Protein AF-0000000082581302 (afdb_homodimer)

pLDDT: mean 93.23, std 8.34, range [64.38, 98.94]

Radius of gyration: 26.45 Å; Cα contacts (8 Å, |Δi|>4): 1639; chains: 2; bounding box: 75×66×57 Å

Nearest PDB structures (foldseek):
  3r6o-assembly1_A-2  TM=7.901E-01  e=1.631E-18  Mycobacteroides abscessus ATCC 19977
  4dbh-assembly1_B  TM=8.151E-01  e=1.404E-17  Corynebacterium glutamicum
  1nr9-assembly2_C  TM=8.724E-01  e=3.255E-15  Escherichia coli
  1nr9-assembly1_B  TM=8.701E-01  e=4.468E-15  Escherichia coli
  4dbf-assembly1_A  TM=7.628E-01  e=1.109E-15  Corynebacterium glutamicum

Solvent-accessible surface area (backbone atoms only — not comparable to full-atom values): 33243 Å² total; per-residue (Å²): 88,41,36,35,26,31,32,40,58,96,42,89,83,39,53,26,29,27,36,57,52,93,93,34,55,35,30,40,59,51,48,47,60,77,45,63,84,52,80,46,70,67,51,52,52,51,61,73,23,33,65,36,56,53,58,34,53,58,43,35,83,80,41,45,66,61,52,49,54,48,62,72,70,47,64,59,74,69,15,43,65,54,81,68,46,42,83,38,54,48,72,77,42,72,40,30,39,40,31,60,27,27,61,64,32,49,32,41,45,43,53,36,48,35,44,73,74,34,56,85,51,30,60,56,48,51,50,47,23,66,70,66,71,43,76,51,72,87,27,52,78,46,69,64,55,76,74,39,77,46,48,34,48,56,50,44,86,31,60,42,28,50,70,38,73,44,54,51,29,73,81,45,78,41,34,37,46,21,41,25,50,26,36,36,29,39,40,72,36,59,57,38,50,41,66,55,25,43,67,23,38,40,25,33,26,41,26,35,55,32,32,20,53,71,49,28,51,48,31,16,72,63,66,17,33,8,63,42,84,20,37,39,46,34,33,34,36,18,29,43,32,23,28,32,83,68,42,65,86,47,38,60,72,26,41,31,40,35,26,52,70,86,36,82,65,31,59,36,50,56,61,55,55,70,51,46,69,19,47,40,44,11,53,66,8,50,41,23,80,35,52,51,37,27,32,36,33,41,25,48,36,44,45,35,27,14,71,59,56,69,61,57,60,54,71,56,40,37,40,38,40,36,38,59,97,49,45,58,27,35,35,34,32,36,79,53,69,70,89,42,35,35,26,31,32,41,59,96,43,88,82,39,52,26,29,27,34,57,52,96,92,33,56,34,30,41,58,52,47,47,60,77,46,63,84,52,80,43,71,67,52,52,51,50,62,72,24,32,64,36,58,55,57,35,51,57,43,34,84,79,41,44,66,59,52,50,53,49,62,72,70,46,64,58,73,68,15,42,65,55,82,69,46,43,80,39,53,47,70,76,41,73,40,29,41,40,30,62,26,27,60,64,32,49,31,42,49,42,51,38,49,34,44,74,74,34,56,86,53,30,59,55,47,51,50,49,24,65,72,65,70,44,78,49,71,86,26,52,78,46,69,64,55,74,74,39,76,46,47,33,47,56,50,43,87,30,60,43,29,50,68,37,74,44,53,51,30,72,82,45,79,42,35,37,45,21,42,24,51,26,36,36,29,39,41,70,35,60,58,37,49,40,67,54,24,43,67,22,39,40,26,31,27,40,25,35,53,34,30,20,53,71,49,28,50,48,32,15,71,62,66,17,31,7,61,42,83,20,38,40,46,34,31,33,36,17,27,43,32,21,29,33,84,68,40,63,87,48,41,60,72,26,40,32,41,34,27,49,70,85,36,82,66,32,61,37,51,56,64,55,54,72,51,46,69,19,48,41,46,10,56,65,8,50,41,24,80,35,53,51,38,27,32,36,33,40,24,47,35,46,47,35,28,14,76,62,55,71,61,59,60,54,72,58,38,36,40,36,37,36,38,59,98,48,47,58,28,36,36,32,33,35,79,51,65,70

Secondary structure (DSSP, 8-state):
-EEEEEEETT-TT-EEEEEEETTEEEEHHHHHHTTTT---HHHHHHHHHTT-HHHHHHHHHHHHHHHHHHHHHS-HHHHT--TTEEEE-S---S-EEEE--BHHHHHHHHHHHHHHH-TTTHHHHHHHHHHHSS--GGGSPPHHHHHS--EEE--GGGEE-TT-EE---TT-SSEE-BEEEEEEE-S-EES--HHHHHHTEEEEEEEE--EEHHHHHIIIIIS-S--STTTTT-EEE-S-EEEHHHHGGGGGG-EEEEEETTEEEEEEES--BSS-HHHHHHHHTTTSEE-TT-EEE--PPTT-BHHHHS----TT-EEEEEETTTEEEEEEEPSS--/-EEEEEEETT-TT-EEEEEEETTEEEEHHHHHHTTTT---HHHHHHHHHTT-HHHHHHHHHHHHHHHHHHHHHS-HHHHT--TTEEEE-S---S-EEEE--BHHHHHHHHHHHHHHH-TTTHHHHHHHHHHHSS--GGGSPPHHHHHS--EEE--GGGEE-TT-EE---TT-SSEE-BEEEEEEE-S-EES--HHHHHHTEEEEEEEE--EEHHHHHIIIIIS-S--STTTTT-EEE-S-EEEHHHHGGGGGG-EEEEEETTEEEEEEES--BSS-HHHHHHHHTTTSEE-TT-EEE--PPTT-BHHHHS----TT-EEEEEETTTEEEEEEEPSS--

InterPro domains:
  IPR011234 Fumarylacetoacetase-like, C-terminal [PF01557] (143-333)
  IPR036663 Fumarylacetoacetase-like, C-terminal domain superfamily [G3DSA:3.90.850.10] (25-336)
  IPR036663 Fumarylacetoacetase-like, C-terminal domain superfamily [SSF56529] (95-333)

Sequence (676 aa):
MKIKKLQINSNENEVSLAILYKDQWIVLSKLLEQFQADNSKEYSKINSVSKDLILFLQTLPKNKEYLNSLLQKADLKAACETENMKEIIPFRPLLYRDFMLCERHVINSGRLFTKYTMPKVYPIVKAYESIFRYPFPAFKPKKAWYDNPVYYKGNALSFIGDGDIVSYPHYATLKDYELELGMIITKDLLNATEEEGLAAVGAFCVFNDFSARNVQLDEMRKTGFGPCKAKDFASSISNIVVTADEILPVLNTLKTRVFINEKLAAEGQLNEFYHSIGKAIAYASKGEQVYAGEFMASGTIPNCCGMENGHLLNLGDVIKLEIDNIGTLTNQVSTELIMKIKKLQINSNENEVSLAILYKDQWIVLSKLLEQFQADNSKEYSKINSVSKDLILFLQTLPKNKEYLNSLLQKADLKAACETENMKEIIPFRPLLYRDFMLCERHVINSGRLFTKYTMPKVYPIVKAYESIFRYPFPAFKPKKAWYDNPVYYKGNALSFIGDGDIVSYPHYATLKDYELELGMIITKDLLNATEEEGLAAVGAFCVFNDFSARNVQLDEMRKTGFGPCKAKDFASSISNIVVTADEILPVLNTLKTRVFINEKLAAEGQLNEFYHSIGKAIAYASKGEQVYAGEFMASGTIPNCCGMENGHLLNLGDVIKLEIDNIGTLTNQVSTELI

Organism: NCBI:txid2716538

Foldseek 3Di:
DKKFKKAAAPDPVRIFMWDQDPNATFTQVQLLVVVVVDPDPLSVQCVVCRHAPLSCLLCCVVNVVVVVVSVVPGPRVRRRDQVRMDTFARAQFPWEKEWAFFQLQQLLLVLLVCCVVVVVCNVVQVVVCVVVVDHDVVSGDDPVVLVAIDIDIEASPAEGEFAEAAFAAPLQPFKKKFWWKKFAFNAKDALDALVVQLVRTFWIWIKIQIFRVVVQCCCCPVVVPGDYSGGHNHMYTYSMIGTSVQQVVCQQVKKKFKDKQNHTQWIFGRNRGSDDSSRNRSRVNYPHMDHRRHMYIRTGTPCRMCSRRVDTDDAQMKMWMDIPPTGIGIYTYHNDHD/DKKFKKAAAPDPVRIFMWDQDPNATFTQVQLLVVVVVDPDPLSVQCVVCRHAPLSCLLCCVVNVVVVVVSVVPGPRVRRRDQVRMDTFARAQFPWEKEWAFFQLQQLLLVLLVCCVVVVVCNVVQVVVCVVVVDHDVVSGDDPVVLVAIDIDIEASPAEGEFAEAAFAAPLQPFKKKFWWKKFAFNAKDALDALVVQLVRTFWIWIKIQIFRVVVQCCCCPVVVPGDYSGGHNHMYTYSMIGTSVQQVVCQQVKKKFKDKQNHTQWIFGRNRGSQDSSRNRSRVNYPHMDHRRHMYIRTGTQCRMCSRRVDTDDAQMKMWMDMPPTGIGIYTYHNDHD

Structure (mmCIF, N/CA/C/O backbone):
data_AF-0000000082581302-model_v1
#
loop_
_entity.id
_entity.type
_entity.pdbx_description
1 polymer 'Fumarylacetoacetate hydrolase family protein'
#
loop_
_atom_site.group_PDB
_atom_site.id
_atom_site.type_symbol
_atom_site.label_atom_id
_atom_site.label_alt_id
_atom_site.label_comp_id
_atom_site.label_asym_id
_atom_site.label_entity_id
_atom_site.label_seq_id
_atom_site.pdbx_PDB_ins_code
_atom_site.Cartn_x
_atom_site.Cartn_y
_atom_site.Cartn_z
_atom_site.occupancy
_atom_site.B_iso_or_equiv
_atom_site.auth_seq_id
_atom_site.auth_comp_id
_atom_site.auth_asym_id
_atom_site.auth_atom_id
_atom_site.pdbx_PDB_model_num
ATOM 1 N N . MET A 1 1 ? -7.184 -27.844 -4.855 1 95.5 1 MET A N 1
ATOM 2 C CA . MET A 1 1 ? -8.461 -27.391 -5.402 1 95.5 1 MET A CA 1
ATOM 3 C C . MET A 1 1 ? -8.281 -26.109 -6.211 1 95.5 1 MET A C 1
ATOM 5 O O . MET A 1 1 ? -7.527 -25.219 -5.809 1 95.5 1 MET A O 1
ATOM 9 N N . LYS A 1 2 ? -8.906 -26.078 -7.383 1 97.94 2 LYS A N 1
ATOM 10 C CA . LYS A 1 2 ? -8.945 -24.875 -8.211 1 97.94 2 LYS A CA 1
ATOM 11 C C . LYS A 1 2 ? -10.227 -24.078 -7.973 1 97.94 2 LYS A C 1
ATOM 13 O O . LYS A 1 2 ? -11.312 -24.656 -7.91 1 97.94 2 LYS A O 1
ATOM 18 N N . ILE A 1 3 ? -10.062 -22.781 -7.832 1 98.44 3 ILE A N 1
ATOM 19 C CA . ILE A 1 3 ? -11.18 -21.922 -7.465 1 98.44 3 ILE A CA 1
ATOM 20 C C . ILE A 1 3 ? -11.188 -20.688 -8.352 1 98.44 3 ILE A C 1
ATOM 22 O O . ILE A 1 3 ? -10.133 -20.141 -8.688 1 98.44 3 ILE A O 1
ATOM 26 N N . LYS A 1 4 ? -12.273 -20.234 -8.789 1 97.94 4 LYS A N 1
ATOM 27 C CA . LYS A 1 4 ? -12.453 -18.953 -9.445 1 97.94 4 LYS A CA 1
ATOM 28 C C . LYS A 1 4 ? -13.68 -18.219 -8.914 1 97.94 4 LYS A C 1
ATOM 30 O O . LYS A 1 4 ? -14.43 -18.781 -8.109 1 97.94 4 LYS A O 1
ATOM 35 N N . LYS A 1 5 ? -13.867 -17.047 -9.211 1 97.94 5 LYS A N 1
ATOM 36 C CA . LYS A 1 5 ? -14.992 -16.219 -8.781 1 97.94 5 LYS A CA 1
ATOM 37 C C . LYS A 1 5 ? -15.812 -15.75 -9.977 1 97.94 5 LYS A C 1
ATOM 39 O O . LYS A 1 5 ? -15.266 -15.336 -11 1 97.94 5 LYS A O 1
ATOM 44 N N . LEU A 1 6 ? -17.109 -15.836 -9.812 1 96.44 6 LEU A N 1
ATOM 45 C CA . LEU A 1 6 ? -18.031 -15.516 -10.898 1 96.44 6 LEU A CA 1
ATOM 46 C C . LEU A 1 6 ? -19.016 -14.43 -10.469 1 96.44 6 LEU A C 1
ATOM 48 O O . LEU A 1 6 ? -19.516 -14.453 -9.344 1 96.44 6 LEU A O 1
ATOM 52 N N . GLN A 1 7 ? -19.172 -13.43 -11.258 1 94.81 7 GLN A N 1
ATOM 53 C CA . GLN A 1 7 ? -20.266 -12.469 -11.125 1 94.81 7 GLN A CA 1
ATOM 54 C C . GLN A 1 7 ? -21.531 -12.969 -11.82 1 94.81 7 GLN A C 1
ATOM 56 O O . GLN A 1 7 ? -21.484 -13.398 -12.977 1 94.81 7 GLN A O 1
ATOM 61 N N . ILE A 1 8 ? -22.594 -12.984 -11.008 1 87.38 8 ILE A N 1
ATOM 62 C CA . ILE A 1 8 ? -23.844 -13.508 -11.516 1 87.38 8 ILE A CA 1
ATOM 63 C C . ILE A 1 8 ? -24.688 -12.367 -12.102 1 87.38 8 ILE A C 1
ATOM 65 O O . ILE A 1 8 ? -24.922 -11.359 -11.43 1 87.38 8 ILE A O 1
ATOM 69 N N . ASN A 1 9 ? -25.203 -12.617 -13.07 1 77.5 9 ASN A N 1
ATOM 70 C CA . ASN A 1 9 ? -26 -11.609 -13.766 1 77.5 9 ASN A CA 1
ATOM 71 C C . ASN A 1 9 ? -25.297 -10.258 -13.789 1 77.5 9 ASN A C 1
ATOM 73 O O . ASN A 1 9 ? -24.078 -10.188 -13.617 1 77.5 9 ASN A O 1
ATOM 77 N N . SER A 1 10 ? -25.812 -9.172 -14.289 1 71.12 10 SER A N 1
ATOM 78 C CA . SER A 1 10 ? -25.219 -7.852 -14.453 1 71.12 10 SER A CA 1
ATOM 79 C C . SER A 1 10 ? -25.156 -7.105 -13.117 1 71.12 10 SER A C 1
ATOM 81 O O . SER A 1 10 ? -24.688 -5.969 -13.062 1 71.12 10 SER A O 1
ATOM 83 N N . ASN A 1 11 ? -25.469 -7.945 -12.047 1 71.75 11 ASN A N 1
ATOM 84 C CA . ASN A 1 11 ? -25.438 -7.301 -10.742 1 71.75 11 ASN A CA 1
ATOM 85 C C . ASN A 1 11 ? -24.078 -7.484 -10.062 1 71.75 11 ASN A C 1
ATOM 87 O O . ASN A 1 11 ? -23.703 -8.602 -9.719 1 71.75 11 ASN A O 1
ATOM 91 N N . GLU A 1 12 ? -23.359 -6.465 -9.828 1 71.69 12 GLU A N 1
ATOM 92 C CA . GLU A 1 12 ? -22 -6.469 -9.305 1 71.69 12 GLU A CA 1
ATOM 93 C C . GLU A 1 12 ? -21.953 -7.047 -7.891 1 71.69 12 GLU A C 1
ATOM 95 O O . GLU A 1 12 ? -20.922 -7.559 -7.461 1 71.69 12 GLU A O 1
ATOM 100 N N . ASN A 1 13 ? -22.969 -7.129 -7.344 1 79.06 13 ASN A N 1
ATOM 101 C CA . ASN A 1 13 ? -22.984 -7.57 -5.953 1 79.06 13 ASN A CA 1
ATOM 102 C C . ASN A 1 13 ? -23.359 -9.047 -5.836 1 79.06 13 ASN A C 1
ATOM 104 O O . ASN A 1 13 ? -23.219 -9.648 -4.766 1 79.06 13 ASN A O 1
ATOM 108 N N . GLU A 1 14 ? -23.734 -9.586 -6.906 1 90.31 14 GLU A N 1
ATOM 109 C CA . GLU A 1 14 ? -24.062 -11.008 -6.875 1 90.31 14 GLU A CA 1
ATOM 110 C C . GLU A 1 14 ? -22.938 -11.859 -7.43 1 90.31 14 GLU A C 1
ATOM 112 O O . GLU A 1 14 ? -22.781 -11.984 -8.648 1 90.31 14 GLU A O 1
ATOM 117 N N . VAL A 1 15 ? -22.172 -12.367 -6.547 1 96.06 15 VAL A N 1
ATOM 118 C CA . VAL A 1 15 ? -21 -13.148 -6.941 1 96.06 15 VAL A CA 1
ATOM 119 C C . VAL A 1 15 ? -21.031 -14.516 -6.266 1 96.06 15 VAL A C 1
ATOM 121 O O . VAL A 1 15 ? -21.781 -14.719 -5.301 1 96.06 15 VAL A O 1
ATOM 124 N N . SER A 1 16 ? -20.312 -15.484 -6.82 1 96.38 16 SER A N 1
ATOM 125 C CA . SER A 1 16 ? -20.141 -16.812 -6.25 1 96.38 16 SER A CA 1
ATOM 126 C C . SER A 1 16 ? -18.766 -17.391 -6.609 1 96.38 16 SER A C 1
ATOM 128 O O . SER A 1 16 ? -18.281 -17.203 -7.723 1 96.38 16 SER A O 1
ATOM 130 N N . LEU A 1 17 ? -18.25 -18.109 -5.664 1 97.81 17 LEU A N 1
ATOM 131 C CA . LEU A 1 17 ? -17.078 -18.922 -5.992 1 97.81 17 LEU A CA 1
ATOM 132 C C . LEU A 1 17 ? -17.484 -20.172 -6.766 1 97.81 17 LEU A C 1
ATOM 134 O O . LEU A 1 17 ? -18.641 -20.594 -6.703 1 97.81 17 LEU A O 1
ATOM 138 N N . ALA A 1 18 ? -16.594 -20.609 -7.527 1 97.44 18 ALA A N 1
ATOM 139 C CA . ALA A 1 18 ? -16.734 -21.891 -8.227 1 97.44 18 ALA A CA 1
ATOM 140 C C . ALA A 1 18 ? -15.5 -22.766 -8.023 1 97.44 18 ALA A C 1
ATOM 142 O O . ALA A 1 18 ? -14.375 -22.25 -7.961 1 97.44 18 ALA A O 1
ATOM 143 N N . ILE A 1 19 ? -15.742 -24.031 -7.941 1 96.94 19 ILE A N 1
ATOM 144 C CA . ILE A 1 19 ? -14.633 -24.953 -7.742 1 96.94 19 ILE A CA 1
ATOM 145 C C . ILE A 1 19 ? -14.609 -25.969 -8.883 1 96.94 19 ILE A C 1
ATOM 147 O O . ILE A 1 19 ? -15.656 -26.391 -9.383 1 96.94 19 ILE A O 1
ATOM 151 N N . LEU A 1 20 ? -13.414 -26.328 -9.242 1 96 20 LEU A N 1
ATOM 152 C CA . LEU A 1 20 ? -13.266 -27.359 -10.258 1 96 20 LEU A CA 1
ATOM 153 C C . LEU A 1 20 ? -13.398 -28.75 -9.648 1 96 20 LEU A C 1
ATOM 155 O O . LEU A 1 20 ? -12.648 -29.109 -8.727 1 96 20 LEU A O 1
ATOM 159 N N . TYR A 1 21 ? -14.359 -29.453 -10.07 1 95 21 TYR A N 1
ATOM 160 C CA . TYR A 1 21 ? -14.633 -30.812 -9.609 1 95 21 TYR A CA 1
ATOM 161 C C . TYR A 1 21 ? -14.961 -31.734 -10.789 1 95 21 TYR A C 1
ATOM 163 O O . TYR A 1 21 ? -15.891 -31.453 -11.555 1 95 21 TYR A O 1
ATOM 171 N N . LYS A 1 22 ? -14.172 -32.781 -10.961 1 93.38 22 LYS A N 1
ATOM 172 C CA . LYS A 1 22 ? -14.328 -33.719 -12.07 1 93.38 22 LYS A CA 1
ATOM 173 C C . LYS A 1 22 ? -14.375 -33 -13.406 1 93.38 22 LYS A C 1
ATOM 175 O O . LYS A 1 22 ? -15.289 -33.188 -14.203 1 93.38 22 LYS A O 1
ATOM 180 N N . ASP A 1 23 ? -13.5 -32.031 -13.508 1 91.69 23 ASP A N 1
ATOM 181 C CA . ASP A 1 23 ? -13.234 -31.281 -14.734 1 91.69 23 ASP A CA 1
ATOM 182 C C . ASP A 1 23 ? -14.406 -30.359 -15.086 1 91.69 23 ASP A C 1
ATOM 184 O O . ASP A 1 23 ? -14.555 -29.953 -16.234 1 91.69 23 ASP A O 1
ATOM 188 N N . GLN A 1 24 ? -15.227 -30.156 -14.078 1 94 24 GLN A N 1
ATOM 189 C CA . GLN A 1 24 ? -16.328 -29.203 -14.242 1 94 24 GLN A CA 1
ATOM 190 C C . GLN A 1 24 ? -16.281 -28.141 -13.156 1 94 24 GLN A C 1
ATOM 192 O O . GLN A 1 24 ? -15.977 -28.422 -12 1 94 24 GLN A O 1
ATOM 197 N N . TRP A 1 25 ? -16.594 -26.922 -13.594 1 95.44 25 TRP A N 1
ATOM 198 C CA . TRP A 1 25 ? -16.688 -25.844 -12.609 1 95.44 25 TRP A CA 1
ATOM 199 C C . TRP A 1 25 ? -18.031 -25.859 -11.906 1 95.44 25 TRP A C 1
ATOM 201 O O . TRP A 1 25 ? -19.078 -25.672 -12.539 1 95.44 25 TRP A O 1
ATOM 211 N N . ILE A 1 26 ? -18.047 -26.078 -10.641 1 96.19 26 ILE A N 1
ATOM 212 C CA . ILE A 1 26 ? -19.25 -26.109 -9.805 1 96.19 26 ILE A CA 1
ATOM 213 C C . ILE A 1 26 ? -19.422 -24.75 -9.109 1 96.19 26 ILE A C 1
ATOM 215 O O . ILE A 1 26 ? -18.578 -24.359 -8.297 1 96.19 26 ILE A O 1
ATOM 219 N N . VAL A 1 27 ? -20.531 -24.141 -9.469 1 96.44 27 VAL A N 1
ATOM 220 C CA . VAL A 1 27 ? -20.859 -22.859 -8.836 1 96.44 27 VAL A CA 1
ATOM 221 C C . VAL A 1 27 ? -21.406 -23.109 -7.434 1 96.44 27 VAL A C 1
ATOM 223 O O . VAL A 1 27 ? -22.453 -23.719 -7.27 1 96.44 27 VAL A O 1
ATOM 226 N N . LEU A 1 28 ? -20.734 -22.578 -6.438 1 95.94 28 LEU A N 1
ATOM 227 C CA . LEU A 1 28 ? -21.062 -22.891 -5.055 1 95.94 28 LEU A CA 1
ATOM 228 C C . LEU A 1 28 ? -22.5 -22.469 -4.727 1 95.94 28 LEU A C 1
ATOM 230 O O . LEU A 1 28 ? -23.219 -23.188 -4.031 1 95.94 28 LEU A O 1
ATOM 234 N N . SER A 1 29 ? -22.891 -21.297 -5.188 1 93.5 29 SER A N 1
ATOM 235 C CA . SER A 1 29 ? -24.25 -20.844 -4.906 1 93.5 29 SER A CA 1
ATOM 236 C C . SER A 1 29 ? -25.281 -21.812 -5.469 1 93.5 29 SER A C 1
ATOM 238 O O . SER A 1 29 ? -26.281 -22.125 -4.812 1 93.5 29 SER A O 1
ATOM 240 N N . LYS A 1 30 ? -25.047 -22.328 -6.617 1 93.56 30 LYS A N 1
ATOM 241 C CA . LYS A 1 30 ? -25.953 -23.297 -7.242 1 93.56 30 LYS A CA 1
ATOM 242 C C . LYS A 1 30 ? -25.906 -24.641 -6.527 1 93.56 30 LYS A C 1
ATOM 244 O O . LYS A 1 30 ? -26.938 -25.297 -6.375 1 93.56 30 LYS A O 1
ATOM 249 N N . LEU A 1 31 ? -24.734 -25.016 -6.184 1 95.25 31 LEU A N 1
ATOM 250 C CA . LEU A 1 31 ? -24.578 -26.25 -5.398 1 95.25 31 LEU A CA 1
ATOM 251 C C . LEU A 1 31 ? -25.375 -26.156 -4.102 1 95.25 31 LEU A C 1
ATOM 253 O O . LEU A 1 31 ? -26.156 -27.062 -3.791 1 95.25 31 LEU A O 1
ATOM 257 N N . LEU A 1 32 ? -25.203 -25.062 -3.412 1 94.62 32 LEU A N 1
ATOM 258 C CA . LEU A 1 32 ? -25.797 -24.891 -2.096 1 94.62 32 LEU A CA 1
ATOM 259 C C . LEU A 1 32 ? -27.312 -24.766 -2.207 1 94.62 32 LEU A C 1
ATOM 261 O O . LEU A 1 32 ? -28.047 -25.188 -1.309 1 94.62 32 LEU A O 1
ATOM 265 N N . GLU A 1 33 ? -27.781 -24.234 -3.258 1 93.44 33 GLU A N 1
ATOM 266 C CA . GLU A 1 33 ? -29.219 -24.125 -3.49 1 93.44 33 GLU A CA 1
ATOM 267 C C . GLU A 1 33 ? -29.891 -25.5 -3.488 1 93.44 33 GLU A C 1
ATOM 269 O O . GLU A 1 33 ? -31.047 -25.625 -3.104 1 93.44 33 GLU A O 1
ATOM 274 N N . GLN A 1 34 ? -29.188 -26.516 -3.914 1 94.06 34 GLN A N 1
ATOM 275 C CA . GLN A 1 34 ? -29.734 -27.875 -3.982 1 94.06 34 GLN A CA 1
ATOM 276 C C . GLN A 1 34 ? -29.938 -28.453 -2.586 1 94.06 34 GLN A C 1
ATOM 278 O O . GLN A 1 34 ? -30.656 -29.438 -2.416 1 94.06 34 GLN A O 1
ATOM 283 N N . PHE A 1 35 ? -29.281 -27.828 -1.612 1 93.69 35 PHE A N 1
ATOM 284 C CA . PHE A 1 35 ? -29.312 -28.391 -0.269 1 93.69 35 PHE A CA 1
ATOM 285 C C . PHE A 1 35 ? -29.828 -27.375 0.737 1 93.69 35 PHE A C 1
ATOM 287 O O . PHE A 1 35 ? -29.438 -27.391 1.906 1 93.69 35 PHE A O 1
ATOM 294 N N . GLN A 1 36 ? -30.594 -26.484 0.329 1 88 36 GLN A N 1
ATOM 295 C CA . GLN A 1 36 ? -31.078 -25.375 1.146 1 88 36 GLN A CA 1
ATOM 296 C C . GLN A 1 36 ? -31.859 -25.891 2.361 1 88 36 GLN A C 1
ATOM 298 O O . GLN A 1 36 ? -31.953 -25.203 3.379 1 88 36 GLN A O 1
ATOM 303 N N . ALA A 1 37 ? -32.375 -27.094 2.184 1 85.44 37 ALA A N 1
ATOM 304 C CA . ALA A 1 37 ? -33.156 -27.672 3.275 1 85.44 37 ALA A CA 1
ATOM 305 C C . ALA A 1 37 ? -32.25 -28.141 4.41 1 85.44 37 ALA A C 1
ATOM 307 O O . ALA A 1 37 ? -32.719 -28.391 5.523 1 85.44 37 ALA A O 1
ATOM 308 N N . ASP A 1 38 ? -31 -28.219 4.09 1 83.88 38 ASP A N 1
ATOM 309 C CA . ASP A 1 38 ? -30.047 -28.609 5.109 1 83.88 38 ASP A CA 1
ATOM 310 C C . ASP A 1 38 ? -29.828 -27.484 6.117 1 83.88 38 ASP A C 1
ATOM 312 O O . ASP A 1 38 ? -29.391 -26.391 5.75 1 83.88 38 ASP A O 1
ATOM 316 N N . ASN A 1 39 ? -30.188 -27.562 7.277 1 83.44 39 ASN A N 1
ATOM 317 C CA . ASN A 1 39 ? -30.062 -26.531 8.312 1 83.44 39 ASN A CA 1
ATOM 318 C C . ASN A 1 39 ? -28.891 -26.812 9.25 1 83.44 39 ASN A C 1
ATOM 320 O O . ASN A 1 39 ? -28.891 -26.375 10.398 1 83.44 39 ASN A O 1
ATOM 324 N N . SER A 1 40 ? -28.016 -27.516 8.742 1 90.19 40 SER A N 1
ATOM 325 C CA . SER A 1 40 ? -26.844 -27.828 9.57 1 90.19 40 SER A CA 1
ATOM 326 C C . SER A 1 40 ? -25.922 -26.625 9.703 1 90.19 40 SER A C 1
ATOM 328 O O . SER A 1 40 ? -26 -25.688 8.898 1 90.19 40 SER A O 1
ATOM 330 N N . LYS A 1 41 ? -25.156 -26.609 10.734 1 91.25 41 LYS A N 1
ATOM 331 C CA . LYS A 1 41 ? -24.156 -25.578 10.961 1 91.25 41 LYS A CA 1
ATOM 332 C C . LYS A 1 41 ? -23.125 -25.562 9.836 1 91.25 41 LYS A C 1
ATOM 334 O O . LYS A 1 41 ? -22.625 -24.5 9.453 1 91.25 41 LYS A O 1
ATOM 339 N N . GLU A 1 42 ? -22.844 -26.766 9.336 1 91.81 42 GLU A N 1
ATOM 340 C CA . GLU A 1 42 ? -21.875 -26.891 8.258 1 91.81 42 GLU A CA 1
ATOM 341 C C . GLU A 1 42 ? -22.359 -26.219 6.98 1 91.81 42 GLU A C 1
ATOM 343 O O . GLU A 1 42 ? -21.609 -25.5 6.32 1 91.81 42 GLU A O 1
ATOM 348 N N . TYR A 1 43 ? -23.594 -26.453 6.699 1 93.5 43 TYR A N 1
ATOM 349 C CA . TYR A 1 43 ? -24.188 -25.812 5.535 1 93.5 43 TYR A CA 1
ATOM 350 C C . TYR A 1 43 ? -24.141 -24.297 5.66 1 93.5 43 TYR A C 1
ATOM 352 O O . TYR A 1 43 ? -23.75 -23.609 4.723 1 93.5 43 TYR A O 1
ATOM 360 N N . SER A 1 44 ? -24.547 -23.891 6.805 1 94.06 44 SER A N 1
ATOM 361 C CA . SER A 1 44 ? -24.578 -22.438 7.047 1 94.06 44 SER A CA 1
ATOM 362 C C . SER A 1 44 ? -23.203 -21.812 6.918 1 94.06 44 SER A C 1
ATOM 364 O O . SER A 1 44 ? -23.062 -20.703 6.41 1 94.06 44 SER A O 1
ATOM 366 N N . LYS A 1 45 ? -22.219 -22.484 7.328 1 94.12 45 LYS A N 1
ATOM 367 C CA . LYS A 1 45 ? -20.859 -21.984 7.277 1 94.12 45 LYS A CA 1
ATOM 368 C C . LYS A 1 45 ? -20.359 -21.875 5.836 1 94.12 45 LYS A C 1
ATOM 370 O O . LYS A 1 45 ? -19.812 -20.844 5.441 1 94.12 45 LYS A O 1
ATOM 375 N N . ILE A 1 46 ? -20.594 -22.891 5.09 1 94.69 46 ILE A N 1
ATOM 376 C CA . ILE A 1 46 ? -20.156 -22.859 3.699 1 94.69 46 ILE A CA 1
ATOM 377 C C . ILE A 1 46 ? -20.922 -21.781 2.939 1 94.69 46 ILE A C 1
ATOM 379 O O . ILE A 1 46 ? -20.344 -21.078 2.1 1 94.69 46 ILE A O 1
ATOM 383 N N . ASN A 1 47 ? -22.188 -21.672 3.23 1 95.12 47 ASN A N 1
ATOM 384 C CA . ASN A 1 47 ? -23 -20.672 2.58 1 95.12 47 ASN A CA 1
ATOM 385 C C . ASN A 1 47 ? -22.5 -19.25 2.883 1 95.12 47 ASN A C 1
ATOM 387 O O . ASN A 1 47 ? -22.516 -18.391 2.008 1 95.12 47 ASN A O 1
ATOM 391 N N . SER A 1 48 ? -22.062 -19.078 4.051 1 95.38 48 SER A N 1
ATOM 392 C CA . SER A 1 48 ? -21.641 -17.75 4.484 1 95.38 48 SER A CA 1
ATOM 393 C C . SER A 1 48 ? -20.328 -17.328 3.82 1 95.38 48 SER A C 1
ATOM 395 O O . SER A 1 48 ? -20.016 -16.141 3.74 1 95.38 48 SER A O 1
ATOM 397 N N . VAL A 1 49 ? -19.562 -18.281 3.314 1 96.69 49 VAL A N 1
ATOM 398 C CA . VAL A 1 49 ? -18.25 -17.953 2.793 1 96.69 49 VAL A CA 1
ATOM 399 C C . VAL A 1 49 ? -18.203 -18.219 1.292 1 96.69 49 VAL A C 1
ATOM 401 O O . VAL A 1 49 ? -17.141 -18.109 0.666 1 96.69 49 VAL A O 1
ATOM 404 N N . SER A 1 50 ? -19.344 -18.547 0.639 1 95.94 50 SER A N 1
ATOM 405 C CA . SER A 1 50 ? -19.391 -19.016 -0.745 1 95.94 50 SER A CA 1
ATOM 406 C C . SER A 1 50 ? -19.125 -17.875 -1.718 1 95.94 50 SER A C 1
ATOM 408 O O . SER A 1 50 ? -18.922 -18.094 -2.912 1 95.94 50 SER A O 1
ATOM 410 N N . LYS A 1 51 ? -19.031 -16.609 -1.172 1 96.38 51 LYS A N 1
ATOM 411 C CA . LYS A 1 51 ? -18.844 -15.453 -2.043 1 96.38 51 LYS A CA 1
ATOM 412 C C . LYS A 1 51 ? -17.484 -14.805 -1.805 1 96.38 51 LYS A C 1
ATOM 414 O O . LYS A 1 51 ? -17.109 -13.875 -2.52 1 96.38 51 LYS A O 1
ATOM 419 N N . ASP A 1 52 ? -16.734 -15.266 -0.801 1 97.69 52 ASP A N 1
ATOM 420 C CA . ASP A 1 52 ? -15.5 -14.617 -0.362 1 97.69 52 ASP A CA 1
ATOM 421 C C . ASP A 1 52 ? -14.328 -15.602 -0.375 1 97.69 52 ASP A C 1
ATOM 423 O O . ASP A 1 52 ? -14.273 -16.516 0.45 1 97.69 52 ASP A O 1
ATOM 427 N N . LEU A 1 53 ? -13.414 -15.367 -1.214 1 98.69 53 LEU A N 1
ATOM 428 C CA . LEU A 1 53 ? -12.312 -16.297 -1.394 1 98.69 53 LEU A CA 1
ATOM 429 C C . LEU A 1 53 ? -11.523 -16.469 -0.099 1 98.69 53 LEU A C 1
ATOM 431 O O . LEU A 1 53 ? -11.172 -17.594 0.28 1 98.69 53 LEU A O 1
ATOM 435 N N . ILE A 1 54 ? -11.211 -15.359 0.588 1 98.75 54 ILE A N 1
ATOM 436 C CA . ILE A 1 54 ? -10.352 -15.406 1.765 1 98.75 54 ILE A CA 1
ATOM 437 C C . ILE A 1 54 ? -11.031 -16.203 2.875 1 98.75 54 ILE A C 1
ATOM 439 O O . ILE A 1 54 ? -10.43 -17.109 3.455 1 98.75 54 ILE A O 1
ATOM 443 N N . LEU A 1 55 ? -12.273 -15.859 3.082 1 98.31 55 LEU A N 1
ATOM 444 C CA . LEU A 1 55 ? -13.008 -16.578 4.121 1 98.31 55 LEU A CA 1
ATOM 445 C C . LEU A 1 55 ? -13.18 -18.047 3.752 1 98.31 55 LEU A C 1
ATOM 447 O O . LEU A 1 55 ? -13.109 -18.922 4.621 1 98.31 55 LEU A O 1
ATOM 451 N N . PHE A 1 56 ? -13.461 -18.344 2.465 1 98.38 56 PHE A N 1
ATOM 452 C CA . PHE A 1 56 ? -13.594 -19.719 1.998 1 98.38 56 PHE A CA 1
ATOM 453 C C . PHE A 1 56 ? -12.312 -20.5 2.258 1 98.38 56 PHE A C 1
ATOM 455 O O . PHE A 1 56 ? -12.359 -21.594 2.822 1 98.38 56 PHE A O 1
ATOM 462 N N . LEU A 1 57 ? -11.18 -19.891 1.95 1 98.5 57 LEU A N 1
ATOM 463 C CA . LEU A 1 57 ? -9.898 -20.562 2.119 1 98.5 57 LEU A CA 1
ATOM 464 C C . LEU A 1 57 ? -9.578 -20.75 3.598 1 98.5 57 LEU A C 1
ATOM 466 O O . LEU A 1 57 ? -9.008 -21.766 3.984 1 98.5 57 LEU A O 1
ATOM 470 N N . GLN A 1 58 ? -9.922 -19.828 4.398 1 97.69 58 GLN A N 1
ATOM 471 C CA . GLN A 1 58 ? -9.68 -19.906 5.836 1 97.69 58 GLN A CA 1
ATOM 472 C C . GLN A 1 58 ? -10.43 -21.094 6.449 1 97.69 58 GLN A C 1
ATOM 474 O O . GLN A 1 58 ? -9.938 -21.734 7.371 1 97.69 58 GLN A O 1
ATOM 479 N N . THR A 1 59 ? -11.586 -21.391 5.938 1 96.5 59 THR A N 1
ATOM 480 C CA . THR A 1 59 ? -12.461 -22.359 6.578 1 96.5 59 THR A CA 1
ATOM 481 C C . THR A 1 59 ? -12.398 -23.703 5.848 1 96.5 59 THR A C 1
ATOM 483 O O . THR A 1 59 ? -12.93 -24.703 6.332 1 96.5 59 THR A O 1
ATOM 486 N N . LEU A 1 60 ? -11.734 -23.75 4.828 1 95.88 60 LEU A N 1
ATOM 487 C CA . LEU A 1 60 ? -11.711 -24.922 3.965 1 95.88 60 LEU A CA 1
ATOM 488 C C . LEU A 1 60 ? -11.227 -26.156 4.73 1 95.88 60 LEU A C 1
ATOM 490 O O . LE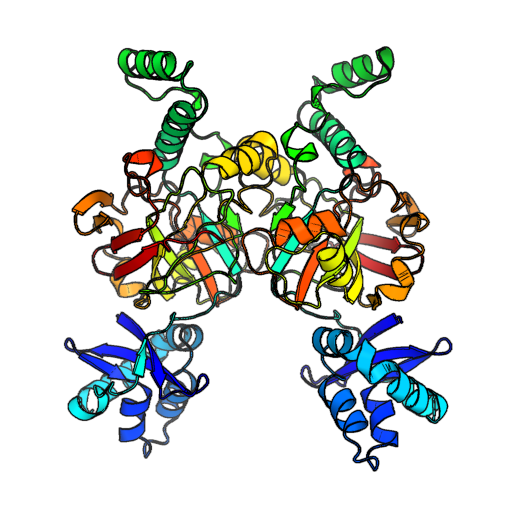U A 1 60 ? -11.82 -27.234 4.617 1 95.88 60 LEU A O 1
ATOM 494 N N . PRO A 1 61 ? -10.219 -26.031 5.566 1 93.5 61 PRO A N 1
ATOM 495 C CA . PRO A 1 61 ? -9.766 -27.234 6.27 1 93.5 61 PRO A CA 1
ATOM 496 C C . PRO A 1 61 ? -10.852 -27.844 7.148 1 93.5 61 PRO A C 1
ATOM 498 O O . PRO A 1 61 ? -10.953 -29.078 7.246 1 93.5 61 PRO A O 1
ATOM 501 N N . LYS A 1 62 ? -11.695 -27.062 7.672 1 94.06 62 LYS A N 1
ATOM 502 C CA . LYS A 1 62 ? -12.75 -27.547 8.555 1 94.06 62 LYS A CA 1
ATOM 503 C C . LYS A 1 62 ? -13.969 -28 7.758 1 94.06 62 LYS A C 1
ATOM 505 O O . LYS A 1 62 ? -14.711 -28.891 8.195 1 94.06 62 LYS A O 1
ATOM 510 N N . ASN A 1 63 ? -14.125 -27.422 6.594 1 94.31 63 ASN A N 1
ATOM 511 C CA . ASN A 1 63 ? -15.352 -27.641 5.84 1 94.31 63 ASN A CA 1
ATOM 512 C C . ASN A 1 63 ? -15.133 -28.625 4.688 1 94.31 63 ASN A C 1
ATOM 514 O O . ASN A 1 63 ? -16.078 -28.984 3.99 1 94.31 63 ASN A O 1
ATOM 518 N N . LYS A 1 64 ? -13.984 -29.047 4.508 1 93.88 64 LYS A N 1
ATOM 519 C CA . LYS A 1 64 ? -13.609 -29.797 3.311 1 93.88 64 LYS A CA 1
ATOM 520 C C . LYS A 1 64 ? -14.422 -31.078 3.191 1 93.88 64 LYS A C 1
ATOM 522 O O . LYS A 1 64 ? -14.914 -31.406 2.111 1 93.88 64 LYS A O 1
ATOM 527 N N . GLU A 1 65 ? -14.578 -31.797 4.246 1 94.25 65 GLU A N 1
ATOM 528 C CA . GLU A 1 65 ? -15.305 -33.062 4.219 1 94.25 65 GLU A CA 1
ATOM 529 C C . GLU A 1 65 ? -16.766 -32.844 3.848 1 94.25 65 GLU A C 1
ATOM 531 O O . GLU A 1 65 ? -17.312 -33.594 3.021 1 94.25 65 GLU A O 1
ATOM 536 N N . TYR A 1 66 ? -17.328 -31.938 4.457 1 95.19 66 TYR A N 1
ATOM 537 C CA . TYR A 1 66 ? -18.734 -31.641 4.164 1 95.19 66 TYR A CA 1
ATOM 538 C C . TYR A 1 66 ? -18.906 -31.172 2.729 1 95.19 66 TYR A C 1
ATOM 540 O O . TYR A 1 66 ? -19.828 -31.578 2.033 1 95.19 66 TYR A O 1
ATOM 548 N N . LEU A 1 67 ? -18.047 -30.312 2.281 1 95.81 67 LEU A N 1
ATOM 549 C CA . LEU A 1 67 ? -18.094 -29.828 0.905 1 95.81 67 LEU A CA 1
ATOM 550 C C . LEU A 1 67 ? -18 -30.984 -0.079 1 95.81 67 LEU A C 1
ATOM 552 O O . LEU A 1 67 ? -18.766 -31.047 -1.05 1 95.81 67 LEU A O 1
ATOM 556 N N . ASN A 1 68 ? -17.141 -31.891 0.232 1 94.75 68 ASN A N 1
ATOM 557 C CA . ASN A 1 68 ? -16.984 -33.062 -0.613 1 94.75 68 ASN A CA 1
ATOM 558 C C . ASN A 1 68 ? -18.266 -33.906 -0.636 1 94.75 68 ASN A C 1
ATOM 560 O O . ASN A 1 68 ? -18.641 -34.438 -1.68 1 94.75 68 ASN A O 1
ATOM 564 N N . SER A 1 69 ? -18.844 -34.031 0.452 1 95.38 69 SER A N 1
ATOM 565 C CA . SER A 1 69 ? -20.094 -34.781 0.526 1 95.38 69 SER A CA 1
ATOM 566 C C . SER A 1 69 ? -21.172 -34.125 -0.329 1 95.38 69 SER A C 1
ATOM 568 O O . SER A 1 69 ? -21.938 -34.812 -1.005 1 95.38 69 SER A O 1
ATOM 570 N N . LEU A 1 70 ? -21.219 -32.812 -0.315 1 95.06 70 LEU A N 1
ATOM 571 C CA . LEU A 1 70 ? -22.172 -32.094 -1.15 1 95.06 70 LEU A CA 1
ATOM 572 C C . LEU A 1 70 ? -21.891 -32.312 -2.629 1 95.06 70 LEU A C 1
ATOM 574 O O . LEU A 1 70 ? -22.812 -32.562 -3.412 1 95.06 70 LEU A O 1
ATOM 578 N N . LEU A 1 71 ? -20.688 -32.312 -2.971 1 94.69 71 LEU A N 1
ATOM 579 C CA . LEU A 1 71 ? -20.281 -32.5 -4.363 1 94.69 71 LEU A CA 1
ATOM 580 C C . LEU A 1 71 ? -20.641 -33.875 -4.871 1 94.69 71 LEU A C 1
ATOM 582 O O . LEU A 1 71 ? -21.078 -34.031 -6.02 1 94.69 71 LEU A O 1
ATOM 586 N N . GLN A 1 72 ? -20.547 -34.812 -3.99 1 94.75 72 GLN A N 1
ATOM 587 C CA . GLN A 1 72 ? -20.828 -36.188 -4.359 1 94.75 72 GLN A CA 1
ATOM 588 C C . GLN A 1 72 ? -22.328 -36.406 -4.59 1 94.75 72 GLN A C 1
ATOM 590 O O . GLN A 1 72 ? -22.734 -37.188 -5.438 1 94.75 72 GLN A O 1
ATOM 595 N N . LYS A 1 73 ? -23.094 -35.625 -3.891 1 93.5 73 LYS A N 1
ATOM 596 C CA . LYS A 1 73 ? -24.547 -35.812 -3.912 1 93.5 73 LYS A CA 1
ATOM 597 C C . LYS A 1 73 ? -25.203 -34.875 -4.898 1 93.5 73 LYS A C 1
ATOM 599 O O . LYS A 1 73 ? -26.375 -35.031 -5.254 1 93.5 73 LYS A O 1
ATOM 604 N N . ALA A 1 74 ? -24.5 -34 -5.383 1 91.19 74 ALA A N 1
ATOM 605 C CA . ALA A 1 74 ? -25.062 -32.875 -6.129 1 91.19 74 ALA A CA 1
ATOM 606 C C . ALA A 1 74 ? -25.453 -33.281 -7.543 1 91.19 74 ALA A C 1
ATOM 608 O O . ALA A 1 74 ? -24.875 -34.219 -8.094 1 91.19 74 ALA A O 1
ATOM 609 N N . ASP A 1 75 ? -26.5 -32.656 -8.039 1 92.06 75 ASP A N 1
ATOM 610 C CA . ASP A 1 75 ? -26.719 -32.625 -9.484 1 92.06 75 ASP A CA 1
ATOM 611 C C . ASP A 1 75 ? -25.703 -31.734 -10.18 1 92.06 75 ASP A C 1
ATOM 613 O O . ASP A 1 75 ? -25.875 -30.516 -10.258 1 92.06 75 ASP A O 1
ATOM 617 N N . LEU A 1 76 ? -24.719 -32.312 -10.695 1 88.12 76 LEU A N 1
ATOM 618 C CA . LEU A 1 76 ? -23.578 -31.578 -11.234 1 88.12 76 LEU A CA 1
ATOM 619 C C . LEU A 1 76 ? -23.984 -30.766 -12.461 1 88.12 76 LEU A C 1
ATOM 621 O O . LEU A 1 76 ? -23.469 -29.672 -12.68 1 88.12 76 LEU A O 1
ATOM 625 N N . LYS A 1 77 ? -24.906 -31.297 -13.227 1 88.81 77 LYS A N 1
ATOM 626 C CA . LYS A 1 77 ? -25.359 -30.562 -14.406 1 88.81 77 LYS A CA 1
ATOM 627 C C . LYS A 1 77 ? -25.953 -29.219 -14.023 1 88.81 77 LYS A C 1
ATOM 629 O O . LYS A 1 77 ? -25.656 -28.203 -14.656 1 88.81 77 LYS A O 1
ATOM 634 N N . ALA A 1 78 ? -26.656 -29.219 -13.023 1 85.25 78 ALA A N 1
ATOM 635 C CA . ALA A 1 78 ? -27.312 -28 -12.562 1 85.25 78 ALA A CA 1
ATOM 636 C C . ALA A 1 78 ? -26.297 -27.062 -11.914 1 85.25 78 ALA A C 1
ATOM 638 O O . ALA A 1 78 ? -26.391 -25.828 -12.055 1 85.25 78 ALA A O 1
ATOM 639 N N . ALA A 1 79 ? -25.391 -27.594 -11.32 1 86.94 79 ALA A N 1
ATOM 640 C CA . ALA A 1 79 ? -24.422 -26.812 -10.555 1 86.94 79 ALA A CA 1
ATOM 641 C C . ALA A 1 79 ? -23.375 -26.188 -11.469 1 86.94 79 ALA A C 1
ATOM 643 O O . ALA A 1 79 ? -22.656 -25.266 -11.078 1 86.94 79 ALA A O 1
ATOM 644 N N . CYS A 1 80 ? -23.281 -26.688 -12.727 1 87.38 80 CYS A N 1
ATOM 645 C CA . CYS A 1 80 ? -22.234 -26.25 -13.641 1 87.38 80 CYS A CA 1
ATOM 646 C C . CYS A 1 80 ? -22.75 -25.188 -14.602 1 87.38 80 CYS A C 1
ATOM 648 O O . CYS A 1 80 ? -22 -24.688 -15.438 1 87.38 80 CYS A O 1
ATOM 650 N N . GLU A 1 81 ? -23.953 -24.828 -14.516 1 83.19 81 GLU A N 1
ATOM 651 C CA . GLU A 1 81 ? -24.516 -23.828 -15.422 1 83.19 81 GLU A CA 1
ATOM 652 C C . GLU A 1 81 ? -23.938 -22.438 -15.148 1 83.19 81 GLU A C 1
ATOM 654 O O . GLU A 1 81 ? -24.156 -21.875 -14.078 1 83.19 81 GLU A O 1
ATOM 659 N N . THR A 1 82 ? -23.188 -21.984 -16.031 1 82.75 82 THR A N 1
ATOM 660 C CA . THR A 1 82 ? -22.562 -20.688 -15.844 1 82.75 82 THR A CA 1
ATOM 661 C C . THR A 1 82 ? -23.062 -19.688 -16.891 1 82.75 82 THR A C 1
ATOM 663 O O . THR A 1 82 ? -22.391 -18.688 -17.172 1 82.75 82 THR A O 1
ATOM 666 N N . GLU A 1 83 ? -24.219 -20.109 -17.359 1 79.81 83 GLU A N 1
ATOM 667 C CA . GLU A 1 83 ? -24.781 -19.188 -18.344 1 79.81 83 GLU A CA 1
ATOM 668 C C . GLU A 1 83 ? -24.953 -17.781 -17.781 1 79.81 83 GLU A C 1
ATOM 670 O O . GLU A 1 83 ? -25.344 -17.625 -16.609 1 79.81 83 GLU A O 1
ATOM 675 N N . ASN A 1 84 ? -24.438 -16.75 -18.359 1 83.94 84 ASN A N 1
ATOM 676 C CA . ASN A 1 84 ? -24.562 -15.336 -18 1 83.94 84 ASN A CA 1
ATOM 677 C C . ASN A 1 84 ? -23.656 -14.945 -16.844 1 83.94 84 ASN A C 1
ATOM 679 O O . ASN A 1 84 ? -24.031 -14.133 -16 1 83.94 84 ASN A O 1
ATOM 683 N N . MET A 1 85 ? -22.797 -15.75 -16.594 1 91.56 85 MET A N 1
ATOM 684 C CA . MET A 1 85 ? -21.828 -15.406 -15.555 1 91.56 85 MET A CA 1
ATOM 685 C C . MET A 1 85 ? -20.5 -14.977 -16.172 1 91.56 85 MET A C 1
ATOM 687 O O . MET A 1 85 ? -20.141 -15.43 -17.266 1 91.56 85 MET A O 1
ATOM 691 N N . LYS A 1 86 ? -19.875 -14.062 -15.469 1 93.06 86 LYS A N 1
ATOM 692 C CA . LYS A 1 86 ? -18.578 -13.555 -15.914 1 93.06 86 LYS A CA 1
ATOM 693 C C . LYS A 1 86 ? -17.5 -13.797 -14.867 1 93.06 86 LYS A C 1
ATOM 695 O O . LYS A 1 86 ? -17.734 -13.57 -13.68 1 93.06 86 LYS A O 1
ATOM 700 N N . GLU A 1 87 ? -16.406 -14.328 -15.375 1 94.94 87 GLU A N 1
ATOM 701 C CA . GLU A 1 87 ? -15.273 -14.508 -14.477 1 94.94 87 GLU A CA 1
ATOM 702 C C . GLU A 1 87 ? -14.68 -13.164 -14.07 1 94.94 87 GLU A C 1
ATOM 704 O O . GLU A 1 87 ? -14.508 -12.273 -14.906 1 94.94 87 GLU A O 1
ATOM 709 N N . ILE A 1 88 ? -14.383 -12.961 -12.781 1 96.12 88 ILE A N 1
ATOM 710 C CA . ILE A 1 88 ? -13.766 -11.742 -12.266 1 96.12 88 ILE A CA 1
ATOM 711 C C . ILE A 1 88 ? -12.555 -12.109 -11.406 1 96.12 88 ILE A C 1
ATOM 713 O O . ILE A 1 88 ? -12.289 -13.281 -11.148 1 96.12 88 ILE A O 1
ATOM 717 N N . ILE A 1 89 ? -11.734 -11.109 -11.039 1 97.5 89 ILE A N 1
ATOM 718 C CA . ILE A 1 89 ? -10.594 -11.375 -10.172 1 97.5 89 ILE A CA 1
ATOM 719 C C . ILE A 1 89 ? -11.062 -12.062 -8.891 1 97.5 89 ILE A C 1
ATOM 721 O O . ILE A 1 89 ? -12.133 -11.758 -8.375 1 97.5 89 ILE A O 1
ATOM 725 N N . PRO A 1 90 ? -10.25 -12.922 -8.398 1 98 90 PRO A N 1
ATOM 726 C CA . PRO A 1 90 ? -10.719 -13.742 -7.277 1 98 90 PRO A CA 1
ATOM 727 C C . PRO A 1 90 ? -10.859 -12.945 -5.984 1 98 90 PRO A C 1
ATOM 729 O O . PRO A 1 90 ? -11.617 -13.344 -5.09 1 98 90 PRO A O 1
ATOM 732 N N . PHE A 1 91 ? -10.102 -11.906 -5.828 1 97.69 91 PHE A N 1
ATOM 733 C CA . PHE A 1 91 ? -10.211 -11.031 -4.664 1 97.69 91 PHE A CA 1
ATOM 734 C C . PHE A 1 91 ? -9.422 -9.75 -4.879 1 97.69 91 PHE A C 1
ATOM 736 O O . PHE A 1 91 ? -8.609 -9.656 -5.809 1 97.69 91 PHE A O 1
ATOM 743 N N . ARG A 1 92 ? -9.664 -8.766 -4.094 1 96.56 92 ARG A N 1
ATOM 744 C CA . ARG A 1 92 ? -8.867 -7.543 -4.035 1 96.56 92 ARG A CA 1
ATOM 745 C C . ARG A 1 92 ? -7.969 -7.531 -2.803 1 96.56 92 ARG A C 1
ATOM 747 O O . ARG A 1 92 ? -8.461 -7.605 -1.673 1 96.56 92 ARG A O 1
ATOM 754 N N . PRO A 1 93 ? -6.684 -7.395 -3.012 1 98.06 93 PRO A N 1
ATOM 755 C CA . PRO A 1 93 ? -5.773 -7.48 -1.869 1 98.06 93 PRO A CA 1
ATOM 756 C C . PRO A 1 93 ? -5.895 -6.289 -0.922 1 98.06 93 PRO A C 1
ATOM 758 O O . PRO A 1 93 ? -6.105 -5.16 -1.371 1 98.06 93 PRO A O 1
ATOM 761 N N . LEU A 1 94 ? -5.711 -6.551 0.37 1 97.56 94 LEU A N 1
ATOM 762 C CA . LEU A 1 94 ? -5.621 -5.496 1.372 1 97.56 94 LEU A CA 1
ATOM 763 C C . LEU A 1 94 ? -4.324 -4.711 1.217 1 97.56 94 LEU A C 1
ATOM 765 O O . LEU A 1 94 ? -4.309 -3.488 1.384 1 97.56 94 LEU A O 1
ATOM 769 N N . LEU A 1 95 ? -3.32 -5.402 0.987 1 98.31 95 LEU A N 1
ATOM 770 C CA . LEU A 1 95 ? -1.958 -4.926 0.782 1 98.31 95 LEU A CA 1
ATOM 771 C C . LEU A 1 95 ? -1.199 -5.844 -0.173 1 98.31 95 LEU A C 1
ATOM 773 O O . LEU A 1 95 ? -1.516 -7.031 -0.284 1 98.31 95 LEU A O 1
ATOM 777 N N . TYR A 1 96 ? -0.325 -5.258 -0.964 1 98.62 96 TYR A N 1
ATOM 778 C CA . TYR A 1 96 ? 0.438 -5.98 -1.976 1 98.62 96 TYR A CA 1
ATOM 779 C C . TYR A 1 96 ? 1.936 -5.816 -1.75 1 98.62 96 TYR A C 1
ATOM 781 O O . TYR A 1 96 ? 2.455 -4.695 -1.773 1 98.62 96 TYR A O 1
ATOM 789 N N . ARG A 1 97 ? 2.666 -6.961 -1.419 1 98.62 97 ARG A N 1
ATOM 790 C CA . ARG A 1 97 ? 4.113 -7.02 -1.255 1 98.62 97 ARG A CA 1
ATOM 791 C C . ARG A 1 97 ? 4.754 -7.895 -2.326 1 98.62 97 ARG A C 1
ATOM 793 O O . ARG A 1 97 ? 4.379 -9.055 -2.49 1 98.62 97 ARG A O 1
ATOM 800 N N . ASP A 1 98 ? 5.684 -7.367 -3.031 1 98.69 98 ASP A N 1
ATOM 801 C CA . ASP A 1 98 ? 6.344 -8.102 -4.102 1 98.69 98 ASP A CA 1
ATOM 802 C C . ASP A 1 98 ? 7.816 -8.352 -3.775 1 98.69 98 ASP A C 1
ATOM 804 O O . ASP A 1 98 ? 8.602 -7.402 -3.684 1 98.69 98 ASP A O 1
ATOM 808 N N . PHE A 1 99 ? 8.203 -9.617 -3.682 1 98.56 99 PHE A N 1
ATOM 809 C CA . PHE A 1 99 ? 9.547 -10.008 -3.277 1 98.56 99 PHE A CA 1
ATOM 810 C C . PHE A 1 99 ? 10.461 -10.148 -4.492 1 98.56 99 PHE A C 1
ATOM 812 O O . PHE A 1 99 ? 10.039 -9.883 -5.621 1 98.56 99 PHE A O 1
ATOM 819 N N . MET A 1 100 ? 11.695 -10.352 -4.27 1 97 100 MET A N 1
ATOM 820 C CA . MET A 1 100 ? 12.734 -10.75 -5.207 1 97 100 MET A CA 1
ATOM 821 C C . MET A 1 100 ? 13.492 -11.969 -4.688 1 97 100 MET A C 1
ATOM 823 O O . MET A 1 100 ? 14.57 -11.836 -4.105 1 97 100 MET A O 1
ATOM 827 N N . LEU A 1 101 ? 12.969 -13.102 -5.055 1 97.94 101 LEU A N 1
ATOM 828 C CA . LEU A 1 101 ? 13.414 -14.273 -4.32 1 97.94 101 LEU A CA 1
ATOM 829 C C . LEU A 1 101 ? 14.461 -15.047 -5.121 1 97.94 101 LEU A C 1
ATOM 831 O O . LEU A 1 101 ? 15.086 -15.977 -4.598 1 97.94 101 LEU A O 1
ATOM 835 N N . CYS A 1 102 ? 14.711 -14.656 -6.406 1 96.5 102 CYS A N 1
ATOM 836 C CA . CYS A 1 102 ? 15.586 -15.445 -7.262 1 96.5 102 CYS A CA 1
ATOM 837 C C . CYS A 1 102 ? 16.875 -14.68 -7.574 1 96.5 102 CYS A C 1
ATOM 839 O O . CYS A 1 102 ? 16.828 -13.633 -8.219 1 96.5 102 CYS A O 1
ATOM 841 N N . GLU A 1 103 ? 18 -15.289 -7.258 1 93.94 103 GLU A N 1
ATOM 842 C CA . GLU A 1 103 ? 19.312 -14.664 -7.457 1 93.94 103 GLU A CA 1
ATOM 843 C C . GLU A 1 103 ? 19.594 -14.453 -8.938 1 93.94 103 GLU A C 1
ATOM 845 O O . GLU A 1 103 ? 20.109 -13.398 -9.336 1 93.94 103 GLU A O 1
ATOM 850 N N . ARG A 1 104 ? 19.266 -15.398 -9.703 1 92.94 104 ARG A N 1
ATOM 851 C CA . ARG A 1 104 ? 19.562 -15.305 -11.125 1 92.94 104 ARG A CA 1
ATOM 852 C C . ARG A 1 104 ? 18.812 -14.141 -11.766 1 92.94 104 ARG A C 1
ATOM 854 O O . ARG A 1 104 ? 19.328 -13.477 -12.664 1 92.94 104 ARG A O 1
ATOM 861 N N . HIS A 1 105 ? 17.625 -13.891 -11.289 1 91.38 105 HIS A N 1
ATOM 862 C CA . HIS A 1 105 ? 16.891 -12.742 -11.797 1 91.38 105 HIS A CA 1
ATOM 863 C C . HIS A 1 105 ? 17.594 -11.43 -11.445 1 91.38 105 HIS A C 1
ATOM 865 O O . HIS A 1 105 ? 17.641 -10.516 -12.266 1 91.38 105 HIS A O 1
ATOM 871 N N . VAL A 1 106 ? 18.125 -11.352 -10.266 1 86.94 106 VAL A N 1
ATOM 872 C CA . VAL A 1 106 ? 18.844 -10.148 -9.852 1 86.94 106 VAL A CA 1
ATOM 873 C C . VAL A 1 106 ? 20.031 -9.922 -10.766 1 86.94 106 VAL A C 1
ATOM 875 O O . VAL A 1 106 ? 20.234 -8.82 -11.273 1 86.94 106 VAL A O 1
ATOM 878 N N . ILE A 1 107 ? 20.719 -10.945 -11.023 1 85.5 107 ILE A N 1
ATOM 879 C CA . ILE A 1 107 ? 21.938 -10.883 -11.82 1 85.5 107 ILE A CA 1
ATOM 880 C C . ILE A 1 107 ? 21.594 -10.531 -13.266 1 85.5 107 ILE A C 1
ATOM 882 O O . ILE A 1 107 ? 22.172 -9.609 -13.844 1 85.5 107 ILE A O 1
ATOM 886 N N . ASN A 1 108 ? 20.625 -11.227 -13.758 1 83.88 108 ASN A N 1
ATOM 887 C CA . ASN A 1 108 ? 20.25 -11.039 -15.156 1 83.88 108 ASN A CA 1
ATOM 888 C C . ASN A 1 108 ? 19.688 -9.641 -15.391 1 83.88 108 ASN A C 1
ATOM 890 O O . ASN A 1 108 ? 19.922 -9.031 -16.438 1 83.88 108 ASN A O 1
ATOM 894 N N . SER A 1 109 ? 18.906 -9.172 -14.477 1 78.62 109 SER A N 1
ATOM 895 C CA . SER A 1 109 ? 18.312 -7.844 -14.594 1 78.62 109 SER A CA 1
ATOM 896 C C . SER A 1 109 ? 19.391 -6.758 -14.594 1 78.62 109 SER A C 1
ATOM 898 O O . SER A 1 109 ? 19.312 -5.797 -15.359 1 78.62 109 SER A O 1
ATOM 900 N N . GLY A 1 110 ? 20.328 -6.914 -13.758 1 74.75 110 GLY A N 1
ATOM 901 C CA . GLY A 1 110 ? 21.438 -5.969 -13.734 1 74.75 110 GLY A CA 1
ATOM 902 C C . GLY A 1 110 ? 22.188 -5.891 -15.055 1 74.75 110 GLY A C 1
ATOM 903 O O . GLY A 1 110 ? 22.5 -4.797 -15.531 1 74.75 110 GLY A O 1
ATOM 904 N N . ARG A 1 111 ? 22.375 -7.023 -15.633 1 76 111 ARG A N 1
ATOM 905 C CA . ARG A 1 111 ? 23.078 -7.129 -16.906 1 76 111 ARG A CA 1
ATOM 906 C C . ARG A 1 111 ? 22.328 -6.406 -18.016 1 76 111 ARG A C 1
ATOM 908 O O . ARG A 1 111 ? 22.906 -5.605 -18.75 1 76 111 ARG A O 1
ATOM 915 N N . LEU A 1 112 ? 21.172 -6.613 -18.016 1 73.88 112 LEU A N 1
ATOM 916 C CA . LEU A 1 112 ? 20.391 -6.113 -19.141 1 73.88 112 LEU A CA 1
ATOM 917 C C . LEU A 1 112 ? 20.047 -4.641 -18.953 1 73.88 112 LEU A C 1
ATOM 919 O O . LEU A 1 112 ? 19.906 -3.898 -19.922 1 73.88 112 LEU A O 1
ATOM 923 N N . PHE A 1 113 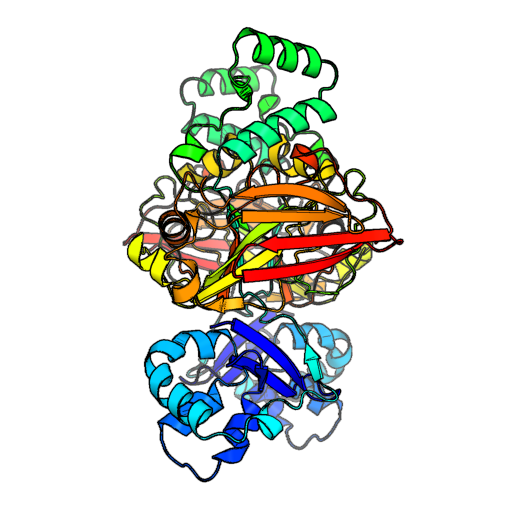? 19.891 -4.312 -17.703 1 73.06 113 PHE A N 1
ATOM 924 C CA . PHE A 1 113 ? 19.734 -2.883 -17.469 1 73.06 113 PHE A CA 1
ATOM 925 C C . PHE A 1 113 ? 20.953 -2.115 -17.969 1 73.06 113 PHE A C 1
ATOM 927 O O . PHE A 1 113 ? 20.812 -1.047 -18.578 1 73.06 113 PHE A O 1
ATOM 934 N N . THR A 1 114 ? 22.078 -2.734 -17.734 1 71.81 114 THR A N 1
ATOM 935 C CA . THR A 1 114 ? 23.312 -2.123 -18.219 1 71.81 114 THR A CA 1
ATOM 936 C C . THR A 1 114 ? 23.312 -2.064 -19.75 1 71.81 114 THR A C 1
ATOM 938 O O . THR A 1 114 ? 23.719 -1.054 -20.328 1 71.81 114 THR A O 1
ATOM 941 N N . LYS A 1 115 ? 22.859 -3.031 -20.328 1 72.81 115 LYS A N 1
ATOM 942 C CA . LYS A 1 115 ? 22.781 -3.082 -21.797 1 72.81 115 LYS A CA 1
ATOM 943 C C . LYS A 1 115 ? 21.922 -1.949 -22.344 1 72.81 115 LYS A C 1
ATOM 945 O O . LYS A 1 115 ? 22.297 -1.282 -23.297 1 72.81 115 LYS A O 1
ATOM 950 N N . TYR A 1 116 ? 20.859 -1.662 -21.656 1 71.56 116 TYR A N 1
ATOM 951 C CA . TYR A 1 116 ? 19.875 -0.726 -22.188 1 71.56 116 TYR A CA 1
ATOM 952 C C . TYR A 1 116 ? 20.219 0.705 -21.781 1 71.56 116 TYR A C 1
ATOM 954 O O . TYR A 1 116 ? 19.891 1.651 -22.5 1 71.56 116 TYR A O 1
ATOM 962 N N . THR A 1 117 ? 20.906 0.812 -20.594 1 67.88 117 THR A N 1
ATOM 963 C CA . THR A 1 117 ? 21.078 2.164 -20.078 1 67.88 117 THR A CA 1
ATOM 964 C C . THR A 1 117 ? 22.516 2.639 -20.25 1 67.88 117 THR A C 1
ATOM 966 O O . THR A 1 117 ? 22.781 3.844 -20.25 1 67.88 117 THR A O 1
ATOM 969 N N . MET A 1 118 ? 23.406 1.639 -20.312 1 72.75 118 MET A N 1
ATOM 970 C CA . MET A 1 118 ? 24.828 1.956 -20.5 1 72.75 118 MET A CA 1
ATOM 971 C C . MET A 1 118 ? 25.406 1.147 -21.656 1 72.75 118 MET A C 1
ATOM 973 O O . MET A 1 118 ? 26.328 0.358 -21.469 1 72.75 118 MET A O 1
ATOM 977 N N . PRO A 1 119 ? 24.922 1.442 -22.797 1 75.38 119 PRO A N 1
ATOM 978 C CA . PRO A 1 119 ? 25.312 0.603 -23.938 1 75.38 119 PRO A CA 1
ATOM 979 C C . PRO A 1 119 ? 26.828 0.624 -24.188 1 75.38 119 PRO A C 1
ATOM 981 O O . PRO A 1 119 ? 27.375 -0.348 -24.703 1 75.38 119 PRO A O 1
ATOM 984 N N . LYS A 1 120 ? 27.516 1.741 -23.781 1 74.25 120 LYS A N 1
ATOM 985 C CA . LYS A 1 120 ? 28.953 1.843 -24.016 1 74.25 120 LYS A CA 1
ATOM 986 C C . LYS A 1 120 ? 29.734 0.959 -23.047 1 74.25 120 LYS A C 1
ATOM 988 O O . LYS A 1 120 ? 30.859 0.549 -23.344 1 74.25 120 LYS A O 1
ATOM 993 N N . VAL A 1 121 ? 29.125 0.675 -21.953 1 74.56 121 VAL A N 1
ATOM 994 C CA . VAL A 1 121 ? 29.766 -0.109 -20.906 1 74.56 121 VAL A CA 1
ATOM 995 C C . VAL A 1 121 ? 29.469 -1.593 -21.109 1 74.56 121 VAL A C 1
ATOM 997 O O . VAL A 1 121 ? 30.25 -2.451 -20.688 1 74.56 121 VAL A O 1
ATOM 1000 N N . TYR A 1 122 ? 28.438 -1.871 -21.891 1 77.75 122 TYR A N 1
ATOM 1001 C CA . TYR A 1 122 ? 27.922 -3.23 -22 1 77.75 122 TYR A CA 1
ATOM 1002 C C . TYR A 1 122 ? 28.938 -4.152 -22.656 1 77.75 122 TYR A C 1
ATOM 1004 O O . TYR A 1 122 ? 29.141 -5.281 -22.219 1 77.75 122 TYR A O 1
ATOM 1012 N N . PRO A 1 123 ? 29.641 -3.652 -23.609 1 75.94 123 PRO A N 1
ATOM 1013 C CA . PRO A 1 123 ? 30.641 -4.535 -24.219 1 75.94 123 PRO A CA 1
ATOM 1014 C C . PRO A 1 123 ? 31.75 -4.914 -23.234 1 75.94 123 PRO A C 1
ATOM 1016 O O . PRO A 1 123 ? 32.25 -6.039 -23.281 1 75.94 123 PRO A O 1
ATOM 1019 N N . ILE A 1 124 ? 32.062 -4.023 -22.422 1 72.94 124 ILE A N 1
ATOM 1020 C CA . ILE A 1 124 ? 33.094 -4.285 -21.406 1 72.94 124 ILE A CA 1
ATOM 1021 C C . ILE A 1 124 ? 32.594 -5.34 -20.422 1 72.94 124 ILE A C 1
ATOM 1023 O O . ILE A 1 124 ? 33.312 -6.25 -20.047 1 72.94 124 ILE A O 1
ATOM 1027 N N . VAL A 1 125 ? 31.297 -5.188 -20.094 1 72.5 125 VAL A N 1
ATOM 1028 C CA . VAL A 1 125 ? 30.656 -6.129 -19.172 1 72.5 125 VAL A CA 1
ATOM 1029 C C . VAL A 1 125 ? 30.641 -7.52 -19.797 1 72.5 125 VAL A C 1
ATOM 1031 O O . VAL A 1 125 ? 31 -8.508 -19.156 1 72.5 125 VAL A O 1
ATOM 1034 N N . LYS A 1 126 ? 30.328 -7.586 -21.062 1 75.62 126 LYS A N 1
ATOM 1035 C CA . LYS A 1 126 ? 30.25 -8.859 -21.766 1 75.62 126 LYS A CA 1
ATOM 1036 C C . LYS A 1 126 ? 31.625 -9.508 -21.875 1 75.62 126 LYS A C 1
ATOM 1038 O O . LYS A 1 126 ? 31.766 -10.727 -21.703 1 75.62 126 LYS A O 1
ATOM 1043 N N . ALA A 1 127 ? 32.562 -8.664 -22.156 1 73.38 127 ALA A N 1
ATOM 1044 C CA . ALA A 1 127 ? 33.938 -9.164 -22.25 1 73.38 127 ALA A CA 1
ATOM 1045 C C . ALA A 1 127 ? 34.406 -9.703 -20.906 1 73.38 127 ALA A C 1
ATOM 1047 O O . ALA A 1 127 ? 35 -10.789 -20.844 1 73.38 127 ALA A O 1
ATOM 1048 N N . TYR A 1 128 ? 34.156 -8.93 -19.969 1 67.88 128 TYR A N 1
ATOM 1049 C CA . TYR A 1 128 ? 34.5 -9.352 -18.625 1 67.88 128 TYR A CA 1
ATOM 1050 C C . TYR A 1 128 ? 33.875 -10.695 -18.281 1 67.88 128 TYR A C 1
ATOM 1052 O O . TYR A 1 128 ? 34.562 -11.609 -17.828 1 67.88 128 TYR A O 1
ATOM 1060 N N . GLU A 1 129 ? 32.625 -10.875 -18.547 1 72.75 129 GLU A N 1
ATOM 1061 C CA . GLU A 1 129 ? 31.906 -12.078 -18.172 1 72.75 129 GLU A CA 1
ATOM 1062 C C . GLU A 1 129 ? 32.344 -13.281 -19 1 72.75 129 GLU A C 1
ATOM 1064 O O . GLU A 1 129 ? 32.344 -14.414 -18.516 1 72.75 129 GLU A O 1
ATOM 1069 N N . SER A 1 130 ? 32.688 -12.992 -20.188 1 71 130 SER A N 1
ATOM 1070 C CA . SER A 1 130 ? 33.188 -14.047 -21.062 1 71 130 SER A CA 1
ATOM 1071 C C . SER A 1 130 ? 34.562 -14.555 -20.594 1 71 130 SER A C 1
ATOM 1073 O O . SER A 1 130 ? 34.812 -15.758 -20.625 1 71 130 SER A O 1
ATOM 1075 N N . ILE A 1 131 ? 35.25 -13.68 -20.125 1 69.31 131 ILE A N 1
ATOM 1076 C CA . ILE A 1 131 ? 36.625 -14 -19.719 1 69.31 131 ILE A CA 1
ATOM 1077 C C . ILE A 1 131 ? 36.625 -14.711 -18.375 1 69.31 131 ILE A C 1
ATOM 1079 O O . ILE A 1 131 ? 37.281 -15.734 -18.203 1 69.31 131 ILE A O 1
ATOM 1083 N N . PHE A 1 132 ? 35.906 -14.227 -17.531 1 68 132 PHE A N 1
ATOM 1084 C CA . PHE A 1 132 ? 35.969 -14.695 -16.141 1 68 132 PHE A CA 1
ATOM 1085 C C . PHE A 1 132 ? 34.875 -15.727 -15.867 1 68 132 PHE A C 1
ATOM 1087 O O . PHE A 1 132 ? 34.906 -16.391 -14.836 1 68 132 PHE A O 1
ATOM 1094 N N . ARG A 1 133 ? 34.031 -15.914 -16.781 1 65.19 133 ARG A N 1
ATOM 1095 C CA . ARG A 1 133 ? 32.938 -16.906 -16.766 1 65.19 133 ARG A CA 1
ATOM 1096 C C . ARG A 1 133 ? 32.094 -16.766 -15.508 1 65.19 133 ARG A C 1
ATOM 1098 O O . ARG A 1 133 ? 31.672 -17.766 -14.93 1 65.19 133 ARG A O 1
ATOM 1105 N N . TYR A 1 134 ? 32.125 -15.648 -14.891 1 69.44 134 TYR A N 1
ATOM 1106 C CA . TYR A 1 134 ? 31.219 -15.289 -13.797 1 69.44 134 TYR A CA 1
ATOM 1107 C C . TYR A 1 134 ? 30.625 -13.898 -14 1 69.44 134 TYR A C 1
ATOM 1109 O O . TYR A 1 134 ? 31.188 -13.078 -14.727 1 69.44 134 TYR A O 1
ATOM 1117 N N . PRO A 1 135 ? 29.5 -13.711 -13.391 1 71.25 135 PRO A N 1
ATOM 1118 C CA . PRO A 1 135 ? 28.844 -12.414 -13.594 1 71.25 135 PRO A CA 1
ATOM 1119 C C . PRO A 1 135 ? 29.719 -11.242 -13.133 1 71.25 135 PRO A C 1
ATOM 1121 O O . PRO A 1 135 ? 30.469 -11.367 -12.164 1 71.25 135 PRO A O 1
ATOM 1124 N N . PHE A 1 136 ? 29.625 -10.164 -13.867 1 70.94 136 PHE A N 1
ATOM 1125 C CA . PHE A 1 136 ? 30.25 -8.93 -13.438 1 70.94 136 PHE A CA 1
ATOM 1126 C C . PHE A 1 136 ? 29.891 -8.602 -11.992 1 70.94 136 PHE A C 1
ATOM 1128 O O . PHE A 1 136 ? 28.719 -8.648 -11.617 1 70.94 136 PHE A O 1
ATOM 1135 N N . PRO A 1 137 ? 30.812 -8.453 -11.172 1 65.94 137 PRO A N 1
ATOM 1136 C CA . PRO A 1 137 ? 30.594 -8.312 -9.727 1 65.94 137 PRO A CA 1
ATOM 1137 C C . PRO A 1 137 ? 29.5 -7.301 -9.398 1 65.94 137 PRO A C 1
ATOM 1139 O O . PRO A 1 137 ? 28.781 -7.477 -8.414 1 65.94 137 PRO A O 1
ATOM 1142 N N . ALA A 1 138 ? 29.438 -6.43 -10.219 1 68.38 138 ALA A N 1
ATOM 1143 C CA . ALA A 1 138 ? 28.469 -5.367 -9.953 1 68.38 138 ALA A CA 1
ATOM 1144 C C . ALA A 1 138 ? 27.031 -5.887 -10.094 1 68.38 138 ALA A C 1
ATOM 1146 O O . ALA A 1 138 ? 26.094 -5.262 -9.609 1 68.38 138 ALA A O 1
ATOM 1147 N N . PHE A 1 139 ? 26.922 -7.062 -10.672 1 77.44 139 PHE A N 1
ATOM 1148 C CA . PHE A 1 139 ? 25.578 -7.586 -10.914 1 77.44 139 PHE A CA 1
ATOM 1149 C C . PHE A 1 139 ? 25.172 -8.531 -9.797 1 77.44 139 PHE A C 1
ATOM 1151 O O . PHE A 1 139 ? 23.984 -8.867 -9.664 1 77.44 139 PHE A O 1
ATOM 1158 N N . LYS A 1 140 ? 26.109 -8.922 -9 1 79.62 140 LYS A N 1
ATOM 1159 C CA . LYS A 1 140 ? 25.75 -9.75 -7.852 1 79.62 140 LYS A CA 1
ATOM 1160 C C . LYS A 1 140 ? 24.969 -8.953 -6.816 1 79.62 140 LYS A C 1
ATOM 1162 O O . LYS A 1 140 ? 25.281 -7.781 -6.562 1 79.62 140 LYS A O 1
ATOM 1167 N N . PRO A 1 141 ? 24 -9.688 -6.25 1 85.19 141 PRO A N 1
ATOM 1168 C CA . PRO A 1 141 ? 23.266 -8.984 -5.191 1 85.19 141 PRO A CA 1
ATOM 1169 C C . PRO A 1 141 ? 24.172 -8.539 -4.051 1 85.19 141 PRO A C 1
ATOM 1171 O O . PRO A 1 141 ? 25.172 -9.203 -3.758 1 85.19 141 PRO A O 1
ATOM 1174 N N . LYS A 1 142 ? 23.844 -7.473 -3.469 1 84.94 142 LYS A N 1
ATOM 1175 C CA . LYS A 1 142 ? 24.547 -7.023 -2.27 1 84.94 142 LYS A CA 1
ATOM 1176 C C . LYS A 1 142 ? 24.203 -7.898 -1.068 1 84.94 142 LYS A C 1
ATOM 1178 O O . LYS A 1 142 ? 23.219 -8.633 -1.095 1 84.94 142 LYS A O 1
ATOM 1183 N N . LYS A 1 143 ? 25.047 -7.824 -0.097 1 89 143 LYS A N 1
ATOM 1184 C CA . LYS A 1 143 ? 24.906 -8.633 1.107 1 89 143 LYS A CA 1
ATOM 1185 C C . LYS A 1 143 ? 23.5 -8.492 1.704 1 89 143 LYS A C 1
ATOM 1187 O O . LYS A 1 143 ? 22.953 -9.445 2.242 1 89 143 LYS A O 1
ATOM 1192 N N . ALA A 1 144 ? 22.969 -7.383 1.602 1 90.06 144 ALA A N 1
ATOM 1193 C CA . ALA A 1 144 ? 21.656 -7.094 2.189 1 90.06 144 ALA A CA 1
ATOM 1194 C C . ALA A 1 144 ? 20.578 -7.988 1.59 1 90.06 144 ALA A C 1
ATOM 1196 O O . ALA A 1 144 ? 19.625 -8.375 2.279 1 90.06 144 ALA A O 1
ATOM 1197 N N . TRP A 1 145 ? 20.734 -8.297 0.334 1 92.38 145 TRP A N 1
ATOM 1198 C CA . TRP A 1 145 ? 19.781 -9.18 -0.326 1 92.38 145 TRP A CA 1
ATOM 1199 C C . TRP A 1 145 ? 19.891 -10.602 0.2 1 92.38 145 TRP A C 1
ATOM 1201 O O . TRP A 1 145 ? 18.891 -11.305 0.347 1 92.38 145 TRP A O 1
ATOM 1211 N N . TYR A 1 146 ? 21.094 -11.031 0.525 1 94.38 146 TYR A N 1
ATOM 1212 C CA . TYR A 1 146 ? 21.312 -12.383 1.029 1 94.38 146 TYR A CA 1
ATOM 1213 C C . TYR A 1 146 ? 20.875 -12.5 2.488 1 94.38 146 TYR A C 1
ATOM 1215 O O . TYR A 1 146 ? 20.453 -13.562 2.936 1 94.38 146 TYR A O 1
ATOM 1223 N N . ASP A 1 147 ? 20.969 -11.406 3.221 1 94.81 147 ASP A N 1
ATOM 1224 C CA . ASP A 1 147 ? 20.672 -11.422 4.652 1 94.81 147 ASP A CA 1
ATOM 1225 C C . ASP A 1 147 ? 19.188 -11.586 4.91 1 94.81 147 ASP A C 1
ATOM 1227 O O . ASP A 1 147 ? 18.781 -12.328 5.809 1 94.81 147 ASP A O 1
ATOM 1231 N N . ASN A 1 148 ? 18.391 -10.898 4.133 1 95.69 148 ASN A N 1
ATOM 1232 C CA . ASN A 1 148 ? 16.953 -10.922 4.32 1 95.69 148 ASN A CA 1
ATOM 1233 C C . ASN A 1 148 ? 16.203 -10.828 2.99 1 95.69 148 ASN A C 1
ATOM 1235 O O . ASN A 1 148 ? 16.688 -10.188 2.055 1 95.69 148 ASN A O 1
ATOM 1239 N N . PRO A 1 149 ? 14.984 -11.453 2.965 1 97.5 149 PRO A N 1
ATOM 1240 C CA . PRO A 1 149 ? 14.164 -11.227 1.774 1 97.5 149 PRO A CA 1
ATOM 1241 C 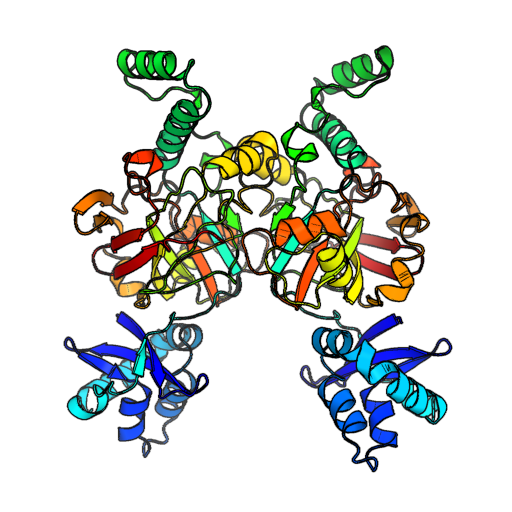C . PRO A 1 149 ? 13.867 -9.75 1.524 1 97.5 149 PRO A C 1
ATOM 1243 O O . PRO A 1 149 ? 13.57 -9.008 2.463 1 97.5 149 PRO A O 1
ATOM 1246 N N . VAL A 1 150 ? 14.031 -9.383 0.256 1 96.19 150 VAL A N 1
ATOM 1247 C CA . VAL A 1 150 ? 13.789 -7.996 -0.124 1 96.19 150 VAL A CA 1
ATOM 1248 C C . VAL A 1 150 ? 12.445 -7.891 -0.844 1 96.19 150 VAL A C 1
ATOM 1250 O O . VAL A 1 150 ? 12.07 -8.781 -1.614 1 96.19 150 VAL A O 1
ATOM 1253 N N . TYR A 1 151 ? 11.688 -6.82 -0.533 1 97.56 151 TYR A N 1
ATOM 1254 C CA . TYR A 1 151 ? 10.414 -6.609 -1.212 1 97.56 151 TYR A CA 1
ATOM 1255 C C . TYR A 1 151 ? 10.07 -5.125 -1.277 1 97.56 151 TYR A C 1
ATOM 1257 O O . TYR A 1 151 ? 10.727 -4.301 -0.641 1 97.56 151 TYR A O 1
ATOM 1265 N N . TYR A 1 152 ? 9.156 -4.766 -2.131 1 97.5 152 TYR A N 1
ATOM 1266 C CA . TYR A 1 152 ? 8.508 -3.459 -2.145 1 97.5 152 TYR A CA 1
ATOM 1267 C C . TYR A 1 152 ? 7 -3.598 -2.004 1 97.5 152 TYR A C 1
ATOM 1269 O O . TYR A 1 152 ? 6.453 -4.691 -2.166 1 97.5 152 TYR A O 1
ATOM 1277 N N . LYS A 1 153 ? 6.371 -2.541 -1.599 1 97.75 153 LYS A N 1
ATOM 1278 C CA . LYS A 1 153 ? 4.914 -2.496 -1.58 1 97.75 153 LYS A CA 1
ATOM 1279 C C . LYS A 1 153 ? 4.363 -1.96 -2.898 1 97.75 153 LYS A C 1
ATOM 1281 O O . LYS A 1 153 ? 4.801 -0.915 -3.383 1 97.75 153 LYS A O 1
ATOM 1286 N N . GLY A 1 154 ? 3.436 -2.709 -3.455 1 97.38 154 GLY A N 1
ATOM 1287 C CA . GLY A 1 154 ? 2.84 -2.299 -4.715 1 97.38 154 GLY A CA 1
ATOM 1288 C C . GLY A 1 154 ? 1.464 -1.681 -4.555 1 97.38 154 GLY A C 1
ATOM 1289 O O . GLY A 1 154 ? 1.012 -1.448 -3.432 1 97.38 154 GLY A O 1
ATOM 1290 N N . ASN A 1 155 ? 0.846 -1.326 -5.68 1 98 155 ASN A N 1
ATOM 1291 C CA . ASN A 1 155 ? -0.479 -0.717 -5.738 1 98 155 ASN A CA 1
ATOM 1292 C C . ASN A 1 155 ? -1.576 -1.771 -5.844 1 98 155 ASN A C 1
ATOM 1294 O O . ASN A 1 155 ? -1.943 -2.184 -6.945 1 98 155 ASN A O 1
ATOM 1298 N N . ALA A 1 156 ? -2.182 -2.086 -4.73 1 97.31 156 ALA A N 1
ATOM 1299 C CA . ALA A 1 156 ? -3.217 -3.117 -4.691 1 97.31 156 ALA A CA 1
ATOM 1300 C C . ALA A 1 156 ? -4.457 -2.678 -5.461 1 97.31 156 ALA A C 1
ATOM 1302 O O . ALA A 1 156 ? -5.277 -3.51 -5.859 1 97.31 156 ALA A O 1
ATOM 1303 N N . LEU A 1 157 ? -4.586 -1.408 -5.77 1 97.62 157 LEU A N 1
ATOM 1304 C CA . LEU A 1 157 ? -5.793 -0.865 -6.375 1 97.62 157 LEU A CA 1
ATOM 1305 C C . LEU A 1 157 ? -5.734 -0.966 -7.895 1 97.62 157 LEU A C 1
ATOM 1307 O O . LEU A 1 157 ? -6.727 -0.707 -8.578 1 97.62 157 LEU A O 1
ATOM 1311 N N . SER A 1 158 ? -4.629 -1.44 -8.406 1 97.38 158 SER A N 1
ATOM 1312 C CA . SER A 1 158 ? -4.469 -1.479 -9.852 1 97.38 158 SER A CA 1
ATOM 1313 C C . SER A 1 158 ? -4.504 -2.912 -10.375 1 97.38 158 SER A C 1
ATOM 1315 O O . SER A 1 158 ? -4.105 -3.174 -11.516 1 97.38 158 SER A O 1
ATOM 1317 N N . PHE A 1 159 ? -4.992 -3.828 -9.602 1 98.31 159 PHE A N 1
ATOM 1318 C CA . PHE A 1 159 ? -5.059 -5.227 -10.008 1 98.31 159 PHE A CA 1
ATOM 1319 C C . PHE A 1 159 ? -6.129 -5.426 -11.078 1 98.31 159 PHE A C 1
ATOM 1321 O O . PHE A 1 159 ? -7.242 -4.914 -10.953 1 98.31 159 PHE A O 1
ATOM 1328 N N . ILE A 1 160 ? -5.785 -6.074 -12.109 1 98.06 160 ILE A N 1
ATOM 1329 C CA . ILE A 1 160 ? -6.73 -6.531 -13.125 1 98.06 160 ILE A CA 1
ATOM 1330 C C . ILE A 1 160 ? -6.656 -8.055 -13.25 1 98.06 160 ILE A C 1
ATOM 1332 O O . ILE A 1 160 ? -5.816 -8.695 -12.617 1 98.06 160 ILE A O 1
ATOM 1336 N N . GLY A 1 161 ? -7.566 -8.578 -14.047 1 98.31 161 GLY A N 1
ATOM 1337 C CA . GLY A 1 161 ? -7.648 -10.031 -14.117 1 98.31 161 GLY A CA 1
ATOM 1338 C C . GLY A 1 161 ? -7.371 -10.586 -15.5 1 98.31 161 GLY A C 1
ATOM 1339 O O . GLY A 1 161 ? -6.918 -9.852 -16.391 1 98.31 1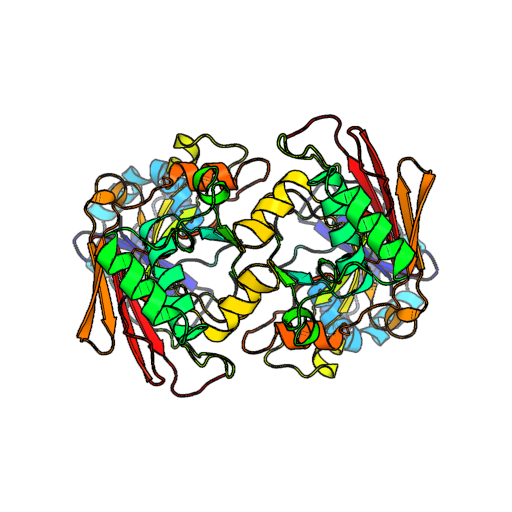61 GLY A O 1
ATOM 1340 N N . ASP A 1 162 ? -7.551 -11.867 -15.586 1 98.44 162 ASP A N 1
ATOM 1341 C CA . ASP A 1 162 ? -7.375 -12.586 -16.844 1 98.44 162 ASP A CA 1
ATOM 1342 C C . ASP A 1 162 ? -8.305 -12.031 -17.922 1 98.44 162 ASP A C 1
ATOM 1344 O O . ASP A 1 162 ? -9.492 -11.812 -17.672 1 98.44 162 ASP A O 1
ATOM 1348 N N . GLY A 1 163 ? -7.746 -11.711 -19.016 1 98 163 GLY A N 1
ATOM 1349 C CA . GLY A 1 163 ? -8.547 -11.234 -20.141 1 98 163 GLY A CA 1
ATOM 1350 C C . GLY A 1 163 ? -8.656 -9.727 -20.188 1 98 163 GLY A C 1
ATOM 1351 O O . GLY A 1 163 ? -9.055 -9.164 -21.219 1 98 163 GLY A O 1
ATOM 1352 N N . ASP A 1 164 ? -8.312 -9.039 -19.156 1 98.06 164 ASP A N 1
ATOM 1353 C CA . ASP A 1 164 ? -8.422 -7.582 -19.109 1 98.06 164 ASP A CA 1
ATOM 1354 C C . ASP A 1 164 ? -7.359 -6.926 -20 1 98.06 164 ASP A C 1
ATOM 1356 O O . ASP A 1 164 ? -6.293 -7.504 -20.219 1 98.06 164 ASP A O 1
ATOM 1360 N N . ILE A 1 165 ? -7.672 -5.738 -20.469 1 98.44 165 ILE A N 1
ATOM 1361 C CA . ILE A 1 165 ? -6.742 -4.938 -21.25 1 98.44 165 ILE A CA 1
ATOM 1362 C C . ILE A 1 165 ? -5.852 -4.117 -20.328 1 98.44 165 ILE A C 1
ATOM 1364 O O . ILE A 1 165 ? -6.324 -3.555 -19.344 1 98.44 165 ILE A O 1
ATOM 1368 N N . VAL A 1 166 ? -4.566 -4.125 -20.562 1 98.38 166 VAL A N 1
ATOM 1369 C CA . VAL A 1 166 ? -3.631 -3.309 -19.797 1 98.38 166 VAL A CA 1
ATOM 1370 C C . VAL A 1 166 ? -3.17 -2.121 -20.641 1 98.38 166 VAL A C 1
ATOM 1372 O O . VAL A 1 166 ? -2.799 -2.283 -21.812 1 98.38 166 VAL A O 1
ATOM 1375 N N . SER A 1 167 ? -3.232 -0.966 -20.125 1 97.94 167 SER A N 1
ATOM 1376 C CA . SER A 1 167 ? -2.738 0.247 -20.766 1 97.94 167 SER A CA 1
ATOM 1377 C C . SER A 1 167 ? -1.456 0.742 -20.109 1 97.94 167 SER A C 1
ATOM 1379 O O . SER A 1 167 ? -1.437 1.017 -18.906 1 97.94 167 SER A O 1
ATOM 1381 N N . TYR A 1 168 ? -0.426 0.845 -20.859 1 98.31 168 TYR A N 1
ATOM 1382 C CA . TYR A 1 168 ? 0.812 1.432 -20.359 1 98.31 168 TYR A CA 1
ATOM 1383 C C . TYR A 1 168 ? 0.729 2.953 -20.359 1 98.31 168 TYR A C 1
ATOM 1385 O O . TYR A 1 168 ? 0.032 3.549 -21.172 1 98.31 168 TYR A O 1
ATOM 1393 N N . PRO A 1 169 ? 1.377 3.525 -19.406 1 98.25 169 PRO A N 1
ATOM 1394 C CA . PRO A 1 169 ? 1.417 4.988 -19.375 1 98.25 169 PRO A CA 1
ATOM 1395 C C . PRO A 1 169 ? 2.25 5.586 -20.516 1 98.25 169 PRO A C 1
ATOM 1397 O O . PRO A 1 169 ? 3.094 4.895 -21.094 1 98.25 169 PRO A O 1
ATOM 1400 N N . HIS A 1 170 ? 2.115 6.871 -20.75 1 97.62 170 HIS A N 1
ATOM 1401 C CA . HIS A 1 170 ? 2.82 7.582 -21.812 1 97.62 170 HIS A CA 1
ATOM 1402 C C . HIS A 1 170 ? 4.328 7.582 -21.578 1 97.62 170 HIS A C 1
ATOM 1404 O O . HIS A 1 170 ? 5.113 7.621 -22.516 1 97.62 170 HIS A O 1
ATOM 1410 N N . TYR A 1 171 ? 4.73 7.461 -20.328 1 96.12 171 TYR A N 1
ATOM 1411 C CA . TYR A 1 171 ? 6.152 7.547 -20.016 1 96.12 171 TYR A CA 1
ATOM 1412 C C . TYR A 1 171 ? 6.84 6.203 -20.234 1 96.12 171 TYR A C 1
ATOM 1414 O O . TYR A 1 171 ? 8.07 6.113 -20.172 1 96.12 171 TYR A O 1
ATOM 1422 N N . ALA A 1 172 ? 6.07 5.145 -20.469 1 96.06 172 ALA A N 1
ATOM 1423 C CA . ALA A 1 172 ? 6.641 3.807 -20.594 1 96.06 172 ALA A CA 1
ATOM 1424 C C . ALA A 1 172 ? 7.203 3.59 -22 1 96.06 172 ALA A C 1
ATOM 1426 O O . ALA A 1 172 ? 6.461 3.273 -22.938 1 96.06 172 ALA A O 1
ATOM 1427 N N . THR A 1 173 ? 8.492 3.668 -22.156 1 93.06 173 THR A N 1
ATOM 1428 C CA . THR A 1 173 ? 9.117 3.393 -23.438 1 93.06 173 THR A CA 1
ATOM 1429 C C . THR A 1 173 ? 9.633 1.959 -23.484 1 93.06 173 THR A C 1
ATOM 1431 O O . THR A 1 173 ? 9.719 1.36 -24.562 1 93.06 173 THR A O 1
ATOM 1434 N N . LEU A 1 174 ? 10.07 1.421 -22.375 1 93.06 174 LEU A N 1
ATOM 1435 C CA . LEU A 1 174 ? 10.445 0.018 -22.234 1 93.06 174 LEU A CA 1
ATOM 1436 C C . LEU A 1 174 ? 9.375 -0.76 -21.484 1 93.06 174 LEU A C 1
ATOM 1438 O O . LEU A 1 174 ? 9.43 -0.875 -20.25 1 93.06 174 LEU A O 1
ATOM 1442 N N . LYS A 1 175 ? 8.445 -1.287 -22.281 1 96.69 175 LYS A N 1
ATOM 1443 C CA . LYS A 1 175 ? 7.289 -1.984 -21.719 1 96.69 175 LYS A CA 1
ATOM 1444 C C . LYS A 1 175 ? 7.609 -3.451 -21.453 1 96.69 175 LYS A C 1
ATOM 1446 O O . LYS A 1 175 ? 7.891 -4.211 -22.375 1 96.69 175 LYS A O 1
ATOM 1451 N N . ASP A 1 176 ? 7.539 -3.832 -20.188 1 96.5 176 ASP A N 1
ATOM 1452 C CA . ASP A 1 176 ? 7.949 -5.176 -19.797 1 96.5 176 ASP A CA 1
ATOM 1453 C C . ASP A 1 176 ? 6.863 -5.855 -18.969 1 96.5 176 ASP A C 1
ATOM 1455 O O . ASP A 1 176 ? 5.781 -5.301 -18.781 1 96.5 176 ASP A O 1
ATOM 1459 N N . TYR A 1 177 ? 7.055 -7.102 -18.672 1 98.44 177 TYR A N 1
ATOM 1460 C CA . TYR A 1 177 ? 6.227 -7.992 -17.875 1 98.44 177 TYR A CA 1
ATOM 1461 C C . TYR A 1 177 ? 7.086 -8.844 -16.938 1 98.44 177 TYR A C 1
ATOM 1463 O O . TYR A 1 177 ? 8.312 -8.906 -17.094 1 98.44 177 TYR A O 1
ATOM 1471 N N . GLU A 1 178 ? 6.465 -9.328 -15.938 1 98.56 178 GLU A N 1
ATOM 1472 C CA . GLU A 1 178 ? 7.152 -10.242 -15.031 1 98.56 178 GLU A CA 1
ATOM 1473 C C . GLU A 1 178 ? 6.254 -11.414 -14.633 1 98.56 178 GLU A C 1
ATOM 1475 O O . GLU A 1 178 ? 5.234 -11.219 -13.969 1 98.56 178 GLU A O 1
ATOM 1480 N N . LEU A 1 179 ? 6.57 -12.609 -15.086 1 98.88 179 LEU A N 1
ATOM 1481 C CA . LEU A 1 179 ? 5.871 -13.789 -14.602 1 98.88 179 LEU A CA 1
ATOM 1482 C C . LEU A 1 179 ? 6.312 -14.148 -13.188 1 98.88 179 LEU A C 1
ATOM 1484 O O . LEU A 1 179 ? 7.496 -14.391 -12.945 1 98.88 179 LEU A O 1
ATOM 1488 N N . GLU A 1 180 ? 5.375 -14.141 -12.305 1 98.94 180 GLU A N 1
ATOM 1489 C CA . GLU A 1 180 ? 5.645 -14.43 -10.898 1 98.94 180 GLU A CA 1
ATOM 1490 C C . GLU A 1 180 ? 4.625 -15.414 -10.328 1 98.94 180 GLU A C 1
ATOM 1492 O O . GLU A 1 180 ? 3.572 -15.641 -10.938 1 98.94 180 GLU A O 1
ATOM 1497 N N . LEU A 1 181 ? 5.004 -16.016 -9.25 1 98.94 181 LEU A N 1
ATOM 1498 C CA . LEU A 1 181 ? 4.082 -16.797 -8.422 1 98.94 181 LEU A CA 1
ATOM 1499 C C . LEU A 1 181 ? 3.383 -15.906 -7.402 1 98.94 181 LEU A C 1
ATOM 1501 O O . LEU A 1 181 ? 4.039 -15.281 -6.57 1 98.94 181 LEU A O 1
ATOM 1505 N N . GLY A 1 182 ? 2.064 -15.82 -7.539 1 98.94 182 GLY A N 1
ATOM 1506 C CA . GLY A 1 182 ? 1.285 -15.094 -6.547 1 98.94 182 GLY A CA 1
ATOM 1507 C C . GLY A 1 182 ? 0.913 -15.938 -5.344 1 98.94 182 GLY A C 1
ATOM 1508 O O . GLY A 1 182 ? 0.604 -17.125 -5.48 1 98.94 182 GLY A O 1
ATOM 1509 N N . MET A 1 183 ? 0.921 -15.359 -4.172 1 98.94 183 MET A N 1
ATOM 1510 C CA . MET A 1 183 ? 0.591 -16 -2.904 1 98.94 183 MET A CA 1
ATOM 1511 C C . MET A 1 183 ? -0.532 -15.258 -2.191 1 98.94 183 MET A C 1
ATOM 1513 O O . MET A 1 183 ? -0.396 -14.078 -1.874 1 98.94 183 MET A O 1
ATOM 1517 N N . ILE A 1 184 ? -1.565 -15.922 -1.946 1 98.94 184 ILE A N 1
ATOM 1518 C CA . ILE A 1 184 ? -2.707 -15.359 -1.233 1 98.94 184 ILE A CA 1
ATOM 1519 C C . ILE A 1 184 ? -2.625 -15.727 0.246 1 98.94 184 ILE A C 1
ATOM 1521 O O . ILE A 1 184 ? -2.699 -16.906 0.601 1 98.94 184 ILE A O 1
ATOM 1525 N N . ILE A 1 185 ? -2.477 -14.719 1.088 1 98.94 185 ILE A N 1
ATOM 1526 C CA . ILE A 1 185 ? -2.309 -14.93 2.521 1 98.94 185 ILE A CA 1
ATOM 1527 C C . ILE A 1 185 ? -3.676 -15.062 3.189 1 98.94 185 ILE A C 1
ATOM 1529 O O . ILE A 1 185 ? -4.562 -14.234 2.977 1 98.94 185 ILE A O 1
ATOM 1533 N N . THR A 1 186 ? -3.855 -16.078 4.051 1 98.75 186 THR A N 1
ATOM 1534 C CA . THR A 1 186 ? -5.184 -16.344 4.59 1 98.75 186 THR A CA 1
ATOM 1535 C C . THR A 1 186 ? -5.145 -16.422 6.113 1 98.75 186 THR A C 1
ATOM 1537 O O . THR A 1 186 ? -6.133 -16.797 6.746 1 98.75 186 THR A O 1
ATOM 1540 N N . LYS A 1 187 ? -4.004 -16.188 6.695 1 98.44 187 LYS A N 1
ATOM 1541 C CA . LYS A 1 187 ? -3.855 -16.141 8.148 1 98.44 187 LYS A CA 1
ATOM 1542 C C . LYS A 1 187 ? -3.18 -14.852 8.602 1 98.44 187 LYS A C 1
ATOM 1544 O O . LYS A 1 187 ? -2.287 -14.344 7.922 1 98.44 187 LYS A O 1
ATOM 1549 N N . ASP A 1 188 ? -3.617 -14.391 9.773 1 98.56 188 ASP A N 1
ATOM 1550 C CA . ASP A 1 188 ? -2.902 -13.297 10.422 1 98.56 188 ASP A CA 1
ATOM 1551 C C . ASP A 1 188 ? -1.565 -13.766 10.984 1 98.56 188 ASP A C 1
ATOM 1553 O O . ASP A 1 188 ? -1.471 -14.867 11.531 1 98.56 188 ASP A O 1
ATOM 1557 N N . LEU A 1 189 ? -0.575 -12.93 10.781 1 98.69 189 LEU A N 1
ATOM 1558 C CA . LEU A 1 189 ? 0.756 -13.281 11.266 1 98.69 189 LEU A CA 1
ATOM 1559 C C . LEU A 1 189 ? 1.39 -12.102 12.008 1 98.69 189 LEU A C 1
ATOM 1561 O O . LEU A 1 189 ? 1.161 -10.945 11.648 1 98.69 189 LEU A O 1
ATOM 1565 N N . LEU A 1 190 ? 2.096 -12.352 13.023 1 98.31 190 LEU A N 1
ATOM 1566 C CA . LEU A 1 190 ? 3.006 -11.453 13.727 1 98.31 190 LEU A CA 1
ATOM 1567 C C . LEU A 1 190 ? 4.227 -12.203 14.242 1 98.31 190 LEU A C 1
ATOM 1569 O O . LEU A 1 190 ? 4.09 -13.117 15.062 1 98.31 190 LEU A O 1
ATOM 1573 N N . ASN A 1 191 ? 5.352 -11.828 13.719 1 98.44 191 ASN A N 1
ATOM 1574 C CA . ASN A 1 191 ? 6.582 -12.508 14.117 1 98.44 191 ASN A CA 1
ATOM 1575 C C . ASN A 1 191 ? 6.469 -14.016 13.945 1 98.44 191 ASN A C 1
ATOM 1577 O O . ASN A 1 191 ? 6.73 -14.773 14.883 1 98.44 191 ASN A O 1
ATOM 1581 N N . ALA A 1 192 ? 6.113 -14.406 12.766 1 98.75 192 ALA A N 1
ATOM 1582 C CA . ALA A 1 192 ? 5.883 -15.82 12.453 1 98.75 192 ALA A CA 1
ATOM 1583 C C . ALA A 1 192 ? 7.203 -16.547 12.234 1 98.75 192 ALA A C 1
ATOM 1585 O O . ALA A 1 192 ? 8.203 -15.945 11.836 1 98.75 192 ALA A O 1
ATOM 1586 N N . THR A 1 193 ? 7.238 -17.812 12.508 1 98.69 193 THR A N 1
ATOM 1587 C CA . THR A 1 193 ? 8.297 -18.688 12.023 1 98.69 193 THR A CA 1
ATOM 1588 C C . THR A 1 193 ? 8.156 -18.922 10.523 1 98.69 193 THR A C 1
ATOM 1590 O O . THR A 1 193 ? 7.145 -18.578 9.922 1 98.69 193 THR A O 1
ATOM 1593 N N . GLU A 1 194 ? 9.172 -19.5 9.938 1 98.56 194 GLU A N 1
ATOM 1594 C CA . GLU A 1 194 ? 9.117 -19.812 8.516 1 98.56 194 GLU A CA 1
ATOM 1595 C C . GLU A 1 194 ? 8 -20.812 8.211 1 98.56 194 GLU A C 1
ATOM 1597 O O . GLU A 1 194 ? 7.336 -20.719 7.18 1 98.56 194 GLU A O 1
ATOM 1602 N N . GLU A 1 195 ? 7.789 -21.75 9.125 1 98.62 195 GLU A N 1
ATOM 1603 C CA . GLU A 1 195 ? 6.73 -22.734 8.961 1 98.62 195 GLU A CA 1
ATOM 1604 C C . GLU A 1 195 ? 5.352 -22.078 8.992 1 98.62 195 GLU A C 1
ATOM 1606 O O . GLU A 1 195 ? 4.484 -22.391 8.172 1 98.62 195 GLU A O 1
ATOM 1611 N N . GLU A 1 196 ? 5.176 -21.172 9.938 1 98.75 196 GLU A N 1
ATOM 1612 C CA . GLU A 1 196 ? 3.922 -20.438 10.023 1 98.75 196 GLU A CA 1
ATOM 1613 C C . GLU A 1 196 ? 3.697 -19.578 8.781 1 98.75 196 GLU A C 1
ATOM 1615 O O . GLU A 1 196 ? 2.568 -19.453 8.305 1 98.75 196 GLU A O 1
ATOM 1620 N N . GLY A 1 197 ? 4.805 -18.984 8.32 1 98.81 197 GLY A N 1
ATOM 1621 C CA . GLY A 1 197 ? 4.727 -18.203 7.094 1 98.81 197 GLY A CA 1
ATOM 1622 C C . GLY A 1 197 ? 4.23 -19 5.906 1 98.81 197 GLY A C 1
ATOM 1623 O O . GLY A 1 197 ? 3.324 -18.562 5.195 1 98.81 197 GLY A O 1
ATOM 1624 N N . LEU A 1 198 ? 4.797 -20.172 5.758 1 98.75 198 LEU A N 1
ATOM 1625 C CA . LEU A 1 198 ? 4.391 -21.016 4.648 1 98.75 198 LEU A CA 1
ATOM 1626 C C . LEU A 1 198 ? 2.943 -21.469 4.805 1 98.75 198 LEU A C 1
ATOM 1628 O O . LEU A 1 198 ? 2.189 -21.5 3.83 1 98.75 198 LEU A O 1
ATOM 1632 N N . ALA A 1 199 ? 2.557 -21.75 5.996 1 98.44 199 ALA A N 1
ATOM 1633 C CA . ALA A 1 199 ? 1.216 -22.25 6.293 1 98.44 199 ALA A CA 1
ATOM 1634 C C . ALA A 1 199 ? 0.165 -21.156 6.078 1 98.44 199 ALA A C 1
ATOM 1636 O O . ALA A 1 199 ? -1.03 -21.453 5.992 1 98.44 199 ALA A O 1
ATOM 1637 N N . ALA A 1 200 ? 0.604 -19.938 6.035 1 98.81 200 ALA A N 1
ATOM 1638 C CA . ALA A 1 200 ? -0.336 -18.828 5.883 1 98.81 200 ALA A CA 1
ATOM 1639 C C . ALA A 1 200 ? -0.786 -18.688 4.43 1 98.81 200 ALA A C 1
ATOM 1641 O O . ALA A 1 200 ? -1.753 -17.984 4.141 1 98.81 200 ALA A O 1
ATOM 1642 N N . VAL A 1 201 ? -0.132 -19.344 3.525 1 98.88 201 VAL A N 1
ATOM 1643 C CA . VAL A 1 201 ? -0.544 -19.297 2.127 1 98.88 201 VAL A CA 1
ATOM 1644 C C . VAL A 1 201 ? -1.777 -20.172 1.918 1 98.88 201 VAL A C 1
ATOM 1646 O O . VAL A 1 201 ? -1.727 -21.375 2.129 1 98.88 201 VAL A O 1
ATOM 1649 N N . GLY A 1 202 ? -2.859 -19.547 1.502 1 98.81 202 GLY A N 1
ATOM 1650 C CA . GLY A 1 202 ? -4.074 -20.312 1.239 1 98.81 202 GLY A CA 1
ATOM 1651 C C . GLY A 1 202 ? -4.168 -20.812 -0.188 1 98.81 202 GLY A C 1
ATOM 1652 O O . GLY A 1 202 ? -4.766 -21.859 -0.445 1 98.81 202 GLY A O 1
ATOM 1653 N N . ALA A 1 203 ? -3.646 -20.031 -1.099 1 98.88 203 ALA A N 1
ATOM 1654 C CA . ALA A 1 203 ? -3.691 -20.391 -2.514 1 98.88 203 ALA A CA 1
ATOM 1655 C C . ALA A 1 203 ? -2.594 -19.672 -3.297 1 98.88 203 ALA A C 1
ATOM 1657 O O . ALA A 1 203 ? -1.999 -18.703 -2.809 1 98.88 203 ALA A O 1
ATOM 1658 N N . PHE A 1 204 ? -2.314 -20.219 -4.453 1 98.94 204 PHE A N 1
ATOM 1659 C CA . PHE A 1 204 ? -1.384 -19.641 -5.414 1 98.94 204 PHE A CA 1
ATOM 1660 C C . PHE A 1 204 ? -2.107 -19.234 -6.691 1 98.94 204 PHE A C 1
ATOM 1662 O O . PHE A 1 204 ? -3.178 -19.766 -7 1 98.94 204 PHE A O 1
ATOM 1669 N N . CYS A 1 205 ? -1.539 -18.328 -7.395 1 98.94 205 CYS A N 1
ATOM 1670 C CA . CYS A 1 205 ? -2.043 -17.891 -8.695 1 98.94 205 CYS A CA 1
ATOM 1671 C C . CYS A 1 205 ? -0.908 -17.406 -9.586 1 98.94 205 CYS A C 1
ATOM 1673 O O . CYS A 1 205 ? 0.236 -17.297 -9.141 1 98.94 205 CYS A O 1
ATOM 1675 N N . VAL A 1 206 ? -1.173 -17.25 -10.852 1 98.94 206 VAL A N 1
ATOM 1676 C CA . VAL A 1 206 ? -0.241 -16.625 -11.781 1 98.94 206 VAL A CA 1
ATOM 1677 C C . VAL A 1 206 ? -0.323 -15.102 -11.641 1 98.94 206 VAL A C 1
ATOM 1679 O O . VAL A 1 206 ? -1.415 -14.547 -11.523 1 98.94 206 VAL A O 1
ATOM 1682 N N . PHE A 1 207 ? 0.781 -14.492 -11.617 1 98.94 207 PHE A N 1
ATOM 1683 C CA . PHE A 1 207 ? 0.835 -13.055 -11.406 1 98.94 207 PHE A CA 1
ATOM 1684 C C . PHE A 1 207 ? 1.745 -12.383 -12.43 1 98.94 207 PHE A C 1
ATOM 1686 O O . PHE A 1 207 ? 2.801 -12.922 -12.773 1 98.94 207 PHE A O 1
ATOM 1693 N N . ASN A 1 208 ? 1.305 -11.242 -12.977 1 98.94 208 ASN A N 1
ATOM 1694 C CA . ASN A 1 208 ? 2.096 -10.414 -13.875 1 98.94 208 ASN A CA 1
ATOM 1695 C C . ASN A 1 208 ? 2.354 -9.031 -13.289 1 98.94 208 ASN A C 1
ATOM 1697 O O . ASN A 1 208 ? 1.421 -8.242 -13.109 1 98.94 208 ASN A O 1
ATOM 1701 N N . ASP A 1 209 ? 3.559 -8.773 -12.984 1 98.62 209 ASP A N 1
ATOM 1702 C CA . ASP A 1 209 ? 3.98 -7.465 -12.492 1 98.62 209 ASP A CA 1
ATOM 1703 C C . ASP A 1 209 ? 4.441 -6.574 -13.641 1 98.62 209 ASP A C 1
ATOM 1705 O O . ASP A 1 209 ? 5.641 -6.352 -13.82 1 98.62 209 ASP A O 1
ATOM 1709 N N . PHE A 1 210 ? 3.492 -5.977 -14.32 1 98.62 210 PHE A N 1
ATOM 1710 C CA . PHE A 1 210 ? 3.826 -5.129 -15.461 1 98.62 210 PHE A CA 1
ATOM 1711 C C . PHE A 1 210 ? 4.789 -4.023 -15.047 1 98.62 210 PHE A C 1
ATOM 1713 O O . PHE A 1 210 ? 4.664 -3.457 -13.961 1 98.62 210 PHE A O 1
ATOM 1720 N N . SER A 1 211 ? 5.707 -3.666 -15.977 1 96.5 211 SER A N 1
ATOM 1721 C CA . SER A 1 211 ? 6.785 -2.764 -15.586 1 96.5 211 SER A CA 1
ATOM 1722 C C . SER A 1 211 ? 7.125 -1.788 -16.719 1 96.5 211 SER A C 1
ATOM 1724 O O . SER A 1 211 ? 7.125 -2.162 -17.891 1 96.5 211 SER A O 1
ATOM 1726 N N . ALA A 1 212 ? 7.277 -0.587 -16.391 1 95.88 212 ALA A N 1
ATOM 1727 C CA . ALA A 1 212 ? 7.938 0.414 -17.219 1 95.88 212 ALA A CA 1
ATOM 1728 C C . ALA A 1 212 ? 9.398 0.587 -16.812 1 95.88 212 ALA A C 1
ATOM 1730 O O . ALA A 1 212 ? 9.719 1.42 -15.969 1 95.88 212 ALA A O 1
ATOM 1731 N N . ARG A 1 213 ? 10.258 -0.062 -17.484 1 92.31 213 ARG A N 1
ATOM 1732 C CA . ARG A 1 213 ? 11.625 -0.263 -17.031 1 92.31 213 ARG A CA 1
ATOM 1733 C C . ARG A 1 213 ? 12.43 1.032 -17.109 1 92.31 213 ARG A C 1
ATOM 1735 O O . ARG A 1 213 ? 13.336 1.261 -16.312 1 92.31 213 ARG A O 1
ATOM 1742 N N . ASN A 1 214 ? 12.102 1.9 -18.031 1 88.94 214 ASN A N 1
ATOM 1743 C CA . ASN A 1 214 ? 12.844 3.145 -18.219 1 88.94 214 ASN A CA 1
ATOM 1744 C C . ASN A 1 214 ? 12.711 4.062 -17.016 1 88.94 214 ASN A C 1
ATOM 1746 O O . ASN A 1 214 ? 13.586 4.891 -16.766 1 88.94 214 ASN A O 1
ATOM 1750 N N . VAL A 1 215 ? 11.648 3.898 -16.281 1 91.88 215 VAL A N 1
ATOM 1751 C CA . VAL A 1 215 ? 11.43 4.758 -15.125 1 91.88 215 VAL A CA 1
ATOM 1752 C C . VAL A 1 215 ? 11.891 4.043 -13.859 1 91.88 215 VAL A C 1
ATOM 1754 O O . VAL A 1 215 ? 12.305 4.684 -12.891 1 91.88 215 VAL A O 1
ATOM 1757 N N . GLN A 1 216 ? 11.891 2.744 -13.922 1 90.62 216 GLN A N 1
ATOM 1758 C CA . GLN A 1 216 ? 12.195 1.912 -12.766 1 90.62 216 GLN A CA 1
ATOM 1759 C C . GLN A 1 216 ? 13.617 2.164 -12.273 1 90.62 216 GLN A C 1
ATOM 1761 O O . GLN A 1 216 ? 13.859 2.211 -11.062 1 90.62 216 GLN A O 1
ATOM 1766 N N . LEU A 1 217 ? 14.539 2.346 -13.148 1 80.38 217 LEU A N 1
ATOM 1767 C CA . LEU A 1 217 ? 15.945 2.508 -12.805 1 80.38 217 LEU A CA 1
ATOM 1768 C C . LEU A 1 217 ? 16.156 3.76 -11.961 1 80.38 217 LEU A C 1
ATOM 1770 O O . LEU A 1 217 ? 16.844 3.713 -10.938 1 80.38 217 LEU A O 1
ATOM 1774 N N . ASP A 1 218 ? 15.555 4.82 -12.406 1 85.12 218 ASP A N 1
ATOM 1775 C CA . ASP A 1 218 ? 15.695 6.074 -11.672 1 85.12 218 ASP A CA 1
ATOM 1776 C C . ASP A 1 218 ? 15.055 5.977 -10.289 1 85.12 218 ASP A C 1
ATOM 1778 O O . ASP A 1 218 ? 15.648 6.391 -9.289 1 85.12 218 ASP A O 1
ATOM 1782 N N . GLU A 1 219 ? 13.93 5.383 -10.242 1 92 219 GLU A N 1
ATOM 1783 C CA . GLU A 1 219 ? 13.195 5.281 -8.977 1 92 219 GLU A CA 1
ATOM 1784 C C . GLU A 1 219 ? 13.961 4.426 -7.973 1 92 219 GLU A C 1
ATOM 1786 O O . GLU A 1 219 ? 14.008 4.75 -6.781 1 92 219 GLU A O 1
ATOM 1791 N N . MET A 1 220 ? 14.594 3.389 -8.461 1 88.75 220 MET A N 1
ATOM 1792 C CA . MET A 1 220 ? 15.242 2.439 -7.559 1 88.75 220 MET A CA 1
ATOM 1793 C C . MET A 1 220 ? 16.688 2.84 -7.285 1 88.75 220 MET A C 1
ATOM 1795 O O . MET A 1 220 ? 17.125 2.861 -6.133 1 88.75 220 MET A O 1
ATOM 1799 N N . ARG A 1 221 ? 17.406 3.25 -8.289 1 81.75 221 ARG A N 1
ATOM 1800 C CA . ARG A 1 221 ? 18.859 3.406 -8.148 1 81.75 221 ARG A CA 1
ATOM 1801 C C . ARG A 1 221 ? 19.219 4.844 -7.801 1 81.75 221 ARG A C 1
ATOM 1803 O O . ARG A 1 221 ? 20.172 5.086 -7.066 1 81.75 221 ARG A O 1
ATOM 1810 N N . LYS A 1 222 ? 18.469 5.715 -8.336 1 81.69 222 LYS A N 1
ATOM 1811 C CA . LYS A 1 222 ? 18.844 7.105 -8.117 1 81.69 222 LYS A CA 1
ATOM 1812 C C . LYS A 1 222 ? 18.156 7.672 -6.875 1 81.69 222 LYS A C 1
ATOM 1814 O O . LYS A 1 222 ? 18.734 8.5 -6.164 1 81.69 222 LYS A O 1
ATOM 1819 N N . THR A 1 223 ? 16.984 7.211 -6.578 1 87.44 223 THR A N 1
ATOM 1820 C CA . THR A 1 223 ? 16.266 7.805 -5.457 1 87.44 223 THR A CA 1
ATOM 1821 C C . THR A 1 223 ? 16.281 6.867 -4.254 1 87.44 223 THR A C 1
ATOM 1823 O O . THR A 1 223 ? 16.125 7.316 -3.113 1 87.44 223 THR A O 1
ATOM 1826 N N . GLY A 1 224 ? 16.375 5.562 -4.543 1 89.19 224 GLY A N 1
ATOM 1827 C CA . GLY A 1 224 ? 16.344 4.582 -3.471 1 89.19 224 GLY A CA 1
ATOM 1828 C C . GLY A 1 224 ? 14.945 4.355 -2.914 1 89.19 224 GLY A C 1
ATOM 1829 O O . GLY A 1 224 ? 14.781 3.684 -1.896 1 89.19 224 GLY A O 1
ATOM 1830 N N . PHE A 1 225 ? 13.875 4.812 -3.473 1 93.44 225 PHE A N 1
ATOM 1831 C CA . PHE A 1 225 ? 12.531 4.773 -2.914 1 93.44 225 PHE A CA 1
ATOM 1832 C C . PHE A 1 225 ? 11.75 3.58 -3.455 1 93.44 225 PHE A C 1
ATOM 1834 O O . PHE A 1 225 ? 10.578 3.391 -3.119 1 93.44 225 PHE A O 1
ATOM 1841 N N . GLY A 1 226 ? 12.469 2.75 -4.246 1 93.94 226 GLY A N 1
ATOM 1842 C CA . GLY A 1 226 ? 11.789 1.593 -4.805 1 93.94 226 GLY A CA 1
ATOM 1843 C C . GLY A 1 226 ? 10.914 1.934 -6 1 93.94 226 GLY A C 1
ATOM 1844 O O . GLY A 1 226 ? 10.766 3.105 -6.352 1 93.94 226 GLY A O 1
ATOM 1845 N N . PRO A 1 227 ? 10.359 0.908 -6.629 1 95.44 227 PRO A N 1
ATOM 1846 C CA . PRO A 1 227 ? 9.516 1.153 -7.797 1 95.44 227 PRO A CA 1
ATOM 1847 C C . PRO A 1 227 ? 8.133 1.688 -7.422 1 95.44 227 PRO A C 1
ATOM 1849 O O . PRO A 1 227 ? 7.504 1.183 -6.488 1 95.44 227 PRO A O 1
ATOM 1852 N N . CYS A 1 228 ? 7.691 2.744 -8.125 1 96.5 228 CYS A N 1
ATOM 1853 C CA . CYS A 1 228 ? 6.367 3.336 -7.961 1 96.5 228 CYS A CA 1
ATOM 1854 C C . CYS A 1 228 ? 5.668 3.479 -9.305 1 96.5 228 CYS A C 1
ATOM 1856 O O . CYS A 1 228 ? 4.973 2.561 -9.75 1 96.5 228 CYS A O 1
ATOM 1858 N N . LYS A 1 229 ? 6.012 4.562 -10.07 1 96.62 229 LYS A N 1
ATOM 1859 C CA . LYS A 1 229 ? 5.406 4.773 -11.383 1 96.62 229 LYS A CA 1
ATOM 1860 C C . LYS A 1 229 ? 5.734 3.627 -12.328 1 96.62 229 LYS A C 1
ATOM 1862 O O . LYS A 1 229 ? 4.953 3.311 -13.227 1 96.62 229 LYS A O 1
ATOM 1867 N N . ALA A 1 230 ? 6.805 3.01 -12.078 1 96.56 230 ALA A N 1
ATOM 1868 C CA . ALA A 1 230 ? 7.289 1.935 -12.938 1 96.56 230 ALA A CA 1
ATOM 1869 C C . ALA A 1 230 ? 6.363 0.723 -12.875 1 96.56 230 ALA A C 1
ATOM 1871 O O . ALA A 1 230 ? 6.316 -0.08 -13.812 1 96.56 230 ALA A O 1
ATOM 1872 N N . LYS A 1 231 ? 5.645 0.598 -11.812 1 97.31 231 LYS A N 1
ATOM 1873 C CA . LYS A 1 231 ? 4.945 -0.667 -11.602 1 97.31 231 LYS A CA 1
ATOM 1874 C C . LYS A 1 231 ? 3.49 -0.431 -11.203 1 97.31 231 LYS A C 1
ATOM 1876 O O . LYS A 1 231 ? 2.648 -1.318 -11.359 1 97.31 231 LYS A O 1
ATOM 1881 N N . ASP A 1 232 ? 3.141 0.721 -10.734 1 96.88 232 ASP A N 1
ATOM 1882 C CA . ASP A 1 232 ? 1.892 0.948 -10.016 1 96.88 232 ASP A CA 1
ATOM 1883 C C . ASP A 1 232 ? 0.708 1.016 -10.977 1 96.88 232 ASP A C 1
ATOM 1885 O O . ASP A 1 232 ? -0.448 0.949 -10.555 1 96.88 232 ASP A O 1
ATOM 1889 N N . PHE A 1 233 ? 0.921 1.111 -12.25 1 97.56 233 PHE A N 1
ATOM 1890 C CA . PHE A 1 233 ? -0.147 1.361 -13.211 1 97.56 233 PHE A CA 1
ATOM 1891 C C . PHE A 1 233 ? -0.958 0.095 -13.461 1 97.56 233 PHE A C 1
ATOM 1893 O O . PHE A 1 233 ? -2.117 0.165 -13.875 1 97.56 233 PHE A O 1
ATOM 1900 N N . ALA A 1 234 ? -0.268 -1.087 -13.211 1 97.69 234 ALA A N 1
ATOM 1901 C CA . ALA A 1 234 ? -1.045 -2.303 -13.445 1 97.69 234 ALA A CA 1
ATOM 1902 C C . ALA A 1 234 ? -0.326 -3.527 -12.883 1 97.69 234 ALA A C 1
ATOM 1904 O O . ALA A 1 234 ? 0.892 -3.658 -13.031 1 97.69 234 ALA A O 1
ATOM 1905 N N . SER A 1 235 ? -1.05 -4.367 -12.289 1 98.25 235 SER A N 1
ATOM 1906 C CA . SER A 1 235 ? -0.708 -5.746 -11.945 1 98.25 235 SER A CA 1
ATOM 1907 C C . SER A 1 235 ? -1.853 -6.699 -12.273 1 98.25 235 SER A C 1
ATOM 1909 O O . SER A 1 235 ? -3.023 -6.32 -12.195 1 98.25 235 SER A O 1
ATOM 1911 N N . SER A 1 236 ? -1.521 -7.863 -12.688 1 98.81 236 SER A N 1
ATOM 1912 C CA . SER A 1 236 ? -2.58 -8.773 -13.117 1 98.81 236 SER A CA 1
ATOM 1913 C C . SER A 1 236 ? -2.484 -10.109 -12.383 1 98.81 236 SER A C 1
ATOM 1915 O O . SER A 1 236 ? -1.39 -10.648 -12.203 1 98.81 236 SER A O 1
ATOM 1917 N N . ILE A 1 237 ? -3.58 -10.57 -11.984 1 98.81 237 ILE A N 1
ATOM 1918 C CA . ILE A 1 237 ? -3.678 -11.859 -11.32 1 98.81 237 ILE A CA 1
ATOM 1919 C C . ILE A 1 237 ? -4.555 -12.805 -12.148 1 98.81 237 ILE A C 1
ATOM 1921 O O . ILE A 1 237 ? -5.52 -12.367 -12.773 1 98.81 237 ILE A O 1
ATOM 1925 N N . SER A 1 238 ? -4.227 -14.078 -12.164 1 98.88 238 SER A N 1
ATOM 1926 C CA . SER A 1 238 ? -5.098 -15.055 -12.812 1 98.88 238 SER A CA 1
ATOM 1927 C C . SER A 1 238 ? -6.441 -15.148 -12.094 1 98.88 238 SER A C 1
ATOM 1929 O O . SER A 1 238 ? -6.512 -15 -10.875 1 98.88 238 SER A O 1
ATOM 1931 N N . ASN A 1 239 ? -7.461 -15.398 -12.844 1 98.06 239 ASN A N 1
ATOM 1932 C CA . ASN A 1 239 ? -8.773 -15.57 -12.242 1 98.06 239 ASN A CA 1
ATOM 1933 C C . ASN A 1 239 ? -8.883 -16.891 -11.484 1 98.06 239 ASN A C 1
ATOM 1935 O O . ASN A 1 239 ? -9.641 -17 -10.523 1 98.06 239 ASN A O 1
ATOM 1939 N N . ILE A 1 240 ? -8.039 -17.844 -11.875 1 98.25 240 ILE A N 1
ATOM 1940 C CA . ILE A 1 240 ? -8.008 -19.141 -11.211 1 98.25 240 ILE A CA 1
ATOM 1941 C C . ILE A 1 240 ? -6.922 -19.141 -10.141 1 98.25 240 ILE A C 1
ATOM 1943 O O . ILE A 1 240 ? -5.797 -18.719 -10.383 1 98.25 240 ILE A O 1
ATOM 1947 N N . VAL A 1 241 ? -7.301 -19.578 -8.953 1 98.88 241 VAL A N 1
ATOM 1948 C CA . VAL A 1 241 ? -6.332 -19.812 -7.891 1 98.88 241 VAL A CA 1
ATOM 1949 C C . VAL A 1 241 ? -6.348 -21.297 -7.492 1 98.88 241 VAL A C 1
ATOM 1951 O O . VAL A 1 241 ? -7.352 -21.984 -7.672 1 98.88 241 VAL A O 1
ATOM 1954 N N . VAL A 1 242 ? -5.23 -21.781 -7.031 1 98.88 242 VAL A N 1
ATOM 1955 C CA . VAL A 1 242 ? -5.098 -23.172 -6.633 1 98.88 242 VAL A CA 1
ATOM 1956 C C . VAL A 1 242 ? -4.656 -23.266 -5.176 1 98.88 242 VAL A C 1
ATOM 1958 O O . VAL A 1 242 ? -3.723 -22.562 -4.762 1 98.88 242 VAL A O 1
ATOM 1961 N N . THR A 1 243 ? -5.332 -24.062 -4.418 1 98.69 243 THR A N 1
ATOM 1962 C CA . THR A 1 243 ? -5.055 -24.156 -2.99 1 98.69 243 THR A CA 1
ATOM 1963 C C . THR A 1 243 ? -3.625 -24.625 -2.748 1 98.69 243 THR A C 1
ATOM 1965 O O . THR A 1 243 ? -3.082 -25.406 -3.533 1 98.69 243 THR A O 1
ATOM 1968 N N . ALA A 1 244 ? -3.074 -24.234 -1.703 1 98.5 244 ALA A N 1
ATOM 1969 C CA . ALA A 1 244 ? -1.654 -24.391 -1.404 1 98.5 244 ALA A CA 1
ATOM 1970 C C . ALA A 1 244 ? -1.289 -25.875 -1.272 1 98.5 244 ALA A C 1
ATOM 1972 O O . ALA A 1 244 ? -0.187 -26.281 -1.645 1 98.5 244 ALA A O 1
ATOM 1973 N N . ASP A 1 245 ? -2.154 -26.672 -0.756 1 97 245 ASP A N 1
ATOM 1974 C CA . ASP A 1 245 ? -1.865 -28.078 -0.51 1 97 245 ASP A CA 1
ATOM 1975 C C . ASP A 1 245 ? -1.605 -28.812 -1.818 1 97 245 ASP A C 1
ATOM 1977 O O . ASP A 1 245 ? -0.894 -29.828 -1.836 1 97 245 ASP A O 1
ATOM 1981 N N . GLU A 1 246 ? -2.162 -28.297 -2.912 1 97.5 246 GLU A N 1
ATOM 1982 C CA . GLU A 1 246 ? -1.978 -28.938 -4.211 1 97.5 246 GLU A CA 1
ATOM 1983 C C . GLU A 1 246 ? -0.651 -28.516 -4.844 1 97.5 246 GLU A C 1
ATOM 1985 O O . GLU A 1 246 ? -0.099 -29.25 -5.672 1 97.5 246 GLU A O 1
ATOM 1990 N N . ILE A 1 247 ? -0.13 -27.406 -4.477 1 98.62 247 ILE A N 1
ATOM 1991 C CA . ILE A 1 247 ? 0.999 -26.812 -5.191 1 98.62 247 ILE A CA 1
ATOM 1992 C C . ILE A 1 247 ? 2.287 -27.062 -4.406 1 98.62 247 ILE A C 1
ATOM 1994 O O . ILE A 1 247 ? 3.318 -27.406 -4.988 1 98.62 247 ILE A O 1
ATOM 1998 N N . LEU A 1 248 ? 2.268 -26.922 -3.107 1 98.25 248 LEU A N 1
ATOM 1999 C CA . LEU A 1 248 ? 3.463 -26.891 -2.27 1 98.25 248 LEU A CA 1
ATOM 2000 C C . LEU A 1 248 ? 4.273 -28.172 -2.436 1 98.25 248 LEU A C 1
ATOM 2002 O O . LEU A 1 248 ? 5.5 -28.125 -2.568 1 98.25 248 LEU A O 1
ATOM 2006 N N . PRO A 1 249 ? 3.676 -29.359 -2.555 1 97.94 249 PRO A N 1
ATOM 2007 C CA . PRO A 1 249 ? 4.461 -30.594 -2.67 1 97.94 249 PRO A CA 1
ATOM 2008 C C . PRO A 1 249 ? 5.238 -30.688 -3.98 1 97.94 249 PRO A C 1
ATOM 2010 O O . PRO A 1 249 ? 6.238 -31.406 -4.062 1 97.94 249 PRO A O 1
ATOM 2013 N N . VAL A 1 250 ? 4.797 -29.938 -5.027 1 98.31 250 VAL A N 1
ATOM 2014 C CA . VAL A 1 250 ? 5.418 -30.094 -6.34 1 98.31 250 VAL A CA 1
ATOM 2015 C C . VAL A 1 250 ? 5.996 -28.766 -6.797 1 98.31 250 VAL A C 1
ATOM 2017 O O . VAL A 1 250 ? 6.383 -28.609 -7.961 1 98.31 250 VAL A O 1
ATOM 2020 N N . LEU A 1 251 ? 6.078 -27.828 -5.941 1 98.31 251 LEU A N 1
ATOM 2021 C CA . LEU A 1 251 ? 6.422 -26.438 -6.281 1 98.31 251 LEU A CA 1
ATOM 2022 C C . LEU A 1 251 ? 7.703 -26.391 -7.102 1 98.31 251 LEU A C 1
ATOM 2024 O O . LEU A 1 251 ? 7.738 -25.766 -8.164 1 98.31 251 LEU A O 1
ATOM 2028 N N . ASN A 1 252 ? 8.695 -27.094 -6.734 1 97.06 252 ASN A N 1
ATOM 2029 C CA . ASN A 1 252 ? 10.023 -27 -7.336 1 97.06 252 ASN A CA 1
ATOM 2030 C C . ASN A 1 252 ? 10.07 -27.688 -8.695 1 97.06 252 ASN A C 1
ATOM 2032 O O . ASN A 1 252 ? 11.031 -27.516 -9.445 1 97.06 252 ASN A O 1
ATOM 2036 N N . THR A 1 253 ? 9.039 -28.375 -9.07 1 98.12 253 THR A N 1
ATOM 2037 C CA . THR A 1 253 ? 9.016 -29.078 -10.344 1 98.12 253 THR A CA 1
ATOM 2038 C C . THR A 1 253 ? 8.219 -28.297 -11.383 1 98.12 253 THR A C 1
ATOM 2040 O O . THR A 1 253 ? 8.242 -28.625 -12.57 1 98.12 253 THR A O 1
ATOM 2043 N N . LEU A 1 254 ? 7.566 -27.312 -10.961 1 98.75 254 LEU A N 1
ATOM 2044 C CA . LEU A 1 254 ? 6.637 -26.594 -11.836 1 98.75 254 LEU A CA 1
ATOM 2045 C C . LEU A 1 254 ? 7.391 -25.734 -12.844 1 98.75 254 LEU A C 1
ATOM 2047 O O . LEU A 1 254 ? 8.297 -25 -12.477 1 98.75 254 LEU A O 1
ATOM 2051 N N . LYS A 1 255 ? 7.031 -25.859 -14.055 1 98.75 255 LYS A N 1
ATOM 2052 C CA . LYS A 1 255 ? 7.59 -25.062 -15.141 1 98.75 255 LYS A CA 1
ATOM 2053 C C . LYS A 1 255 ? 6.695 -23.859 -15.461 1 98.75 255 LYS A C 1
ATOM 2055 O O . LYS A 1 255 ? 5.512 -23.859 -15.117 1 98.75 255 LYS A O 1
ATOM 2060 N N . THR A 1 256 ? 7.316 -22.906 -16.078 1 98.81 256 THR A N 1
ATOM 2061 C CA . THR A 1 256 ? 6.605 -21.703 -16.484 1 98.81 256 THR A CA 1
ATOM 2062 C C . THR A 1 256 ? 6.848 -21.406 -17.953 1 98.81 256 THR A C 1
ATOM 2064 O O . THR A 1 256 ? 7.855 -21.828 -18.531 1 98.81 256 THR A O 1
ATOM 2067 N N . ARG A 1 257 ? 5.934 -20.766 -18.578 1 98.88 257 ARG A N 1
ATOM 2068 C CA . ARG A 1 257 ? 6.039 -20.359 -19.984 1 98.88 257 ARG A CA 1
ATOM 2069 C C . ARG A 1 257 ? 5.48 -18.953 -20.203 1 98.88 257 ARG A C 1
ATOM 2071 O O . ARG A 1 257 ? 4.477 -18.578 -19.594 1 98.88 257 ARG A O 1
ATOM 2078 N N . VAL A 1 258 ? 6.102 -18.234 -21.047 1 98.88 258 VAL A N 1
ATOM 2079 C CA . VAL A 1 258 ? 5.664 -16.922 -21.516 1 98.88 258 VAL A CA 1
ATOM 2080 C C . VAL A 1 258 ? 5.348 -16.984 -23 1 98.88 258 VAL A C 1
ATOM 2082 O O . VAL A 1 258 ? 6.184 -17.406 -23.812 1 98.88 258 VAL A O 1
ATOM 2085 N N . PHE A 1 259 ? 4.188 -16.594 -23.328 1 98.88 259 PHE A N 1
ATOM 2086 C CA . PHE A 1 259 ? 3.811 -16.469 -24.734 1 98.88 259 PHE A CA 1
ATOM 2087 C C . PHE A 1 259 ? 3.473 -15.023 -25.078 1 98.88 259 PHE A C 1
ATOM 2089 O O . PHE A 1 259 ? 2.803 -14.336 -24.312 1 98.88 259 PHE A O 1
ATOM 2096 N N . ILE A 1 260 ? 3.926 -14.531 -26.172 1 98.88 260 ILE A N 1
ATOM 2097 C CA . ILE A 1 260 ? 3.553 -13.242 -26.734 1 98.88 260 ILE A CA 1
ATOM 2098 C C . ILE A 1 260 ? 3.006 -13.445 -28.156 1 98.88 260 ILE A C 1
ATOM 2100 O O . ILE A 1 260 ? 3.699 -13.977 -29.031 1 98.88 260 ILE A O 1
ATOM 2104 N N . ASN A 1 261 ? 1.771 -13.086 -28.359 1 98.56 261 ASN A N 1
ATOM 2105 C CA . ASN A 1 261 ? 1.096 -13.336 -29.641 1 98.56 261 ASN A CA 1
ATOM 2106 C C . ASN A 1 261 ? 1.188 -14.797 -30.047 1 98.56 261 ASN A C 1
ATOM 2108 O O . ASN A 1 261 ? 1.573 -15.109 -31.172 1 98.56 261 ASN A O 1
ATOM 2112 N N . GLU A 1 262 ? 1.056 -15.688 -29.125 1 97.94 262 GLU A N 1
ATOM 2113 C CA . GLU A 1 262 ? 0.941 -17.125 -29.281 1 97.94 262 GLU A CA 1
ATOM 2114 C C . GLU A 1 262 ? 2.303 -17.766 -29.562 1 97.94 262 GLU A C 1
ATOM 2116 O O . GLU A 1 262 ? 2.396 -18.969 -29.781 1 97.94 262 GLU A O 1
ATOM 2121 N N . LYS A 1 263 ? 3.307 -16.984 -29.484 1 98.44 263 LYS A N 1
ATOM 2122 C CA . LYS A 1 263 ? 4.652 -17.516 -29.672 1 98.44 263 LYS A CA 1
ATOM 2123 C C . LYS A 1 263 ? 5.367 -17.672 -28.328 1 98.44 263 LYS A C 1
ATOM 2125 O O . LYS A 1 263 ? 5.352 -16.766 -27.5 1 98.44 263 LYS A O 1
ATOM 2130 N N . LEU A 1 264 ? 6 -18.797 -28.172 1 98.62 264 LEU A N 1
ATOM 2131 C CA . LEU A 1 264 ? 6.762 -19.047 -26.953 1 98.62 264 LEU A CA 1
ATOM 2132 C C . LEU A 1 264 ? 7.965 -18.125 -26.859 1 98.62 264 LEU A C 1
ATOM 2134 O O . LEU A 1 264 ? 8.844 -18.156 -27.734 1 98.62 264 LEU A O 1
ATOM 2138 N N . ALA A 1 265 ? 7.988 -17.297 -25.844 1 98.06 265 ALA A N 1
ATOM 2139 C CA . ALA A 1 265 ? 9.047 -16.312 -25.672 1 98.06 265 ALA A CA 1
ATOM 2140 C C . ALA A 1 265 ? 10.086 -16.781 -24.672 1 98.06 265 ALA A C 1
ATOM 2142 O O . ALA A 1 265 ? 11.273 -16.469 -24.797 1 98.06 265 ALA A O 1
ATOM 2143 N N . ALA A 1 266 ? 9.617 -17.531 -23.625 1 97.81 266 ALA A N 1
ATOM 2144 C CA . ALA A 1 266 ? 10.547 -17.938 -22.578 1 97.81 266 ALA A CA 1
ATOM 2145 C C . ALA A 1 266 ? 9.969 -19.078 -21.75 1 97.81 266 ALA A C 1
ATOM 2147 O O . ALA A 1 266 ? 8.75 -19.25 -21.688 1 97.81 266 ALA A O 1
ATOM 2148 N N . GLU A 1 267 ? 10.859 -19.797 -21.156 1 98.31 267 GLU A N 1
ATOM 2149 C CA . GLU A 1 267 ? 10.523 -20.844 -20.203 1 98.31 267 GLU A CA 1
ATOM 2150 C C . GLU A 1 267 ? 11.312 -20.672 -18.906 1 98.31 267 GLU A C 1
ATOM 2152 O O . GLU A 1 267 ? 12.406 -20.109 -18.906 1 98.31 267 GLU A O 1
ATOM 2157 N N . GLY A 1 268 ? 10.672 -21 -17.812 1 97.81 268 GLY A N 1
ATOM 2158 C CA . GLY A 1 268 ? 11.32 -21 -16.516 1 97.81 268 GLY A CA 1
ATOM 2159 C C . GLY A 1 268 ? 10.836 -22.109 -15.602 1 97.81 268 GLY A C 1
ATOM 2160 O O . GLY A 1 268 ? 10.203 -23.062 -16.062 1 97.81 268 GLY A O 1
ATOM 2161 N N . GLN A 1 269 ? 11.305 -22.047 -14.383 1 97.88 269 GLN A N 1
ATOM 2162 C CA . GLN A 1 269 ? 10.938 -23.031 -13.375 1 97.88 269 GLN A CA 1
ATOM 2163 C C . GLN A 1 269 ? 10.922 -22.406 -11.984 1 97.88 269 GLN A C 1
ATOM 2165 O O . GLN A 1 269 ? 11.602 -21.422 -11.727 1 97.88 269 GLN A O 1
ATOM 2170 N N . LEU A 1 270 ? 10.156 -23.016 -11.07 1 98.12 270 LEU A N 1
ATOM 2171 C CA . LEU A 1 270 ? 9.977 -22.469 -9.734 1 98.12 270 LEU A CA 1
ATOM 2172 C C . LEU A 1 270 ? 10.945 -23.125 -8.75 1 98.12 270 LEU A C 1
ATOM 2174 O O . LEU A 1 270 ? 10.594 -23.375 -7.594 1 98.12 270 LEU A O 1
ATOM 2178 N N . ASN A 1 271 ? 12.172 -23.375 -9.117 1 96.62 271 ASN A N 1
ATOM 2179 C CA . ASN A 1 271 ? 13.094 -24.094 -8.242 1 96.62 271 ASN A CA 1
ATOM 2180 C C . ASN A 1 271 ? 14.289 -23.234 -7.859 1 96.62 271 ASN A C 1
ATOM 2182 O O . ASN A 1 271 ? 15.312 -23.75 -7.398 1 96.62 271 ASN A O 1
ATOM 2186 N N . GLU A 1 272 ? 14.195 -21.938 -8.078 1 95.75 272 GLU A N 1
ATOM 2187 C CA . GLU A 1 272 ? 15.391 -21.125 -7.875 1 95.75 272 GLU A CA 1
ATOM 2188 C C . GLU A 1 272 ? 15.156 -20.062 -6.812 1 95.75 272 GLU A C 1
ATOM 2190 O O . GLU A 1 272 ? 15.773 -18.984 -6.848 1 95.75 272 GLU A O 1
ATOM 2195 N N . PHE A 1 273 ? 14.289 -20.312 -5.891 1 97.12 273 PHE A N 1
ATOM 2196 C CA . PHE A 1 273 ? 14.094 -19.359 -4.809 1 97.12 273 PHE A CA 1
ATOM 2197 C C . PHE A 1 273 ? 15.25 -19.422 -3.812 1 97.12 273 PHE A C 1
ATOM 2199 O O . PHE A 1 273 ? 15.391 -20.422 -3.092 1 97.12 273 PHE A O 1
ATOM 2206 N N . TYR A 1 274 ? 16.047 -18.422 -3.787 1 96.88 274 TYR A N 1
ATOM 2207 C CA . TYR A 1 274 ? 17.094 -18.344 -2.771 1 96.88 274 TYR A CA 1
ATOM 2208 C C . TYR A 1 274 ? 16.484 -18.281 -1.374 1 96.88 274 TYR A C 1
ATOM 2210 O O . TYR A 1 274 ? 16.875 -19.031 -0.48 1 96.88 274 TYR A O 1
ATOM 2218 N N . HIS A 1 275 ? 15.617 -17.281 -1.176 1 97.12 275 HIS A N 1
ATOM 2219 C CA . HIS A 1 275 ? 14.781 -17.266 0.023 1 97.12 275 HIS A CA 1
ATOM 2220 C C . HIS A 1 275 ? 13.5 -18.062 -0.188 1 97.12 275 HIS A C 1
ATOM 2222 O O . HIS A 1 275 ? 12.773 -17.844 -1.16 1 97.12 275 HIS A O 1
ATOM 2228 N N . SER A 1 276 ? 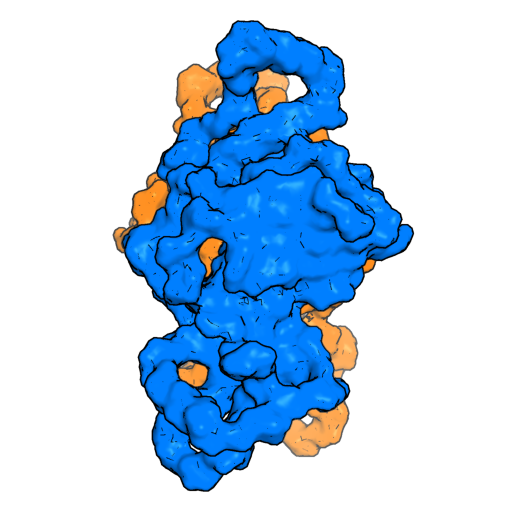13.25 -18.922 0.755 1 97.88 276 SER A N 1
ATOM 2229 C CA . SER A 1 276 ? 12.031 -19.719 0.634 1 97.88 276 SER A CA 1
ATOM 2230 C C . SER A 1 276 ? 10.789 -18.844 0.813 1 97.88 276 SER A C 1
ATOM 2232 O O . SER A 1 276 ? 10.867 -17.75 1.378 1 97.88 276 SER A O 1
ATOM 2234 N N . ILE A 1 277 ? 9.711 -19.344 0.307 1 98.44 277 ILE A N 1
ATOM 2235 C CA . ILE A 1 277 ? 8.43 -18.672 0.448 1 98.44 277 ILE A CA 1
ATOM 2236 C C . ILE A 1 277 ? 8.117 -18.453 1.927 1 98.44 277 ILE A C 1
ATOM 2238 O O . ILE A 1 277 ? 7.738 -17.359 2.332 1 98.44 277 ILE A O 1
ATOM 2242 N N . GLY A 1 278 ? 8.281 -19.469 2.701 1 98.69 278 GLY A N 1
ATOM 2243 C CA . GLY A 1 278 ? 8.047 -19.359 4.133 1 98.69 278 GLY A CA 1
ATOM 2244 C C . GLY A 1 278 ? 8.891 -18.297 4.797 1 98.69 278 GLY A C 1
ATOM 2245 O O . GLY A 1 278 ? 8.398 -17.516 5.621 1 98.69 278 GLY A O 1
ATOM 2246 N N . LYS A 1 279 ? 10.172 -18.266 4.426 1 98.69 279 LYS A N 1
ATOM 2247 C CA . LYS A 1 279 ? 11.086 -17.281 4.984 1 98.69 279 LYS A CA 1
ATOM 2248 C C . LYS A 1 279 ? 10.656 -15.859 4.602 1 98.69 279 LYS A C 1
ATOM 2250 O O . LYS A 1 279 ? 10.703 -14.953 5.43 1 98.69 279 LYS A O 1
ATOM 2255 N N . ALA A 1 280 ? 10.297 -15.727 3.373 1 98.81 280 ALA A N 1
ATOM 2256 C CA . ALA A 1 280 ? 9.867 -14.414 2.885 1 98.81 280 ALA A CA 1
ATOM 2257 C C . ALA A 1 280 ? 8.656 -13.914 3.654 1 98.81 280 ALA A C 1
ATOM 2259 O O . ALA A 1 280 ? 8.641 -12.773 4.133 1 98.81 280 ALA A O 1
ATOM 2260 N N . ILE A 1 281 ? 7.691 -14.758 3.822 1 98.88 281 ILE A N 1
ATOM 2261 C CA . ILE A 1 281 ? 6.449 -14.367 4.484 1 98.88 281 ILE A CA 1
ATOM 2262 C C . ILE A 1 281 ? 6.711 -14.133 5.969 1 98.88 281 ILE A C 1
ATOM 2264 O O . ILE A 1 281 ? 6.184 -13.18 6.551 1 98.88 281 ILE A O 1
ATOM 2268 N N . ALA A 1 282 ? 7.508 -14.969 6.547 1 98.81 282 ALA A N 1
ATOM 2269 C CA . ALA A 1 282 ? 7.898 -14.758 7.938 1 98.81 282 ALA A CA 1
ATOM 2270 C C . ALA A 1 282 ? 8.586 -13.406 8.125 1 98.81 282 ALA A C 1
ATOM 2272 O O . ALA A 1 282 ? 8.297 -12.688 9.078 1 98.81 282 ALA A O 1
ATOM 2273 N N . TYR A 1 283 ? 9.445 -13.109 7.23 1 98.56 283 TYR A N 1
ATOM 2274 C CA . TYR A 1 283 ? 10.156 -11.836 7.316 1 98.56 283 TYR A CA 1
ATOM 2275 C C . TYR A 1 283 ? 9.188 -10.664 7.227 1 98.56 283 TYR A C 1
ATOM 2277 O O . TYR A 1 283 ? 9.328 -9.68 7.961 1 98.56 283 TYR A O 1
ATOM 2285 N N . ALA A 1 284 ? 8.25 -10.758 6.336 1 98.38 284 ALA A N 1
ATOM 2286 C CA . ALA A 1 284 ? 7.246 -9.711 6.199 1 98.38 284 ALA A CA 1
ATOM 2287 C C . ALA A 1 284 ? 6.508 -9.477 7.516 1 98.38 284 ALA A C 1
ATOM 2289 O O . ALA A 1 284 ? 6.07 -8.359 7.801 1 98.38 284 ALA A O 1
ATOM 2290 N N . SER A 1 285 ? 6.391 -10.461 8.32 1 98.56 285 SER A N 1
ATOM 2291 C CA . SER A 1 285 ? 5.613 -10.375 9.555 1 98.56 285 SER A CA 1
ATOM 2292 C C . SER A 1 285 ? 6.488 -9.969 10.734 1 98.56 285 SER A C 1
ATOM 2294 O O . SER A 1 285 ? 5.996 -9.82 11.852 1 98.56 285 SER A O 1
ATOM 2296 N N . LYS A 1 286 ? 7.773 -9.859 10.492 1 98 286 LYS A N 1
ATOM 2297 C CA . LYS A 1 286 ? 8.68 -9.477 11.57 1 98 286 LYS A CA 1
ATOM 2298 C C . LYS A 1 286 ? 8.414 -8.047 12.031 1 98 286 LYS A C 1
ATOM 2300 O O . LYS A 1 286 ? 8.609 -7.098 11.266 1 98 286 LYS A O 1
ATOM 2305 N N . GLY A 1 287 ? 7.938 -7.879 13.242 1 97.44 287 GLY A N 1
ATOM 2306 C CA . GLY A 1 287 ? 7.734 -6.57 13.836 1 97.44 287 GLY A CA 1
ATOM 2307 C C . GLY A 1 287 ? 6.504 -5.859 13.305 1 97.44 287 GLY A C 1
ATOM 2308 O O . GLY A 1 287 ? 6.316 -4.664 13.547 1 97.44 287 GLY A O 1
ATOM 2309 N N . GLU A 1 288 ? 5.727 -6.496 12.531 1 96.06 288 GLU A N 1
ATOM 2310 C CA . GLU A 1 288 ? 4.496 -5.895 12.023 1 96.06 288 GLU A CA 1
ATOM 2311 C C . GLU A 1 288 ? 3.443 -6.957 11.727 1 96.06 288 GLU A C 1
ATOM 2313 O O . GLU A 1 288 ? 3.779 -8.102 11.422 1 96.06 288 GLU A O 1
ATOM 2318 N N . GLN A 1 289 ? 2.229 -6.551 11.773 1 97.5 289 GLN A N 1
ATOM 2319 C CA . GLN A 1 289 ? 1.115 -7.453 11.516 1 97.5 289 GLN A CA 1
ATOM 2320 C C . GLN A 1 289 ? 0.925 -7.68 10.023 1 97.5 289 GLN A C 1
ATOM 2322 O O . GLN A 1 289 ? 0.954 -6.73 9.234 1 97.5 289 GLN A O 1
ATOM 2327 N N . VAL A 1 290 ? 0.841 -8.898 9.625 1 98.5 290 VAL A N 1
ATOM 2328 C CA . VAL A 1 290 ? 0.36 -9.305 8.312 1 98.5 290 VAL A CA 1
ATOM 2329 C C . VAL A 1 290 ? -1.058 -9.859 8.43 1 98.5 290 VAL A C 1
ATOM 2331 O O . VAL A 1 290 ? -1.33 -10.703 9.281 1 98.5 290 VAL A O 1
ATOM 2334 N N . TYR A 1 291 ? -1.932 -9.414 7.574 1 98.62 291 TYR A N 1
ATOM 2335 C CA . TYR A 1 291 ? -3.336 -9.789 7.715 1 98.62 291 TYR A CA 1
ATOM 2336 C C . TYR A 1 291 ? -3.762 -10.734 6.602 1 98.62 291 TYR A C 1
ATOM 2338 O O . TYR A 1 291 ? -3.27 -10.648 5.477 1 98.62 291 TYR A O 1
ATOM 2346 N N . ALA A 1 292 ? -4.715 -11.648 6.996 1 98.75 292 ALA A N 1
ATOM 2347 C CA . ALA A 1 292 ? -5.41 -12.398 5.949 1 98.75 292 ALA A CA 1
ATOM 2348 C C . ALA A 1 292 ? -6.016 -11.453 4.914 1 98.75 292 ALA A C 1
ATOM 2350 O O . ALA A 1 292 ? -6.617 -10.438 5.266 1 98.75 292 ALA A O 1
ATOM 2351 N N . GLY A 1 293 ? -5.758 -11.789 3.672 1 98.69 293 GLY A N 1
ATOM 2352 C CA . GLY A 1 293 ? -6.238 -10.93 2.605 1 98.69 293 GLY A CA 1
ATOM 2353 C C . GLY A 1 293 ? -5.125 -10.164 1.911 1 98.69 293 GLY A C 1
ATOM 2354 O O . GLY A 1 293 ? -5.352 -9.531 0.878 1 98.69 293 GLY A O 1
ATOM 2355 N N . GLU A 1 294 ? -3.914 -10.195 2.484 1 98.81 294 GLU A N 1
ATOM 2356 C CA . GLU A 1 294 ? -2.787 -9.602 1.772 1 98.81 294 GLU A CA 1
ATOM 2357 C C . GLU A 1 294 ? -2.34 -10.484 0.612 1 98.81 294 GLU A C 1
ATOM 2359 O O . GLU A 1 294 ? -2.605 -11.688 0.604 1 98.81 294 GLU A O 1
ATOM 2364 N N . PHE A 1 295 ? -1.808 -9.844 -0.396 1 98.94 295 PHE A N 1
ATOM 2365 C CA . PHE A 1 295 ? -1.226 -10.516 -1.55 1 98.94 295 PHE A CA 1
ATOM 2366 C C . PHE A 1 295 ? 0.289 -10.344 -1.57 1 98.94 295 PHE A C 1
ATOM 2368 O O . PHE A 1 295 ? 0.798 -9.258 -1.296 1 98.94 295 PHE A O 1
ATOM 2375 N N . MET A 1 296 ? 1 -11.414 -1.834 1 98.94 296 MET A N 1
ATOM 2376 C CA . MET A 1 296 ? 2.451 -11.375 -1.996 1 98.94 296 MET A CA 1
ATOM 2377 C C . MET A 1 296 ? 2.873 -12.078 -3.283 1 98.94 296 MET A C 1
ATOM 2379 O O . MET A 1 296 ? 2.146 -12.93 -3.797 1 98.94 296 MET A O 1
ATOM 2383 N N . ALA A 1 297 ? 3.943 -11.672 -3.812 1 98.88 297 ALA A N 1
ATOM 2384 C CA . ALA A 1 297 ? 4.457 -12.281 -5.039 1 98.88 297 ALA A CA 1
ATOM 2385 C C . ALA A 1 297 ? 5.93 -12.641 -4.898 1 98.88 297 ALA A C 1
ATOM 2387 O O . ALA A 1 297 ? 6.66 -12.016 -4.121 1 98.88 297 ALA A O 1
ATOM 2388 N N . SER A 1 298 ? 6.398 -13.562 -5.648 1 98.75 298 SER A N 1
ATOM 2389 C CA . SER A 1 298 ? 7.719 -14.164 -5.516 1 98.75 298 SER A CA 1
ATOM 2390 C C . SER A 1 298 ? 8.805 -13.25 -6.09 1 98.75 298 SER A C 1
ATOM 2392 O O . SER A 1 298 ? 9.977 -13.375 -5.73 1 98.75 298 SER A O 1
ATOM 2394 N N . GLY A 1 299 ? 8.422 -12.391 -6.918 1 98.19 299 GLY A N 1
ATOM 2395 C CA . GLY A 1 299 ? 9.383 -11.812 -7.84 1 98.19 299 GLY A CA 1
ATOM 2396 C C . GLY A 1 299 ? 9.508 -12.578 -9.141 1 98.19 299 GLY A C 1
ATOM 2397 O O . GLY A 1 299 ? 9.086 -13.734 -9.227 1 98.19 299 GLY A O 1
ATOM 2398 N N . THR A 1 300 ? 10.102 -12 -10.031 1 98.06 300 THR A N 1
ATOM 2399 C CA . THR A 1 300 ? 10.18 -12.555 -11.383 1 98.06 300 THR A CA 1
ATOM 2400 C C . THR A 1 300 ? 10.891 -13.906 -11.367 1 98.06 300 THR A C 1
ATOM 2402 O O . THR A 1 300 ? 11.961 -14.039 -10.773 1 98.06 300 THR A O 1
ATOM 2405 N N . ILE A 1 301 ? 10.242 -14.836 -11.977 1 98.31 301 ILE A N 1
ATOM 2406 C CA . ILE A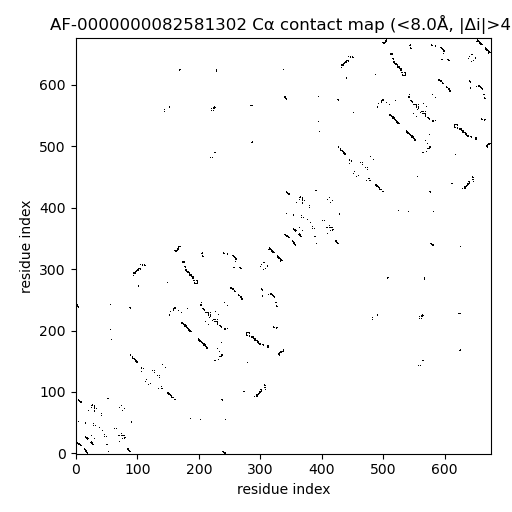 1 301 ? 10.898 -16.109 -12.234 1 98.31 301 ILE A CA 1
ATOM 2407 C C . ILE A 1 301 ? 12.008 -15.922 -13.266 1 98.31 301 ILE A C 1
ATOM 2409 O O . ILE A 1 301 ? 11.805 -15.289 -14.305 1 98.31 301 ILE A O 1
ATOM 2413 N N . PRO A 1 302 ? 13.211 -16.484 -13.016 1 96.5 302 PRO A N 1
ATOM 2414 C CA . PRO A 1 302 ? 14.336 -16.25 -13.914 1 96.5 302 PRO A CA 1
ATOM 2415 C C . PRO A 1 302 ? 14 -16.531 -15.375 1 96.5 302 PRO A C 1
ATOM 2417 O O . PRO A 1 302 ? 13.398 -17.562 -15.688 1 96.5 302 PRO A O 1
ATOM 2420 N N . ASN A 1 303 ? 14.289 -15.578 -16.219 1 95.12 303 ASN A N 1
ATOM 2421 C CA . ASN A 1 303 ? 14.133 -15.633 -17.672 1 95.12 303 ASN A CA 1
ATOM 2422 C C . ASN A 1 303 ? 12.711 -15.266 -18.094 1 95.12 303 ASN A C 1
ATOM 2424 O O . ASN A 1 303 ? 12.391 -15.281 -19.281 1 95.12 303 ASN A O 1
ATOM 2428 N N . CYS A 1 304 ? 11.859 -14.961 -17.188 1 97.81 304 CYS A N 1
ATOM 2429 C CA . CYS A 1 304 ? 10.445 -14.812 -17.516 1 97.81 304 CYS A CA 1
ATOM 2430 C C . CYS A 1 304 ? 10.031 -13.344 -17.5 1 97.81 304 CYS A C 1
ATOM 2432 O O . CYS A 1 304 ? 8.93 -13.008 -17.062 1 97.81 304 CYS A O 1
ATOM 2434 N N . CYS A 1 305 ? 10.836 -12.492 -17.859 1 96.75 305 CYS A N 1
ATOM 2435 C CA . CYS A 1 305 ? 10.531 -11.102 -18.203 1 96.75 305 CYS A CA 1
ATOM 2436 C C . CYS A 1 305 ? 11.266 -10.672 -19.453 1 96.75 305 CYS A C 1
ATOM 2438 O O . CYS A 1 305 ? 12.242 -11.312 -19.859 1 96.75 305 CYS A O 1
ATOM 2440 N N . GLY A 1 306 ? 10.773 -9.641 -20.078 1 93.94 306 GLY A N 1
ATOM 2441 C CA . GLY A 1 306 ? 11.344 -9.172 -21.328 1 93.94 306 GLY A CA 1
ATOM 2442 C C . GLY A 1 306 ? 12.773 -8.688 -21.188 1 93.94 306 GLY A C 1
ATOM 2443 O O . GLY A 1 306 ? 13.602 -8.922 -22.062 1 93.94 306 GLY A O 1
ATOM 2444 N N . MET A 1 307 ? 13.117 -8.07 -20.141 1 88.88 307 MET A N 1
ATOM 2445 C CA . MET A 1 307 ? 14.461 -7.559 -19.906 1 88.88 307 MET A CA 1
ATOM 2446 C C . MET A 1 307 ? 15.484 -8.695 -19.891 1 88.88 307 MET A C 1
ATOM 2448 O O . MET A 1 307 ? 16.641 -8.492 -20.281 1 88.88 307 MET A O 1
ATOM 2452 N N . GLU A 1 308 ? 15.078 -9.836 -19.531 1 89.5 308 GLU A N 1
ATOM 2453 C CA . GLU A 1 308 ? 15.992 -10.969 -19.453 1 89.5 308 GLU A CA 1
ATOM 2454 C C . GLU A 1 308 ? 16.016 -11.758 -20.766 1 89.5 308 GLU A C 1
ATOM 2456 O O . GLU A 1 308 ? 17.078 -12.203 -21.203 1 89.5 308 GLU A O 1
ATOM 2461 N N . ASN A 1 309 ? 14.867 -11.922 -21.344 1 91.62 309 ASN A N 1
ATOM 2462 C CA . ASN A 1 309 ? 14.805 -12.828 -22.484 1 91.62 309 ASN A CA 1
ATOM 2463 C C . ASN A 1 309 ? 14.781 -12.078 -23.812 1 91.62 309 ASN A C 1
ATOM 2465 O O . ASN A 1 309 ? 14.828 -12.688 -24.875 1 91.62 309 ASN A O 1
ATOM 2469 N N . GLY A 1 310 ? 14.648 -10.727 -23.734 1 89.06 310 GLY A N 1
ATOM 2470 C CA . GLY A 1 310 ? 14.773 -9.898 -24.922 1 89.06 310 GLY A CA 1
ATOM 2471 C C . GLY A 1 310 ? 13.453 -9.648 -25.625 1 89.06 310 GLY A C 1
ATOM 2472 O O . GLY A 1 310 ? 13.406 -8.961 -26.641 1 89.06 310 GLY A O 1
ATOM 2473 N N . HIS A 1 311 ? 12.359 -10.164 -25.078 1 94.31 311 HIS A N 1
ATOM 2474 C CA . HIS A 1 311 ? 11.047 -10 -25.703 1 94.31 311 HIS A CA 1
ATOM 2475 C C . HIS A 1 311 ? 10.195 -9 -24.938 1 94.31 311 HIS A C 1
ATOM 2477 O O . HIS A 1 311 ? 9.336 -9.383 -24.141 1 94.31 311 HIS A O 1
ATOM 2483 N N . LEU A 1 312 ? 10.375 -7.746 -25.25 1 95 312 LEU A N 1
ATOM 2484 C CA . LEU A 1 312 ? 9.562 -6.695 -24.641 1 95 312 LEU A CA 1
ATOM 2485 C C . LEU A 1 312 ? 8.195 -6.613 -25.312 1 95 312 LEU A C 1
ATOM 2487 O O . LEU A 1 312 ? 7.953 -7.258 -26.328 1 95 312 LEU A O 1
ATOM 2491 N N . LEU A 1 313 ? 7.344 -5.898 -24.688 1 98.31 313 LEU A N 1
ATOM 2492 C CA . LEU A 1 313 ? 5.98 -5.789 -25.188 1 98.31 313 LEU A CA 1
ATOM 2493 C C . LEU A 1 313 ? 5.82 -4.551 -26.062 1 98.31 313 LEU A C 1
ATOM 2495 O O . LEU A 1 313 ? 6.445 -3.52 -25.812 1 98.31 313 LEU A O 1
ATOM 2499 N N . ASN A 1 314 ? 4.969 -4.68 -27.078 1 98 314 ASN A N 1
ATOM 2500 C CA . ASN A 1 314 ? 4.516 -3.572 -27.906 1 98 314 ASN A CA 1
ATOM 2501 C C . ASN A 1 314 ? 3.018 -3.322 -27.75 1 98 314 ASN A C 1
ATOM 2503 O O . ASN A 1 314 ? 2.297 -4.176 -27.234 1 98 314 ASN A O 1
ATOM 2507 N N . LEU A 1 315 ? 2.65 -2.131 -28.156 1 98.31 315 LEU A N 1
ATOM 2508 C CA . LEU A 1 315 ? 1.222 -1.838 -28.156 1 98.31 315 LEU A CA 1
ATOM 2509 C C . LEU A 1 315 ? 0.463 -2.838 -29.031 1 98.31 315 LEU A C 1
ATOM 2511 O O . LEU A 1 315 ? 0.911 -3.18 -30.125 1 98.31 315 LEU A O 1
ATOM 2515 N N . GLY A 1 316 ? -0.607 -3.443 -28.453 1 98.5 316 GLY A N 1
ATOM 2516 C CA . GLY A 1 316 ? -1.439 -4.375 -29.188 1 98.5 316 GLY A CA 1
ATOM 2517 C C . GLY A 1 316 ? -1.079 -5.828 -28.938 1 98.5 316 GLY A C 1
ATOM 2518 O O . GLY A 1 316 ? -1.848 -6.73 -29.281 1 98.5 316 GLY A O 1
ATOM 2519 N N . ASP A 1 317 ? 0.054 -6.125 -28.328 1 98.81 317 ASP A N 1
ATOM 2520 C CA . ASP A 1 317 ? 0.481 -7.492 -28.062 1 98.81 317 ASP A CA 1
ATOM 2521 C C . ASP A 1 317 ? -0.481 -8.195 -27.109 1 98.81 317 ASP A C 1
ATOM 2523 O O . ASP A 1 317 ? -1.133 -7.547 -26.297 1 98.81 317 ASP A O 1
ATOM 2527 N N . VAL A 1 318 ? -0.567 -9.453 -27.281 1 98.88 318 VAL A N 1
ATOM 2528 C CA . VAL A 1 318 ? -1.239 -10.312 -26.312 1 98.88 318 VAL A CA 1
ATOM 2529 C C . VAL A 1 318 ? -0.208 -11.172 -25.578 1 98.88 318 VAL A C 1
ATOM 2531 O O . VAL A 1 318 ? 0.582 -11.875 -26.203 1 98.88 318 VAL A O 1
ATOM 2534 N N . ILE A 1 319 ? -0.205 -11.109 -24.25 1 98.94 319 ILE A N 1
ATOM 2535 C CA . ILE A 1 319 ? 0.732 -11.883 -23.438 1 98.94 319 ILE A CA 1
ATOM 2536 C C . ILE A 1 319 ? -0.025 -12.945 -22.656 1 98.94 319 ILE A C 1
ATOM 2538 O O . ILE A 1 319 ? -1.095 -12.68 -22.094 1 98.94 319 ILE A O 1
ATOM 2542 N N . LYS A 1 320 ? 0.479 -14.117 -22.656 1 98.94 320 LYS A N 1
ATOM 2543 C CA . LYS A 1 320 ? -0.029 -15.234 -21.859 1 98.94 320 LYS A CA 1
ATOM 2544 C C . LYS A 1 320 ? 1.066 -15.82 -20.984 1 98.94 320 LYS A C 1
ATOM 2546 O O . LYS A 1 320 ? 2.127 -16.203 -21.469 1 98.94 320 LYS A O 1
ATOM 2551 N N . LEU A 1 321 ? 0.859 -15.852 -19.719 1 98.94 321 LEU A N 1
ATOM 2552 C CA . LEU A 1 321 ? 1.749 -16.438 -18.719 1 98.94 321 LEU A CA 1
ATOM 2553 C C . LEU A 1 321 ? 1.16 -17.734 -18.156 1 98.94 321 LEU A C 1
ATOM 2555 O O . LEU A 1 321 ? -0.044 -17.812 -17.906 1 98.94 321 LEU A O 1
ATOM 2559 N N . GLU A 1 322 ? 2.012 -18.703 -18.047 1 98.88 322 GLU A N 1
ATOM 2560 C CA . GLU A 1 322 ? 1.528 -20 -17.594 1 98.88 322 GLU A CA 1
ATOM 2561 C C . GLU A 1 322 ? 2.438 -20.594 -16.516 1 98.88 322 GLU A C 1
ATOM 2563 O O . GLU A 1 322 ? 3.662 -20.5 -16.609 1 98.88 322 GLU A O 1
ATOM 2568 N N . ILE A 1 323 ? 1.872 -21.125 -15.508 1 98.94 323 ILE A N 1
ATOM 2569 C CA . ILE A 1 323 ? 2.566 -21.938 -14.523 1 98.94 323 ILE A CA 1
ATOM 2570 C C . ILE A 1 323 ? 1.904 -23.312 -14.438 1 98.94 323 ILE A C 1
ATOM 2572 O O . ILE A 1 323 ? 0.686 -23.422 -14.273 1 98.94 323 ILE A O 1
ATOM 2576 N N . ASP A 1 324 ? 2.756 -24.406 -14.484 1 98.62 324 ASP A N 1
ATOM 2577 C CA . ASP A 1 324 ? 2.25 -25.766 -14.352 1 98.62 324 ASP A CA 1
ATOM 2578 C C . ASP A 1 324 ? 1.358 -25.906 -13.117 1 98.62 324 ASP A C 1
ATOM 2580 O O . ASP A 1 324 ? 1.676 -25.375 -12.055 1 98.62 324 ASP A O 1
ATOM 2584 N N . ASN A 1 325 ? 0.139 -26.609 -13.312 1 98.06 325 ASN A N 1
ATOM 2585 C CA . ASN A 1 325 ? -0.758 -27 -12.227 1 98.06 325 ASN A CA 1
ATOM 2586 C C . ASN A 1 325 ? -1.5 -25.812 -11.648 1 98.06 325 ASN A C 1
ATOM 2588 O O . ASN A 1 325 ? -2.418 -25.969 -10.844 1 98.06 325 ASN A O 1
ATOM 2592 N N . ILE A 1 326 ? -1.16 -24.594 -12.016 1 98.44 326 ILE A N 1
ATOM 2593 C CA . ILE A 1 326 ? -1.853 -23.422 -11.5 1 98.44 326 ILE A CA 1
ATOM 2594 C C . ILE A 1 326 ? -2.77 -22.844 -12.57 1 98.44 326 ILE A C 1
ATOM 2596 O O . ILE A 1 326 ? -3.986 -22.766 -12.383 1 98.44 326 ILE A O 1
ATOM 2600 N N . GLY A 1 327 ? -2.17 -22.484 -13.711 1 98.25 327 GLY A N 1
ATOM 2601 C CA . GLY A 1 327 ? -3.029 -22.016 -14.781 1 98.25 327 GLY A CA 1
ATOM 2602 C C . GLY A 1 327 ? -2.369 -20.953 -15.648 1 98.25 327 GLY A C 1
ATOM 2603 O O . GLY A 1 327 ? -1.153 -20.969 -15.844 1 98.25 327 GLY A O 1
ATOM 2604 N N . THR A 1 328 ? -3.252 -20.188 -16.266 1 98.69 328 THR A N 1
ATOM 2605 C CA . THR A 1 328 ? -2.781 -19.172 -17.203 1 98.69 328 THR A CA 1
ATOM 2606 C C . THR A 1 328 ? -3.326 -17.797 -16.844 1 98.69 328 THR A C 1
ATOM 2608 O O . THR A 1 328 ? -4.305 -17.688 -16.094 1 98.69 328 THR A O 1
ATOM 2611 N N . LEU A 1 329 ? -2.682 -16.812 -17.25 1 98.88 329 LEU A N 1
ATOM 2612 C CA . LEU A 1 329 ? -3.053 -15.398 -17.172 1 98.88 329 LEU A CA 1
ATOM 2613 C C . LEU A 1 329 ? -2.793 -14.688 -18.5 1 98.88 329 LEU A C 1
ATOM 2615 O O . LEU A 1 329 ? -1.654 -14.641 -18.969 1 98.88 329 LEU A O 1
ATOM 2619 N N . THR A 1 330 ? -3.828 -14.227 -19.109 1 98.88 330 THR A N 1
ATOM 2620 C CA . THR A 1 330 ? -3.715 -13.578 -20.406 1 98.88 330 THR A CA 1
ATOM 2621 C C . THR A 1 330 ? -4.203 -12.141 -20.344 1 98.88 330 THR A C 1
ATOM 2623 O O . THR A 1 330 ? -5.273 -11.859 -19.797 1 98.88 330 THR A O 1
ATOM 2626 N N . ASN A 1 331 ? -3.398 -11.242 -20.891 1 98.88 331 ASN A N 1
ATOM 2627 C CA . ASN A 1 331 ? -3.779 -9.844 -21.031 1 98.88 331 ASN A CA 1
ATOM 2628 C C . ASN A 1 331 ? -3.422 -9.297 -22.406 1 98.88 331 ASN A C 1
ATOM 2630 O O . ASN A 1 331 ? -2.436 -9.727 -23.016 1 98.88 331 ASN A O 1
ATOM 2634 N N . GLN A 1 332 ? -4.215 -8.422 -22.859 1 98.75 332 GLN A N 1
ATOM 2635 C CA . GLN A 1 332 ? -3.91 -7.664 -24.062 1 98.75 332 GLN A CA 1
ATOM 2636 C C . GLN A 1 332 ? -3.381 -6.273 -23.734 1 98.75 332 GLN A C 1
ATOM 2638 O O . GLN A 1 332 ? -3.945 -5.578 -22.891 1 98.75 332 GLN A O 1
ATOM 2643 N N . VAL A 1 333 ? -2.32 -5.887 -24.359 1 98.75 333 VAL A N 1
ATOM 2644 C CA . VAL A 1 333 ? -1.8 -4.531 -24.219 1 98.75 333 VAL A CA 1
ATOM 2645 C C . VAL A 1 333 ? -2.6 -3.58 -25.109 1 98.75 333 VAL A C 1
ATOM 2647 O O . VAL A 1 333 ? -2.736 -3.812 -26.312 1 98.75 333 VAL A O 1
ATOM 2650 N N . SER A 1 334 ? -3.061 -2.602 -24.562 1 98.56 334 SER A N 1
ATOM 2651 C CA . SER A 1 334 ? -3.832 -1.605 -25.297 1 98.56 334 SER A CA 1
ATOM 2652 C C . SER A 1 334 ? -2.99 -0.952 -26.391 1 98.56 334 SER A C 1
ATOM 2654 O O . SER A 1 334 ? -1.787 -0.749 -26.219 1 98.56 334 SER A O 1
ATOM 2656 N N . THR A 1 335 ? -3.641 -0.535 -27.5 1 98 335 THR A N 1
ATOM 2657 C CA . THR A 1 335 ? -2.965 0.22 -28.547 1 98 335 THR A CA 1
ATOM 2658 C C . THR A 1 335 ? -2.82 1.687 -28.141 1 98 335 THR A C 1
ATOM 2660 O O . THR A 1 335 ? -2.066 2.434 -28.781 1 98 335 THR A O 1
ATOM 2663 N N . GLU A 1 336 ? -3.543 2.025 -27.141 1 96.69 336 GLU A N 1
ATOM 2664 C CA . GLU A 1 336 ? -3.504 3.398 -26.641 1 96.69 336 GLU A CA 1
ATOM 2665 C C . GLU A 1 336 ? -2.801 3.48 -25.297 1 96.69 336 GLU A C 1
ATOM 2667 O O . GLU A 1 336 ? -2.965 2.6 -24.453 1 96.69 336 GLU A O 1
ATOM 2672 N N . LEU A 1 337 ? -1.982 4.48 -25.203 1 96.44 337 LEU A N 1
ATOM 2673 C CA . LEU A 1 337 ? -1.329 4.762 -23.922 1 96.44 337 LEU A CA 1
ATOM 2674 C C . LEU A 1 337 ? -2.24 5.582 -23.016 1 96.44 337 LEU A C 1
ATOM 2676 O O . LEU A 1 337 ? -3.203 6.191 -23.484 1 96.44 337 LEU A O 1
ATOM 2680 N N . ILE A 1 338 ? -1.926 5.562 -21.812 1 94.81 338 ILE A N 1
ATOM 2681 C CA . ILE A 1 338 ? -2.709 6.34 -20.859 1 94.81 338 ILE A CA 1
ATOM 2682 C C . ILE A 1 338 ? -1.819 7.391 -20.203 1 94.81 338 ILE A C 1
ATOM 2684 O O . ILE A 1 338 ? -0.598 7.234 -20.141 1 94.81 338 ILE A O 1
ATOM 2688 N N . MET B 1 1 ? -12.633 23.984 8.594 1 95.56 1 MET B N 1
ATOM 2689 C CA . MET B 1 1 ? -13.383 23.203 9.578 1 95.56 1 MET B CA 1
ATOM 2690 C C . MET B 1 1 ? -12.516 22.094 10.172 1 95.56 1 MET B C 1
ATOM 2692 O O . MET B 1 1 ? -11.742 21.453 9.453 1 95.56 1 MET B O 1
ATOM 2696 N N . LYS B 1 2 ? -12.594 21.953 11.5 1 97.94 2 LYS B N 1
ATOM 2697 C CA . LYS B 1 2 ? -11.938 20.844 12.195 1 97.94 2 LYS B CA 1
ATOM 2698 C C . LYS B 1 2 ? -12.906 19.688 12.43 1 97.94 2 LYS B C 1
ATOM 2700 O O . LYS B 1 2 ? -14.047 19.906 12.844 1 97.94 2 LYS B O 1
ATOM 2705 N N . ILE B 1 3 ? -12.438 18.5 12.164 1 98.44 3 ILE B N 1
ATOM 2706 C CA . ILE B 1 3 ? -13.297 17.328 12.211 1 98.44 3 ILE B CA 1
ATOM 2707 C C . ILE B 1 3 ? -12.586 16.203 12.945 1 98.44 3 ILE B C 1
ATOM 2709 O O . ILE B 1 3 ? -11.375 16.031 12.812 1 98.44 3 ILE B O 1
ATOM 2713 N N . LYS B 1 4 ? -13.227 15.484 13.734 1 97.88 4 LYS B N 1
ATOM 2714 C CA . LYS B 1 4 ? -12.734 14.25 14.328 1 97.88 4 LYS B CA 1
ATOM 2715 C C . LYS B 1 4 ? -13.797 13.156 14.273 1 97.88 4 LYS B C 1
ATOM 2717 O O . LYS B 1 4 ? -14.93 13.406 13.867 1 97.88 4 LYS B O 1
ATOM 2722 N N . LYS B 1 5 ? -13.492 11.992 14.555 1 97.94 5 LYS B N 1
ATOM 2723 C CA . LYS B 1 5 ? -14.391 10.844 14.547 1 97.94 5 LYS B CA 1
ATOM 2724 C C . LYS B 1 5 ? -14.5 10.227 15.938 1 97.94 5 LYS B C 1
ATOM 2726 O O . LYS B 1 5 ? -13.492 10.062 16.625 1 97.94 5 LYS B O 1
ATOM 2731 N N . LEU B 1 6 ? -15.719 9.914 16.312 1 96.44 6 LEU B N 1
ATOM 2732 C CA . LEU B 1 6 ? -16 9.398 17.641 1 96.44 6 LEU B CA 1
ATOM 2733 C C . LEU B 1 6 ? -16.703 8.039 17.562 1 96.44 6 LEU B C 1
ATOM 2735 O O . LEU B 1 6 ? -17.578 7.84 16.734 1 96.44 6 LEU B O 1
ATOM 2739 N N . GLN B 1 7 ? -16.219 7.09 18.297 1 94.81 7 GLN B N 1
ATOM 2740 C CA . GLN B 1 7 ? -16.938 5.84 18.531 1 94.81 7 GLN B CA 1
ATOM 2741 C C . GLN B 1 7 ? -17.906 5.98 19.703 1 94.81 7 GLN B C 1
ATOM 2743 O O . GLN B 1 7 ? -17.547 6.48 20.766 1 94.81 7 GLN B O 1
ATOM 2748 N N . ILE B 1 8 ? -19.156 5.625 19.375 1 87.38 8 ILE B N 1
ATOM 2749 C CA . ILE B 1 8 ? -20.203 5.777 20.375 1 87.38 8 ILE B CA 1
ATOM 2750 C C . ILE B 1 8 ? -20.359 4.48 21.156 1 87.38 8 ILE B C 1
ATOM 2752 O O . ILE B 1 8 ? -20.547 3.41 20.578 1 87.38 8 ILE B O 1
ATOM 2756 N N . ASN B 1 9 ? -20.484 4.613 22.281 1 77.69 9 ASN B N 1
ATOM 2757 C CA . ASN B 1 9 ? -20.609 3.461 23.172 1 77.69 9 ASN B CA 1
ATOM 2758 C C . ASN B 1 9 ? -19.594 2.379 22.828 1 77.69 9 ASN B C 1
ATOM 2760 O O . ASN B 1 9 ? -18.578 2.658 22.172 1 77.69 9 ASN B O 1
ATOM 2764 N N . SER B 1 10 ? -19.531 1.232 23.406 1 70.88 10 SER B N 1
ATOM 2765 C CA . SER B 1 10 ? -18.547 0.162 23.219 1 70.88 10 SER B CA 1
ATOM 2766 C C . SER B 1 10 ? -18.812 -0.612 21.938 1 70.88 10 SER B C 1
ATOM 2768 O O . SER B 1 10 ? -18.094 -1.566 21.625 1 70.88 10 SER B O 1
ATOM 2770 N N . ASN B 1 11 ? -19.734 0.034 21.141 1 71.81 11 ASN B N 1
ATOM 2771 C CA . ASN B 1 11 ? -20.031 -0.651 19.875 1 71.81 11 ASN B CA 1
ATOM 2772 C C . ASN B 1 11 ? -19.172 -0.115 18.734 1 71.81 11 ASN B C 1
ATOM 2774 O O . ASN B 1 11 ? -19.312 1.045 18.344 1 71.81 11 ASN B O 1
ATOM 2778 N N . GLU B 1 12 ? -18.344 -0.887 18.172 1 71.69 12 GLU B N 1
ATOM 2779 C CA . GLU B 1 12 ? -17.375 -0.509 17.156 1 71.69 12 GLU B CA 1
ATOM 2780 C C . GLU B 1 12 ? -18.078 -0.029 15.883 1 71.69 12 GLU B C 1
ATOM 2782 O O . GLU B 1 12 ? -17.5 0.744 15.109 1 71.69 12 GLU B O 1
ATOM 2787 N N . ASN B 1 13 ? -19.188 -0.295 15.789 1 79.06 13 ASN B N 1
ATOM 2788 C CA . ASN B 1 13 ? -19.891 0.034 14.547 1 79.06 13 ASN B CA 1
ATOM 2789 C C . ASN B 1 13 ? -20.688 1.326 14.688 1 79.06 13 ASN B C 1
ATOM 2791 O O . ASN B 1 13 ? -21.172 1.869 13.688 1 79.06 13 ASN B O 1
ATOM 2795 N N . GLU B 1 14 ? -20.75 1.797 15.852 1 90.25 14 GLU B N 1
ATOM 2796 C CA . GLU B 1 14 ? -21.484 3.045 16.047 1 90.25 14 GLU B CA 1
ATOM 2797 C C . GLU B 1 14 ? -20.531 4.23 16.172 1 90.25 14 GLU B C 1
ATOM 2799 O O . GLU B 1 14 ? -19.953 4.473 17.234 1 90.25 14 GLU B O 1
ATOM 2804 N N . VAL B 1 15 ? -20.359 4.891 15.086 1 9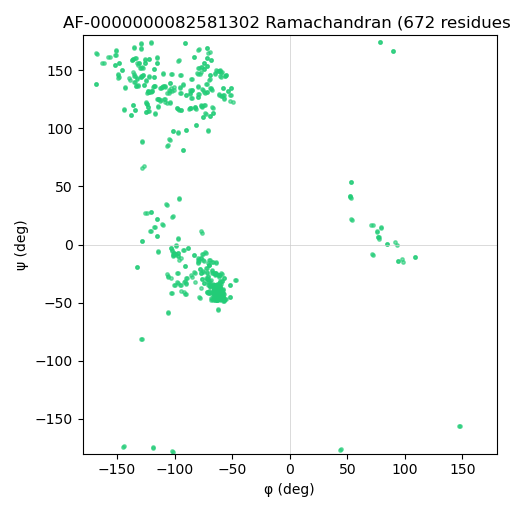6.06 15 VAL B N 1
ATOM 2805 C CA . VAL B 1 15 ? -19.422 6.008 15.039 1 96.06 15 VAL B CA 1
ATOM 2806 C C . VAL B 1 15 ? -20.125 7.258 14.523 1 96.06 15 VAL B C 1
ATOM 2808 O O . VAL B 1 15 ? -21.219 7.168 13.945 1 96.06 15 VAL B O 1
ATOM 2811 N N . SER B 1 16 ? -19.562 8.43 14.805 1 96.38 16 SER B N 1
ATOM 2812 C CA . SER B 1 16 ? -20.047 9.719 14.297 1 96.38 16 SER B CA 1
ATOM 2813 C C . SER B 1 16 ? -18.891 10.695 14.125 1 96.38 16 SER B C 1
ATOM 2815 O O . SER B 1 16 ? -17.969 10.727 14.938 1 96.38 16 SER B O 1
ATOM 2817 N N . LEU B 1 17 ? -19.016 11.469 13.094 1 97.75 17 LEU B N 1
ATOM 2818 C CA . LEU B 1 17 ? -18.109 12.617 12.992 1 97.75 17 LEU B CA 1
ATOM 2819 C C . LEU B 1 17 ? -18.531 13.727 13.938 1 97.75 17 LEU B C 1
ATOM 2821 O O . LEU B 1 17 ? -19.688 13.781 14.367 1 97.75 17 LEU B O 1
ATOM 2825 N N . ALA B 1 18 ? -17.594 14.469 14.32 1 97.38 18 ALA B N 1
ATOM 2826 C CA . ALA B 1 18 ? -17.812 15.688 15.094 1 97.38 18 ALA B CA 1
ATOM 2827 C C . ALA B 1 18 ? -17.078 16.875 14.477 1 97.38 18 ALA B C 1
ATOM 2829 O O . ALA B 1 18 ? -15.977 16.719 13.945 1 97.38 18 ALA B O 1
ATOM 2830 N N . ILE B 1 19 ? -17.703 18 14.578 1 96.88 19 ILE B N 1
ATOM 2831 C CA . ILE B 1 19 ? -17.094 19.203 14.023 1 96.88 19 ILE B CA 1
ATOM 2832 C C . ILE B 1 19 ? -16.922 20.25 15.117 1 96.88 19 ILE B C 1
ATOM 2834 O O . ILE B 1 19 ? -17.766 20.359 16.016 1 96.88 19 ILE B O 1
ATOM 2838 N N . LEU B 1 20 ? -15.844 20.969 14.992 1 95.94 20 LEU B N 1
ATOM 2839 C CA . LEU B 1 20 ? -15.625 22.062 15.938 1 95.94 20 LEU B CA 1
ATOM 2840 C C . LEU B 1 20 ? -16.391 23.312 15.516 1 95.94 20 LEU B C 1
ATOM 2842 O O . LEU B 1 20 ? -16.219 23.812 14.398 1 95.94 20 LEU B O 1
ATOM 2846 N N . TYR B 1 21 ? -17.266 23.719 16.328 1 95 21 TYR B N 1
ATOM 2847 C CA . TYR B 1 21 ? -18.094 24.906 16.109 1 95 21 TYR B CA 1
ATOM 2848 C C . TYR B 1 21 ? -18.188 25.75 17.375 1 95 21 TYR B C 1
ATOM 2850 O O . TYR B 1 21 ? -18.609 25.266 18.422 1 95 21 TYR B O 1
ATOM 2858 N N . LYS B 1 22 ? -17.734 27.016 17.297 1 93.38 22 LYS B N 1
ATOM 2859 C CA . LYS B 1 22 ? -17.719 27.938 18.438 1 93.38 22 LYS B CA 1
ATOM 2860 C C . LYS B 1 22 ? -17.016 27.297 19.625 1 93.38 22 LYS B C 1
ATOM 2862 O O . LYS B 1 22 ? -17.562 27.266 20.734 1 93.38 22 LYS B O 1
ATOM 2867 N N . ASP B 1 23 ? -15.922 26.625 19.312 1 91.69 23 ASP B N 1
ATOM 2868 C CA . ASP B 1 23 ? -14.992 26.078 20.297 1 91.69 23 ASP B CA 1
ATOM 2869 C C . ASP B 1 23 ? -15.602 24.875 21.016 1 91.69 23 ASP B C 1
ATOM 2871 O O . ASP B 1 23 ? -15.156 24.5 22.094 1 91.69 23 ASP B O 1
ATOM 2875 N N . GLN B 1 24 ? -16.641 24.375 20.391 1 94 24 GLN B N 1
ATOM 2876 C CA . GLN B 1 24 ? -17.25 23.156 20.906 1 94 24 GLN B CA 1
ATOM 2877 C C . GLN B 1 24 ? -17.328 22.078 19.828 1 94 24 GLN B C 1
ATOM 2879 O O . GLN B 1 24 ? -17.594 22.375 18.672 1 94 24 GLN B O 1
ATOM 2884 N N . TRP B 1 25 ? -17.078 20.844 20.281 1 95.38 25 TRP B N 1
ATOM 2885 C CA . TRP B 1 25 ? -17.219 19.734 19.344 1 95.38 25 TRP B CA 1
ATOM 2886 C C . TRP B 1 25 ? -18.672 19.312 19.234 1 95.38 25 TRP B C 1
ATOM 2888 O O . TRP B 1 25 ? -19.281 18.859 20.219 1 95.38 25 TRP B O 1
ATOM 2898 N N . ILE B 1 26 ? -19.25 19.438 18.078 1 96.12 26 ILE B N 1
ATOM 2899 C CA . ILE B 1 26 ? -20.625 19.062 17.797 1 96.12 26 ILE B CA 1
ATOM 2900 C C . ILE B 1 26 ? -20.656 17.672 17.141 1 96.12 26 ILE B C 1
ATOM 2902 O O . ILE B 1 26 ? -20.125 17.5 16.047 1 96.12 26 ILE B O 1
ATOM 2906 N N . VAL B 1 27 ? -21.297 16.781 17.859 1 96.38 27 VAL B N 1
ATOM 2907 C CA . VAL B 1 27 ? -21.453 15.422 17.328 1 96.38 27 VAL B CA 1
ATOM 2908 C C . VAL B 1 27 ? -22.547 15.406 16.266 1 96.38 27 VAL B C 1
ATOM 2910 O O . VAL B 1 27 ? -23.719 15.68 16.578 1 96.38 27 VAL B O 1
ATOM 2913 N N . LEU B 1 28 ? -22.188 15.039 15.07 1 95.88 28 LEU B N 1
ATOM 2914 C CA . LEU B 1 28 ? -23.125 15.156 13.953 1 95.88 28 LEU B CA 1
ATOM 2915 C C . LEU B 1 28 ? -24.359 14.305 14.18 1 95.88 28 LEU B C 1
ATOM 2917 O O . LEU B 1 28 ? -25.484 14.727 13.867 1 95.88 28 LEU B O 1
ATOM 2921 N N . SER B 1 29 ? -24.188 13.109 14.688 1 93.44 29 SER B N 1
ATOM 2922 C CA . SER B 1 29 ? -25.344 12.258 14.938 1 93.44 29 SER B CA 1
ATOM 2923 C C . SER B 1 29 ? -26.312 12.914 15.922 1 93.44 29 SER B C 1
ATOM 2925 O O . SER B 1 29 ? -27.531 12.867 15.727 1 93.44 29 SER B O 1
ATOM 2927 N N . LYS B 1 30 ? -25.797 13.539 16.906 1 93.5 30 LYS B N 1
ATOM 2928 C CA . LYS B 1 30 ? -26.625 14.219 17.891 1 93.5 30 LYS B CA 1
ATOM 2929 C C . LYS B 1 30 ? -27.266 15.477 17.312 1 93.5 30 LYS B C 1
ATOM 2931 O O . LYS B 1 30 ? -28.422 15.789 17.609 1 93.5 30 LYS B O 1
ATOM 2936 N N . LEU B 1 31 ? -26.5 16.172 16.562 1 95.19 31 LEU B N 1
ATOM 2937 C CA . LEU B 1 31 ? -27.047 17.328 15.859 1 95.19 31 LEU B CA 1
ATOM 2938 C C . LEU B 1 31 ? -28.219 16.938 14.977 1 95.19 31 LEU B C 1
ATOM 2940 O O . LEU B 1 31 ? -29.297 17.547 15.055 1 95.19 31 LEU B O 1
ATOM 2944 N N . LEU B 1 32 ? -28 15.898 14.203 1 94.56 32 LEU B N 1
ATOM 2945 C CA . LEU B 1 32 ? -29 15.477 13.227 1 94.56 32 LEU B CA 1
ATOM 2946 C C . LEU B 1 32 ? -30.234 14.914 13.922 1 94.56 32 LEU B C 1
ATOM 2948 O O . LEU B 1 32 ? -31.359 15.047 13.406 1 94.56 32 LEU B O 1
ATOM 2952 N N . GLU B 1 33 ? -30.062 14.344 15.031 1 93.25 33 GLU B N 1
ATOM 2953 C CA . GLU B 1 33 ? -31.188 13.828 15.805 1 93.25 33 GLU B CA 1
ATOM 2954 C C . GLU B 1 33 ? -32.188 14.938 16.156 1 93.25 33 GLU B C 1
ATOM 2956 O O . GLU B 1 33 ? -33.375 14.695 16.266 1 93.25 33 GLU B O 1
ATOM 2961 N N . GLN B 1 34 ? -31.719 16.141 16.328 1 93.94 34 GLN B N 1
ATOM 2962 C CA . GLN B 1 34 ? -32.562 17.281 16.688 1 93.94 34 GLN B CA 1
ATOM 2963 C C . GLN B 1 34 ? -33.438 17.688 15.523 1 93.94 34 GLN B C 1
ATOM 2965 O O . GLN B 1 34 ? -34.438 18.391 15.719 1 93.94 34 GLN B O 1
ATOM 2970 N N . PHE B 1 35 ? -33.094 17.219 14.352 1 93.56 35 PHE B N 1
ATOM 2971 C CA . PHE B 1 35 ? -33.812 17.672 13.164 1 93.56 35 PHE B CA 1
ATOM 2972 C C . PHE B 1 35 ? -34.344 16.484 12.383 1 93.56 35 PHE B C 1
ATOM 2974 O O . PHE B 1 35 ? -34.469 16.547 11.156 1 93.56 35 PHE B O 1
ATOM 2981 N N . GLN B 1 36 ? -34.594 15.438 12.992 1 88 36 GLN B N 1
ATOM 2982 C CA . GLN B 1 36 ? -35.031 14.188 12.367 1 88 36 GLN B CA 1
ATOM 2983 C C . GLN B 1 36 ? -36.312 14.375 11.586 1 88 36 GLN B C 1
ATOM 2985 O O . GLN B 1 36 ? -36.594 13.633 10.648 1 88 36 GLN B O 1
ATOM 2990 N N . ALA B 1 37 ? -37.031 15.375 12.023 1 85.44 37 ALA B N 1
ATOM 2991 C CA . ALA B 1 37 ? -38.312 15.625 11.367 1 85.44 37 ALA B CA 1
ATOM 2992 C C . ALA B 1 37 ? -38.125 16.281 10.008 1 85.44 37 ALA B C 1
ATOM 2994 O O . ALA B 1 37 ? -39.031 16.312 9.188 1 85.44 37 ALA B O 1
ATOM 2995 N N . ASP B 1 38 ? -36.938 16.734 9.812 1 83.94 38 ASP B N 1
ATOM 2996 C CA . ASP B 1 38 ? -36.625 17.328 8.523 1 83.94 38 ASP B CA 1
ATOM 2997 C C . ASP B 1 38 ? -36.5 16.25 7.441 1 83.94 38 ASP B C 1
ATOM 2999 O O . ASP B 1 38 ? -35.656 15.367 7.539 1 83.94 38 ASP B O 1
ATOM 3003 N N . ASN B 1 39 ? -37.281 16.156 6.531 1 83.19 39 ASN B N 1
ATOM 3004 C CA . ASN B 1 39 ? -37.281 15.148 5.469 1 83.19 39 ASN B CA 1
ATOM 3005 C C . ASN B 1 39 ? -36.719 15.703 4.168 1 83.19 39 ASN B C 1
ATOM 3007 O O . ASN B 1 39 ? -37.062 15.219 3.084 1 83.19 39 ASN B O 1
ATOM 3011 N N . SER B 1 40 ? -35.969 16.672 4.328 1 90 40 SER B N 1
ATOM 3012 C CA . SER B 1 40 ? -35.375 17.25 3.129 1 90 40 SER B CA 1
ATOM 3013 C C . SER B 1 40 ? -34.25 16.375 2.57 1 90 40 SER B C 1
ATOM 3015 O O . SER B 1 40 ? -33.75 15.5 3.271 1 90 40 SER B O 1
ATOM 3017 N N . LYS B 1 41 ? -34 16.516 1.317 1 90.88 41 LYS B N 1
ATOM 3018 C CA . LYS B 1 41 ? -32.906 15.82 0.648 1 90.88 41 LYS B CA 1
ATOM 3019 C C . LYS B 1 41 ? -31.562 16.188 1.27 1 90.88 41 LYS B C 1
ATOM 3021 O O . LYS B 1 41 ? -30.672 15.344 1.352 1 90.88 41 LYS B O 1
ATOM 3026 N N . GLU B 1 42 ? -31.484 17.422 1.694 1 91.81 42 GLU B N 1
ATOM 3027 C CA . GLU B 1 42 ? -30.25 17.906 2.307 1 91.81 42 GLU B CA 1
ATOM 3028 C C . GLU B 1 42 ? -29.984 17.203 3.629 1 91.81 42 GLU B C 1
ATOM 3030 O O . GLU B 1 42 ? -28.859 16.781 3.891 1 91.81 42 GLU B O 1
ATOM 3035 N N . TYR B 1 43 ? -31 17.078 4.387 1 93.38 43 TYR B N 1
ATOM 3036 C CA . TYR B 1 43 ? -30.875 16.375 5.652 1 93.38 43 TYR B CA 1
ATOM 3037 C C . TYR B 1 43 ? -30.438 14.93 5.422 1 93.38 43 TYR B C 1
ATOM 3039 O O . TYR B 1 43 ? -29.516 14.445 6.078 1 93.38 43 TYR B O 1
ATOM 3047 N N . SER B 1 44 ? -31.109 14.344 4.508 1 94 44 SER B N 1
ATOM 3048 C CA . SER B 1 44 ? -30.812 12.945 4.211 1 94 44 SER B CA 1
ATOM 3049 C C . SER B 1 44 ? -29.375 12.766 3.744 1 94 44 SER B C 1
ATOM 3051 O O . SER B 1 44 ? -28.719 11.773 4.082 1 94 44 SER B O 1
ATOM 3053 N N . LYS B 1 45 ? -28.891 13.656 3.021 1 94.06 45 LYS B N 1
ATOM 3054 C CA . LYS B 1 45 ? -27.531 13.594 2.498 1 94.06 45 LYS B CA 1
ATOM 3055 C C . LYS B 1 45 ? -26.5 13.719 3.617 1 94.06 45 LYS B C 1
ATOM 3057 O O . LYS B 1 45 ? -25.562 12.93 3.695 1 94.06 45 LYS B O 1
ATOM 3062 N N . ILE B 1 46 ? -26.719 14.672 4.457 1 94.69 46 ILE B N 1
ATOM 3063 C CA . ILE B 1 46 ? -25.766 14.859 5.551 1 94.69 46 ILE B CA 1
ATOM 3064 C C . ILE B 1 46 ? -25.812 13.648 6.484 1 94.69 46 ILE B C 1
ATOM 3066 O O . ILE B 1 46 ? -24.781 13.211 6.984 1 94.69 46 ILE B O 1
ATOM 3070 N N . ASN B 1 47 ? -27 13.164 6.715 1 95.12 47 ASN B N 1
ATOM 3071 C CA . ASN B 1 47 ? -27.156 11.992 7.574 1 95.12 47 ASN B CA 1
ATOM 3072 C C . ASN B 1 47 ? -26.422 10.781 7.008 1 95.12 47 ASN B C 1
ATOM 3074 O O . ASN B 1 47 ? -25.828 10.008 7.762 1 95.12 47 ASN B O 1
ATOM 3078 N N . SER B 1 48 ? -26.438 10.664 5.75 1 95.31 48 SER B N 1
ATOM 3079 C CA . SER B 1 48 ? -25.859 9.492 5.105 1 95.31 48 SER B CA 1
ATOM 3080 C C . SER B 1 48 ? -24.328 9.531 5.172 1 95.31 48 SER B C 1
ATOM 3082 O O . SER B 1 48 ? -23.672 8.5 5.047 1 95.31 48 SER B O 1
ATOM 3084 N N . VAL B 1 49 ? -23.75 10.703 5.395 1 96.75 49 VAL B N 1
ATOM 3085 C CA . VAL B 1 49 ? -22.297 10.805 5.332 1 96.75 49 VAL B CA 1
ATOM 3086 C C . VAL B 1 49 ? -21.734 11.172 6.707 1 96.75 49 VAL B C 1
ATOM 3088 O O . VAL B 1 49 ? -20.547 11.422 6.859 1 96.75 49 VAL B O 1
ATOM 3091 N N . SER B 1 50 ? -22.578 11.188 7.766 1 96 50 SER B N 1
ATOM 3092 C CA . SER B 1 50 ? -22.219 11.703 9.086 1 96 50 SER B CA 1
ATOM 3093 C C . SER B 1 50 ? -21.266 10.758 9.797 1 96 50 SER B C 1
ATOM 3095 O O . SER B 1 50 ? -20.688 11.109 10.836 1 96 50 SER B O 1
ATOM 3097 N N . LYS B 1 51 ? -21.016 9.539 9.188 1 96.38 51 LYS B N 1
ATOM 3098 C CA . LYS B 1 51 ? -20.172 8.547 9.836 1 96.38 51 LYS B CA 1
ATOM 3099 C C . LYS B 1 51 ? -18.891 8.312 9.047 1 96.38 51 LYS B C 1
ATOM 3101 O O . LYS B 1 51 ? -18 7.59 9.492 1 96.38 51 LYS B O 1
ATOM 3106 N N . ASP B 1 52 ? -18.766 8.914 7.863 1 97.69 52 ASP B N 1
ATOM 3107 C CA . ASP B 1 52 ? -17.672 8.641 6.938 1 97.69 52 ASP B CA 1
ATOM 3108 C C . ASP B 1 52 ? -16.938 9.93 6.551 1 97.69 52 ASP B C 1
ATOM 3110 O O . ASP B 1 52 ? -17.484 10.766 5.832 1 97.69 52 ASP B O 1
ATOM 3114 N N . LEU B 1 53 ? -15.742 10.023 6.949 1 98.69 53 LEU B N 1
ATOM 3115 C CA . LEU B 1 53 ? -14.992 11.258 6.738 1 98.69 53 LEU B CA 1
ATOM 3116 C C . LEU B 1 53 ? -14.859 11.57 5.25 1 98.69 53 LEU B C 1
ATOM 3118 O O . LEU B 1 53 ? -15.039 12.719 4.836 1 98.69 53 LEU B O 1
ATOM 3122 N N . ILE B 1 54 ? -14.531 10.578 4.422 1 98.81 54 ILE B N 1
ATOM 3123 C CA . ILE B 1 54 ? -14.258 10.805 3.01 1 98.81 54 ILE B CA 1
ATOM 3124 C C . ILE B 1 54 ? -15.523 11.289 2.307 1 98.81 54 ILE B C 1
ATOM 3126 O O . ILE B 1 54 ? -15.5 12.297 1.599 1 98.81 54 ILE B O 1
ATOM 3130 N N . LEU B 1 55 ? -16.578 10.578 2.594 1 98.31 55 LEU B N 1
ATOM 3131 C CA . LEU B 1 55 ? -17.844 10.977 1.976 1 98.31 55 LEU B CA 1
ATOM 3132 C C . LEU B 1 55 ? -18.281 12.344 2.473 1 98.31 55 LEU B C 1
ATOM 3134 O O . LEU B 1 55 ? -18.828 13.141 1.703 1 98.31 55 LEU B O 1
ATOM 3138 N N . PHE B 1 56 ? -18.109 12.625 3.777 1 98.38 56 PHE B N 1
ATOM 3139 C CA . PHE B 1 56 ? -18.438 13.922 4.344 1 98.38 56 PHE B CA 1
ATOM 3140 C C . PHE B 1 56 ? -17.672 15.039 3.654 1 98.38 56 PHE B C 1
ATOM 3142 O O . PHE B 1 56 ? -18.25 16.031 3.225 1 98.38 56 PHE B O 1
ATOM 3149 N N . LEU B 1 57 ? -16.375 14.805 3.453 1 98.5 57 LEU B N 1
ATOM 3150 C CA . LEU B 1 57 ? -15.531 15.812 2.834 1 98.5 57 LEU B CA 1
ATOM 3151 C C . LEU B 1 57 ? -15.883 16 1.364 1 98.5 57 LEU B C 1
ATOM 3153 O O . LEU B 1 57 ? -15.852 17.125 0.852 1 98.5 57 LEU B O 1
ATOM 3157 N N . GLN B 1 58 ? -16.234 14.969 0.708 1 97.69 58 GLN B N 1
ATOM 3158 C CA . GLN B 1 58 ? -16.609 15.031 -0.7 1 97.69 58 GLN B CA 1
ATOM 3159 C C . GLN B 1 58 ? -17.859 15.891 -0.893 1 97.69 58 GLN B C 1
ATOM 3161 O O . GLN B 1 58 ? -17.984 16.594 -1.896 1 97.69 58 GLN B O 1
ATOM 3166 N N . THR B 1 59 ? -18.75 15.867 0.05 1 96.44 59 THR B N 1
ATOM 3167 C CA . THR B 1 59 ? -20.062 16.5 -0.136 1 96.44 59 THR B CA 1
ATOM 3168 C C . THR B 1 59 ? -20.109 17.844 0.592 1 96.44 59 THR B C 1
ATOM 3170 O O . THR B 1 59 ? -21.062 18.609 0.418 1 96.44 59 THR B O 1
ATOM 3173 N N . LEU B 1 60 ? -19.156 18.141 1.268 1 95.88 60 LEU B N 1
ATOM 3174 C CA . LEU B 1 60 ? -19.141 19.328 2.125 1 95.88 60 LEU B CA 1
ATOM 3175 C C . LEU B 1 60 ? -19.391 20.594 1.312 1 95.88 60 LEU B C 1
ATOM 3177 O O . LEU B 1 60 ? -20.172 21.438 1.718 1 95.88 60 LEU B O 1
ATOM 3181 N N . PRO B 1 61 ? -18.797 20.719 0.148 1 93.5 61 PRO B N 1
ATOM 3182 C CA . PRO B 1 61 ? -19.047 21.953 -0.602 1 93.5 61 PRO B CA 1
ATOM 3183 C C . PRO B 1 61 ? -20.516 22.156 -0.937 1 93.5 61 PRO B C 1
ATOM 3185 O O . PRO B 1 61 ? -21.016 23.281 -0.908 1 93.5 61 PRO B O 1
ATOM 3188 N N . LYS B 1 62 ? -21.219 21.141 -1.144 1 94 62 LYS B N 1
ATOM 3189 C CA . LYS B 1 62 ? -22.641 21.219 -1.509 1 94 62 LYS B CA 1
ATOM 3190 C C . LYS B 1 62 ? -23.516 21.344 -0.269 1 94 62 LYS B C 1
ATOM 3192 O O . LYS B 1 62 ? -24.594 21.938 -0.324 1 94 62 LYS B O 1
ATOM 3197 N N . ASN B 1 63 ? -23.031 20.812 0.821 1 94.25 63 ASN B N 1
ATOM 3198 C CA . ASN B 1 63 ? -23.859 20.719 2.012 1 94.25 63 ASN B CA 1
ATOM 3199 C C . ASN B 1 63 ? -23.5 21.781 3.043 1 94.25 63 ASN B C 1
ATOM 3201 O O . ASN B 1 63 ? -24.156 21.891 4.078 1 94.25 63 ASN B O 1
ATOM 3205 N N . LYS B 1 64 ? -22.547 22.531 2.777 1 93.81 64 LYS B N 1
ATOM 3206 C CA . LYS B 1 64 ? -21.969 23.438 3.777 1 93.81 64 LYS B CA 1
ATOM 3207 C C . LYS B 1 64 ? -23.016 24.422 4.285 1 93.81 64 LYS B C 1
ATOM 3209 O O . LYS B 1 64 ? -23.109 24.656 5.492 1 93.81 64 LYS B O 1
ATOM 3214 N N . GLU B 1 65 ? -23.781 25 3.434 1 94.19 65 GLU B N 1
ATOM 3215 C CA . GLU B 1 65 ? -24.781 25.984 3.824 1 94.19 65 GLU B CA 1
ATOM 3216 C C . GLU B 1 65 ? -25.844 25.375 4.727 1 94.19 65 GLU B C 1
ATOM 3218 O O . GLU B 1 65 ? -26.219 25.953 5.75 1 94.19 65 GLU B O 1
ATOM 3223 N N . TYR B 1 66 ? -26.312 24.297 4.328 1 95.12 66 TYR B N 1
ATOM 3224 C CA . TYR B 1 66 ? -27.328 23.609 5.129 1 95.12 66 TYR B CA 1
ATOM 3225 C C . TYR B 1 66 ? -26.766 23.203 6.48 1 95.12 66 TYR B C 1
ATOM 3227 O O . TYR B 1 66 ? -27.422 23.359 7.512 1 95.12 66 TYR B O 1
ATOM 3235 N N . LEU B 1 67 ? -25.594 22.672 6.496 1 95.75 67 LEU B N 1
ATOM 3236 C CA . LEU B 1 67 ? -24.938 22.281 7.742 1 95.75 67 LEU B CA 1
ATOM 3237 C C . LEU B 1 67 ? -24.812 23.469 8.688 1 95.75 67 LEU B C 1
ATOM 3239 O O . LEU B 1 67 ? -25.109 23.359 9.875 1 95.75 67 LEU B O 1
ATOM 3243 N N . ASN B 1 68 ? -24.453 24.578 8.125 1 94.69 68 ASN B N 1
ATOM 3244 C CA . ASN B 1 68 ? -24.344 25.797 8.914 1 94.69 68 ASN B CA 1
ATOM 3245 C C . ASN B 1 68 ? -25.688 26.219 9.492 1 94.69 68 ASN B C 1
ATOM 3247 O O . ASN B 1 68 ? -25.766 26.688 10.633 1 94.69 68 ASN B O 1
ATOM 3251 N N . SER B 1 69 ? -26.656 26.094 8.727 1 95.25 69 SER B N 1
ATOM 3252 C CA . SER B 1 69 ? -28 26.422 9.203 1 95.25 69 SER B CA 1
ATOM 3253 C C . SER B 1 69 ? -28.406 25.531 10.367 1 95.25 69 SER B C 1
ATOM 3255 O O . SER B 1 69 ? -29 26 11.336 1 95.25 69 SER B O 1
ATOM 3257 N N . LEU B 1 70 ? -28.047 24.266 10.289 1 94.94 70 LEU B N 1
ATOM 3258 C CA . LEU B 1 70 ? -28.344 23.344 11.391 1 94.94 70 LEU B CA 1
ATOM 3259 C C . LEU B 1 70 ? -27.578 23.75 12.648 1 94.94 70 LEU B C 1
ATOM 3261 O O . LEU B 1 70 ? -28.141 23.734 13.742 1 94.94 70 LEU B O 1
ATOM 3265 N N . LEU B 1 71 ? -26.406 24.125 12.477 1 94.62 71 LEU B N 1
ATOM 3266 C CA . LEU B 1 71 ? -25.547 24.484 13.602 1 94.62 71 LEU B CA 1
ATOM 3267 C C . LEU B 1 71 ? -26.062 25.734 14.305 1 94.62 71 LEU B C 1
ATOM 3269 O O . LEU B 1 71 ? -26.031 25.828 15.531 1 94.62 71 LEU B O 1
ATOM 3273 N N . GLN B 1 72 ? -26.609 26.609 13.516 1 94.62 72 GLN B N 1
ATOM 3274 C CA . GLN B 1 72 ? -27.125 27.859 14.062 1 94.62 72 GLN B CA 1
ATOM 3275 C C . GLN B 1 72 ? -28.391 27.625 14.875 1 94.62 72 GLN B C 1
ATOM 3277 O O . GLN B 1 72 ? -28.641 28.328 15.852 1 94.62 72 GLN B O 1
ATOM 3282 N N . LYS B 1 73 ? -29.109 26.625 14.492 1 93.31 73 LYS B N 1
ATOM 3283 C CA . LYS B 1 73 ? -30.422 26.375 15.094 1 93.31 73 LYS B CA 1
ATOM 3284 C C . LYS B 1 73 ? -30.328 25.328 16.203 1 93.31 73 LYS B C 1
ATOM 3286 O O . LYS B 1 73 ? -31.25 25.172 17 1 93.31 73 LYS B O 1
ATOM 3291 N N . ALA B 1 74 ? -29.25 24.734 16.297 1 91 74 ALA B N 1
ATOM 3292 C CA . ALA B 1 74 ? -29.125 23.547 17.141 1 91 74 ALA B CA 1
ATOM 3293 C C . ALA B 1 74 ? -29.031 23.922 18.625 1 91 74 ALA B C 1
ATOM 3295 O O . ALA B 1 74 ? -28.609 25.016 18.953 1 91 74 ALA B O 1
ATOM 3296 N N . ASP B 1 75 ? -29.562 23.031 19.438 1 91.81 75 ASP B N 1
ATOM 3297 C CA . ASP B 1 75 ? -29.188 23.016 20.844 1 91.81 75 ASP B CA 1
ATOM 3298 C C . ASP B 1 75 ? -27.75 22.516 21.031 1 91.81 75 ASP B C 1
ATOM 3300 O O . ASP B 1 75 ? -27.516 21.297 21.109 1 91.81 75 ASP B O 1
ATOM 3304 N N . LEU B 1 76 ? -26.875 23.375 21.172 1 87.81 76 LEU B N 1
ATOM 3305 C CA . LEU B 1 76 ? -25.453 23.062 21.172 1 87.81 76 LEU B CA 1
ATOM 3306 C C . LEU B 1 76 ? -25.094 22.234 22.406 1 87.81 76 LEU B C 1
ATOM 3308 O O . LEU B 1 76 ? -24.219 21.359 22.328 1 87.81 76 LEU B O 1
ATOM 3312 N N . LYS B 1 77 ? -25.75 22.5 23.5 1 88.5 77 LYS B N 1
ATOM 3313 C CA . LYS B 1 77 ? -25.453 21.75 24.703 1 88.5 77 LYS B CA 1
ATOM 3314 C C . LYS B 1 77 ? -25.734 20.266 24.5 1 88.5 77 LYS B C 1
ATOM 3316 O O . LYS B 1 77 ? -24.922 19.422 24.891 1 88.5 77 LYS B O 1
ATOM 3321 N N . ALA B 1 78 ? -26.734 20 23.859 1 84.88 78 ALA B N 1
ATOM 3322 C CA . ALA B 1 78 ? -27.109 18.609 23.609 1 84.88 78 ALA B CA 1
ATOM 3323 C C . ALA B 1 78 ? -26.203 17.969 22.562 1 84.88 78 ALA B C 1
ATOM 3325 O O . ALA B 1 78 ? -25.875 16.797 22.641 1 84.88 78 ALA B O 1
ATOM 3326 N N . ALA B 1 79 ? -25.812 18.719 21.703 1 86.25 79 ALA B N 1
ATOM 3327 C CA . ALA B 1 79 ? -25.031 18.219 20.578 1 86.25 79 ALA B CA 1
ATOM 3328 C C . ALA B 1 79 ? -23.578 18 20.969 1 86.25 79 ALA B C 1
ATOM 3330 O O . ALA B 1 79 ? -22.844 17.297 20.266 1 86.25 79 ALA B O 1
ATOM 3331 N N . CYS B 1 80 ? -23.156 18.562 22.109 1 86.62 80 CYS B N 1
ATOM 3332 C CA . CYS B 1 80 ? -21.75 18.516 22.516 1 86.62 80 CYS B CA 1
ATOM 3333 C C . CYS B 1 80 ? -21.516 17.406 23.531 1 86.62 80 CYS B C 1
ATOM 3335 O O . CYS B 1 80 ? -20.391 17.203 23.984 1 86.62 80 CYS B O 1
ATOM 3337 N N . GLU B 1 81 ? -22.484 16.703 23.906 1 82.81 81 GLU B N 1
ATOM 3338 C CA . GLU B 1 81 ? -22.328 15.641 24.891 1 82.81 81 GLU B CA 1
ATOM 3339 C C . GLU B 1 81 ? -21.516 14.469 24.328 1 82.81 81 GLU B C 1
ATOM 3341 O O . GLU B 1 81 ? -21.953 13.805 23.391 1 82.81 81 GLU B O 1
ATOM 3346 N N . THR B 1 82 ? -20.375 14.312 24.812 1 82.31 82 THR B N 1
ATOM 3347 C CA . THR B 1 82 ? -19.516 13.242 24.312 1 82.31 82 THR B CA 1
ATOM 3348 C C . THR B 1 82 ? -19.234 12.211 25.391 1 82.31 82 THR B C 1
ATOM 3350 O O . THR B 1 82 ? -18.266 11.469 25.328 1 82.31 82 THR B O 1
ATOM 3353 N N . GLU B 1 83 ? -20.203 12.289 26.312 1 79.94 83 GLU B N 1
ATOM 3354 C CA . GLU B 1 83 ? -20.031 11.305 27.375 1 79.94 83 GLU B CA 1
ATOM 3355 C C . GLU B 1 83 ? -19.984 9.891 26.812 1 79.94 83 GLU B C 1
ATOM 3357 O O . GLU B 1 83 ? -20.734 9.555 25.891 1 79.94 83 GLU B O 1
ATOM 3362 N N . ASN B 1 84 ? -19 9.078 27.078 1 83.88 84 ASN B N 1
ATOM 3363 C CA . ASN B 1 84 ? -18.844 7.676 26.719 1 83.88 84 ASN B CA 1
ATOM 3364 C C . ASN B 1 84 ? -18.391 7.52 25.266 1 83.88 84 ASN B C 1
ATOM 3366 O O . ASN B 1 84 ? -18.797 6.586 24.578 1 83.88 84 ASN B O 1
ATOM 3370 N N . MET B 1 85 ? -17.984 8.531 24.75 1 91.5 85 MET B N 1
ATOM 3371 C CA . MET B 1 85 ? -17.438 8.43 23.406 1 91.5 85 MET B CA 1
ATOM 3372 C C . MET B 1 85 ? -15.914 8.461 23.422 1 91.5 85 MET B C 1
ATOM 3374 O O . MET B 1 85 ? -15.312 9.062 24.312 1 91.5 85 MET B O 1
ATOM 3378 N N . LYS B 1 86 ? -15.375 7.734 22.484 1 93 86 LYS B N 1
ATOM 3379 C CA . LYS B 1 86 ? -13.922 7.664 22.344 1 93 86 LYS B CA 1
ATOM 3380 C C . LYS B 1 86 ? -13.469 8.156 20.969 1 93 86 LYS B C 1
ATOM 3382 O O . LYS B 1 86 ? -14.062 7.805 19.953 1 93 86 LYS B O 1
ATOM 3387 N N . GLU B 1 87 ? -12.477 9.023 21.031 1 94.88 87 GLU B N 1
ATOM 3388 C CA . GLU B 1 87 ? -11.898 9.477 19.781 1 94.88 87 GLU B CA 1
ATOM 3389 C C . GLU B 1 87 ? -11.133 8.352 19.078 1 94.88 87 GLU B C 1
ATOM 3391 O O . GLU B 1 87 ? -10.398 7.598 19.734 1 94.88 87 GLU B O 1
ATOM 3396 N N . ILE B 1 88 ? -11.32 8.18 17.781 1 96.12 88 ILE B N 1
ATOM 3397 C CA . ILE B 1 88 ? -10.625 7.172 16.984 1 96.12 88 ILE B CA 1
ATOM 3398 C C . ILE B 1 88 ? -10.016 7.824 15.742 1 96.12 88 ILE B C 1
ATOM 3400 O O . ILE B 1 88 ? -10.25 9.008 15.484 1 96.12 88 ILE B O 1
ATOM 3404 N N . ILE B 1 89 ? -9.148 7.094 15.023 1 97.5 89 ILE B N 1
ATOM 3405 C CA . ILE B 1 89 ? -8.578 7.641 13.797 1 97.5 89 ILE B CA 1
ATOM 3406 C C . ILE B 1 89 ? -9.695 8.07 12.852 1 97.5 89 ILE B C 1
ATOM 3408 O O . ILE B 1 89 ? -10.734 7.422 12.773 1 97.5 89 ILE B O 1
ATOM 3412 N N . PRO B 1 90 ? -9.445 9.094 12.141 1 98.06 90 PRO B N 1
ATOM 3413 C CA . PRO B 1 90 ? -10.539 9.664 11.344 1 98.06 90 PRO B CA 1
ATOM 3414 C C . PRO B 1 90 ? -10.938 8.781 10.164 1 98.06 90 PRO B C 1
ATOM 3416 O O . PRO B 1 90 ? -12.062 8.883 9.672 1 98.06 90 PRO B O 1
ATOM 3419 N N . PHE B 1 91 ? -10.023 8.016 9.656 1 97.69 91 PHE B N 1
ATOM 3420 C CA . PHE B 1 91 ? -10.312 7.082 8.578 1 97.69 91 PHE B CA 1
ATOM 3421 C C . PHE B 1 91 ? -9.156 6.105 8.383 1 97.69 91 PHE B C 1
ATOM 3423 O O . PHE B 1 91 ? -8.062 6.312 8.914 1 97.69 91 PHE B O 1
ATOM 3430 N N . ARG B 1 92 ? -9.383 5.047 7.699 1 96.62 92 ARG B N 1
ATOM 3431 C CA . ARG B 1 92 ? -8.359 4.113 7.258 1 96.62 92 ARG B CA 1
ATOM 3432 C C . ARG B 1 92 ? -8.055 4.289 5.773 1 96.62 92 ARG B C 1
ATOM 3434 O O . ARG B 1 92 ? -8.945 4.141 4.93 1 96.62 92 ARG B O 1
ATOM 3441 N N . PRO B 1 93 ? -6.809 4.566 5.453 1 98.06 93 PRO B N 1
ATOM 3442 C CA . PRO B 1 93 ? -6.488 4.848 4.051 1 98.06 93 PRO B CA 1
ATOM 3443 C C . PRO B 1 93 ? -6.613 3.615 3.158 1 98.06 93 PRO B C 1
ATOM 3445 O O . PRO B 1 93 ? -6.281 2.504 3.582 1 98.06 93 PRO B O 1
ATOM 3448 N N . LEU B 1 94 ? -7.043 3.836 1.917 1 97.56 94 LEU B N 1
ATOM 3449 C CA . LEU B 1 94 ? -7.043 2.793 0.897 1 97.56 94 LEU B CA 1
ATOM 3450 C C . LEU B 1 94 ? -5.621 2.438 0.482 1 97.56 94 LEU B C 1
ATOM 3452 O O . LEU B 1 94 ? -5.312 1.267 0.248 1 97.56 94 LEU B O 1
ATOM 3456 N N . LEU B 1 95 ? -4.863 3.41 0.342 1 98.31 95 LEU B N 1
ATOM 3457 C CA . LEU B 1 95 ? -3.455 3.371 -0.036 1 98.31 95 LEU B CA 1
ATOM 3458 C C . LEU B 1 95 ? -2.689 4.531 0.596 1 98.31 95 LEU B C 1
ATOM 3460 O O . LEU B 1 95 ? -3.273 5.574 0.897 1 98.31 95 LEU B O 1
ATOM 3464 N N . TYR B 1 96 ? -1.449 4.285 0.927 1 98.56 96 TYR B N 1
ATOM 3465 C CA . TYR B 1 96 ? -0.604 5.266 1.604 1 98.56 96 TYR B CA 1
ATOM 3466 C C . TYR B 1 96 ? 0.662 5.539 0.803 1 98.56 96 TYR B C 1
ATOM 3468 O O . TYR B 1 96 ? 1.453 4.629 0.547 1 98.56 96 TYR B O 1
ATOM 3476 N N . ARG B 1 97 ? 0.83 6.824 0.288 1 98.62 97 ARG B N 1
ATOM 3477 C CA . ARG B 1 97 ? 2.012 7.301 -0.424 1 98.62 97 ARG B CA 1
ATOM 3478 C C . ARG B 1 97 ? 2.729 8.391 0.367 1 98.62 97 ARG B C 1
ATOM 3480 O O . ARG B 1 97 ? 2.121 9.398 0.738 1 98.62 97 ARG B O 1
ATOM 3487 N N . ASP B 1 98 ? 3.973 8.203 0.616 1 98.69 98 ASP B N 1
ATOM 3488 C CA . ASP B 1 98 ? 4.75 9.172 1.386 1 98.69 98 ASP B CA 1
ATOM 3489 C C . ASP B 1 98 ? 5.828 9.82 0.523 1 98.69 98 ASP B C 1
ATOM 3491 O O . ASP B 1 98 ? 6.758 9.148 0.074 1 98.69 98 ASP B O 1
ATOM 3495 N N . PHE B 1 99 ? 5.754 11.141 0.371 1 98.56 99 PHE B N 1
ATOM 3496 C CA . PHE B 1 99 ? 6.652 11.891 -0.505 1 98.56 99 PHE B CA 1
ATOM 3497 C C . PHE B 1 99 ? 7.879 12.367 0.26 1 98.56 99 PHE B C 1
ATOM 3499 O O . PHE B 1 99 ? 8.039 12.062 1.443 1 98.56 99 PHE B O 1
ATOM 3506 N N . MET B 1 100 ? 8.797 12.922 -0.418 1 96.94 100 MET B N 1
ATOM 3507 C CA . MET B 1 100 ? 9.961 13.672 0.056 1 96.94 100 MET B CA 1
ATOM 3508 C C . MET B 1 100 ? 10.055 15.023 -0.64 1 96.94 100 MET B C 1
ATOM 3510 O O . MET B 1 100 ? 10.805 15.18 -1.601 1 96.94 100 MET B O 1
ATOM 3514 N N . LEU B 1 101 ? 9.391 15.961 -0.02 1 97.88 101 LEU B N 1
ATOM 3515 C CA . LEU B 1 101 ? 9.141 17.172 -0.796 1 97.88 101 LEU B CA 1
ATOM 3516 C C . LEU B 1 101 ? 10.133 18.281 -0.424 1 97.88 101 LEU B C 1
ATOM 3518 O O . LEU B 1 101 ? 10.188 19.312 -1.088 1 97.88 101 LEU B O 1
ATOM 3522 N N . CYS B 1 102 ? 10.961 18.047 0.632 1 96.44 102 CYS B N 1
ATOM 3523 C CA . CYS B 1 102 ? 11.836 19.125 1.122 1 96.44 102 CYS B CA 1
ATOM 3524 C C . CYS B 1 102 ? 13.297 18.797 0.849 1 96.44 102 CYS B C 1
ATOM 3526 O O . CYS B 1 102 ? 13.828 17.812 1.374 1 96.44 102 CYS B O 1
ATOM 3528 N N . GLU B 1 103 ? 13.969 19.703 0.159 1 93.75 103 GLU B N 1
ATOM 3529 C CA . GLU B 1 103 ? 15.367 19.516 -0.221 1 93.75 103 GLU B CA 1
ATOM 3530 C C . GLU B 1 103 ? 16.266 19.469 1.008 1 93.75 103 GLU B C 1
ATOM 3532 O O . GLU B 1 103 ? 17.172 18.641 1.086 1 93.75 103 GLU B O 1
ATOM 3537 N N . ARG B 1 104 ? 16 20.312 1.907 1 92.75 104 ARG B N 1
ATOM 3538 C CA . ARG B 1 104 ? 16.859 20.375 3.086 1 92.75 104 ARG B CA 1
ATOM 3539 C C . ARG B 1 104 ? 16.812 19.078 3.877 1 92.75 104 ARG B C 1
ATOM 3541 O O . ARG B 1 104 ? 17.812 18.641 4.438 1 92.75 104 ARG B O 1
ATOM 3548 N N . HIS B 1 105 ? 15.68 18.469 3.895 1 91.06 105 HIS B N 1
ATOM 3549 C CA . HIS B 1 105 ? 15.578 17.172 4.562 1 91.06 105 HIS B CA 1
ATOM 3550 C C . HIS B 1 105 ? 16.422 16.109 3.848 1 91.06 105 HIS B C 1
ATOM 3552 O O . HIS B 1 105 ? 17.047 15.281 4.492 1 91.06 105 HIS B O 1
ATOM 3558 N N . VAL B 1 106 ? 16.422 16.141 2.557 1 86.56 106 VAL B N 1
ATOM 3559 C CA . VAL B 1 106 ? 17.219 15.195 1.79 1 86.56 106 VAL B CA 1
ATOM 3560 C C . VAL B 1 106 ? 18.703 15.375 2.127 1 86.56 106 VAL B C 1
ATOM 3562 O O . VAL B 1 106 ? 19.406 14.398 2.406 1 86.56 106 VAL B O 1
ATOM 3565 N N . ILE B 1 107 ? 19.094 16.578 2.17 1 85.19 107 ILE B N 1
ATOM 3566 C CA . ILE B 1 107 ? 20.5 16.922 2.414 1 85.19 107 ILE B CA 1
ATOM 3567 C C . ILE B 1 107 ? 20.875 16.516 3.838 1 85.19 107 ILE B C 1
ATOM 3569 O O . ILE B 1 107 ? 21.891 15.852 4.051 1 85.19 107 ILE B O 1
ATOM 3573 N N . ASN B 1 108 ? 20.031 16.891 4.738 1 83.31 108 ASN B N 1
ATOM 3574 C CA . ASN B 1 108 ? 20.312 16.625 6.145 1 83.31 108 ASN B CA 1
ATOM 3575 C C . ASN B 1 108 ? 20.328 15.125 6.438 1 83.31 108 ASN B C 1
ATOM 3577 O O . ASN B 1 108 ? 21.125 14.648 7.246 1 83.31 108 ASN B O 1
ATOM 3581 N N . SER B 1 109 ? 19.438 14.422 5.84 1 78 109 SER B N 1
ATOM 3582 C CA . SER B 1 109 ? 19.359 12.977 6.035 1 78 109 SER B CA 1
ATOM 3583 C C . SER B 1 109 ? 20.625 12.289 5.516 1 78 109 SER B C 1
ATOM 3585 O O . SER B 1 109 ? 21.125 11.359 6.145 1 78 109 SER B O 1
ATOM 3587 N N . GLY B 1 110 ? 21.078 12.742 4.41 1 74.19 110 GLY B N 1
ATOM 3588 C CA . GLY B 1 110 ? 22.328 12.203 3.879 1 74.19 110 GLY B CA 1
ATOM 3589 C C . GLY B 1 110 ? 23.5 12.398 4.812 1 74.19 110 GLY B C 1
ATOM 3590 O O . GLY B 1 110 ? 24.297 11.477 5.012 1 74.19 110 GLY B O 1
ATOM 3591 N N . ARG B 1 111 ? 23.547 13.531 5.406 1 75.31 111 ARG B N 1
ATOM 3592 C CA . ARG B 1 111 ? 24.625 13.883 6.324 1 75.31 111 ARG B CA 1
ATOM 3593 C C . ARG B 1 111 ? 24.625 12.977 7.547 1 75.31 111 ARG B C 1
ATOM 3595 O O . ARG B 1 111 ? 25.672 12.438 7.93 1 75.31 111 ARG B O 1
ATOM 3602 N N . LEU B 1 112 ? 23.578 12.789 8.016 1 73.12 112 LEU B N 1
ATOM 3603 C CA . LEU B 1 112 ? 23.469 12.039 9.266 1 73.12 112 LEU B CA 1
ATOM 3604 C C . LEU B 1 112 ? 23.641 10.547 9.016 1 73.12 112 LEU B C 1
ATOM 3606 O O . LEU B 1 112 ? 24.188 9.828 9.859 1 73.12 112 LEU B O 1
ATOM 3610 N N . PHE B 1 113 ? 23.094 10.18 7.918 1 71.94 113 PHE B N 1
ATOM 3611 C CA . PHE B 1 113 ? 23.328 8.781 7.574 1 71.94 113 PHE B CA 1
ATOM 3612 C C . PHE B 1 113 ? 24.828 8.492 7.473 1 71.94 113 PHE B C 1
ATOM 3614 O O . PHE B 1 113 ? 25.297 7.449 7.93 1 71.94 113 PHE B O 1
ATOM 3621 N N . THR B 1 114 ? 25.516 9.461 6.93 1 70.25 114 THR B N 1
ATOM 3622 C CA . THR B 1 114 ? 26.953 9.32 6.844 1 70.25 114 THR B CA 1
ATOM 3623 C C . THR B 1 114 ? 27.578 9.305 8.234 1 70.25 114 THR B C 1
ATOM 3625 O O . THR B 1 114 ? 28.484 8.508 8.508 1 70.25 114 THR B O 1
ATOM 3628 N N . LYS B 1 115 ? 27.094 10.07 9.055 1 71.31 115 LYS B N 1
ATOM 3629 C CA . LYS B 1 115 ? 27.594 10.125 10.43 1 71.31 115 LYS B CA 1
ATOM 3630 C C . LYS B 1 115 ? 27.438 8.773 11.125 1 71.31 115 LYS B C 1
ATOM 3632 O O . LYS B 1 115 ? 28.359 8.312 11.797 1 71.31 115 LYS B O 1
ATOM 3637 N N . TYR B 1 116 ? 26.375 8.109 10.844 1 69.31 116 TYR B N 1
ATOM 3638 C CA . TYR B 1 116 ? 26.047 6.891 11.586 1 69.31 116 TYR B CA 1
ATOM 3639 C C . TYR B 1 116 ? 26.656 5.668 10.914 1 69.31 116 TYR B C 1
ATOM 3641 O O . TYR B 1 116 ? 26.984 4.684 11.578 1 69.31 116 TYR B O 1
ATOM 3649 N N . THR B 1 117 ? 26.797 5.793 9.578 1 66 117 THR B N 1
ATOM 3650 C CA . THR B 1 117 ? 27.203 4.586 8.867 1 66 117 THR B CA 1
ATOM 3651 C C . THR B 1 117 ? 28.688 4.648 8.484 1 66 117 THR B C 1
ATOM 3653 O O . THR B 1 117 ? 29.312 3.613 8.258 1 66 117 THR B O 1
ATOM 3656 N N . MET B 1 118 ? 29.094 5.891 8.305 1 71.38 118 MET B N 1
ATOM 3657 C CA . MET B 1 118 ? 30.5 6.094 7.953 1 71.38 118 MET B CA 1
ATOM 3658 C C . MET B 1 118 ? 31.156 7.082 8.906 1 71.38 118 MET B C 1
ATOM 3660 O O . MET B 1 118 ? 31.625 8.141 8.484 1 71.38 118 MET B O 1
ATOM 3664 N N . PRO B 1 119 ? 31.266 6.633 10.109 1 73.44 119 PRO B N 1
ATOM 3665 C CA . PRO B 1 119 ? 31.766 7.582 11.109 1 73.44 119 PRO B CA 1
ATOM 3666 C C . PRO B 1 119 ? 33.188 8.086 10.789 1 73.44 119 PRO B C 1
ATOM 3668 O O . PRO B 1 119 ? 33.531 9.203 11.172 1 73.44 119 PRO B O 1
ATOM 3671 N N . LYS B 1 120 ? 34.031 7.289 10.039 1 75.62 120 LYS B N 1
ATOM 3672 C CA . LYS B 1 120 ? 35.406 7.695 9.727 1 75.62 120 LYS B CA 1
ATOM 3673 C C . LYS B 1 120 ? 35.438 8.766 8.633 1 75.62 120 LYS B C 1
ATOM 3675 O O . LYS B 1 120 ? 36.375 9.547 8.539 1 75.62 120 LYS B O 1
ATOM 3680 N N . VAL B 1 121 ? 34.344 8.766 7.871 1 74.25 121 VAL B N 1
ATOM 3681 C CA . VAL B 1 121 ? 34.25 9.695 6.746 1 74.25 121 VAL B CA 1
ATOM 3682 C C . VAL B 1 121 ? 33.594 10.992 7.203 1 74.25 121 VAL B C 1
ATOM 3684 O O . VAL B 1 121 ? 33.812 12.047 6.613 1 74.25 121 VAL B O 1
ATOM 3687 N N . TYR B 1 122 ? 32.906 10.922 8.344 1 76.31 122 TYR B N 1
ATOM 3688 C CA . TYR B 1 122 ? 32.062 12.023 8.773 1 76.31 122 TYR B CA 1
ATOM 3689 C C . TYR B 1 122 ? 32.875 13.258 9.102 1 76.31 122 TYR B C 1
ATOM 3691 O O . TYR B 1 122 ? 32.531 14.375 8.727 1 76.31 122 TYR B O 1
ATOM 3699 N N . PRO B 1 123 ? 34 13.07 9.688 1 75.06 123 PRO B N 1
ATOM 3700 C CA . PRO B 1 123 ? 34.812 14.258 9.961 1 75.06 123 PRO B CA 1
ATOM 3701 C C . PRO B 1 123 ? 35.281 14.961 8.688 1 75.06 123 PRO B C 1
ATOM 3703 O O . PRO B 1 123 ? 35.375 16.188 8.648 1 75.06 123 PRO B O 1
ATOM 3706 N N . ILE B 1 124 ? 35.531 14.195 7.727 1 71.75 124 ILE B N 1
ATOM 3707 C CA . ILE B 1 124 ? 35.938 14.75 6.441 1 71.75 124 ILE B CA 1
ATOM 3708 C C . ILE B 1 124 ? 34.781 15.531 5.816 1 71.75 124 ILE B C 1
ATOM 3710 O O . ILE B 1 124 ? 35 16.625 5.281 1 71.75 124 ILE B O 1
ATOM 3714 N N . VAL B 1 125 ? 33.625 14.938 5.973 1 71.69 125 VAL B N 1
ATOM 3715 C CA . VAL B 1 125 ? 32.406 15.578 5.445 1 71.69 125 VAL B CA 1
ATOM 3716 C C . VAL B 1 125 ? 32.156 16.906 6.164 1 71.69 125 VAL B C 1
ATOM 3718 O O . VAL B 1 125 ? 31.906 17.922 5.52 1 71.69 125 VAL B O 1
ATOM 3721 N N . LYS B 1 126 ? 32.344 16.891 7.441 1 74.56 126 LYS B N 1
ATOM 3722 C CA . LYS B 1 126 ? 32.125 18.094 8.234 1 74.56 126 LYS B CA 1
ATOM 3723 C C . LYS B 1 126 ? 33.156 19.172 7.891 1 74.56 126 LYS B C 1
ATOM 3725 O O . LYS B 1 126 ? 32.812 20.359 7.789 1 74.56 126 LYS B O 1
ATOM 3730 N N . ALA B 1 127 ? 34.344 18.719 7.73 1 71.69 127 ALA B N 1
ATOM 3731 C CA . ALA B 1 127 ? 35.406 19.656 7.367 1 71.69 127 ALA B CA 1
ATOM 3732 C C . ALA B 1 127 ? 35.156 20.266 5.992 1 71.69 127 ALA B C 1
ATOM 3734 O O . ALA B 1 127 ? 35.281 21.484 5.816 1 71.69 127 ALA B O 1
ATOM 3735 N N . TYR B 1 128 ? 34.812 19.406 5.152 1 67.06 128 TYR B N 1
ATOM 3736 C CA . TYR B 1 128 ? 34.469 19.875 3.811 1 67.06 128 TYR B CA 1
ATOM 3737 C C . TYR B 1 128 ? 33.375 20.906 3.854 1 67.06 128 TYR B C 1
ATOM 3739 O O . TYR B 1 128 ? 33.5 21.984 3.264 1 67.06 128 TYR B O 1
ATOM 3747 N N . GLU B 1 129 ? 32.344 20.672 4.566 1 72.38 129 GLU B N 1
ATOM 3748 C CA . GLU B 1 129 ? 31.172 21.547 4.605 1 72.38 129 GLU B CA 1
ATOM 3749 C C . GLU B 1 129 ? 31.484 22.859 5.324 1 72.38 129 GLU B C 1
ATOM 3751 O O . GLU B 1 129 ? 30.953 23.906 4.977 1 72.38 129 GLU B O 1
ATOM 3756 N N . SER B 1 130 ? 32.344 22.734 6.262 1 70.25 130 SER B N 1
ATOM 3757 C CA . SER B 1 130 ? 32.75 23.938 6.98 1 70.25 130 SER B CA 1
ATOM 3758 C C . SER B 1 130 ? 33.594 24.844 6.09 1 70.25 130 SER B C 1
ATOM 3760 O O . SER B 1 130 ? 33.469 26.062 6.137 1 70.25 130 SER B O 1
ATOM 3762 N N . ILE B 1 131 ? 34.312 24.234 5.32 1 68.5 131 ILE B N 1
ATOM 3763 C CA . ILE B 1 131 ? 35.25 24.969 4.473 1 68.5 131 ILE B CA 1
ATOM 3764 C C . ILE B 1 131 ? 34.5 25.578 3.293 1 68.5 131 ILE B C 1
ATOM 3766 O O . ILE B 1 131 ? 34.688 26.766 2.979 1 68.5 131 ILE B O 1
ATOM 3770 N N . PHE B 1 132 ? 33.719 24.859 2.721 1 67.56 132 PHE B N 1
ATOM 3771 C CA . PHE B 1 132 ? 33.094 25.266 1.461 1 67.56 132 PHE B CA 1
ATOM 3772 C C . PHE B 1 132 ? 31.719 25.859 1.699 1 67.56 132 PHE B C 1
ATOM 3774 O O . PHE B 1 132 ? 31.141 26.453 0.796 1 67.56 132 PHE B O 1
ATOM 3781 N N . ARG B 1 133 ? 31.25 25.797 2.883 1 64.38 133 ARG B N 1
ATOM 3782 C CA . ARG B 1 133 ? 30 26.375 3.346 1 64.38 133 ARG B CA 1
ATOM 3783 C C . ARG B 1 133 ? 28.828 25.906 2.48 1 64.38 133 ARG B C 1
ATOM 3785 O O . ARG B 1 133 ? 27.922 26.688 2.188 1 64.38 133 ARG B O 1
ATOM 3792 N N . TYR B 1 134 ? 28.953 24.844 1.801 1 69.25 134 TYR B N 1
ATOM 3793 C CA . TYR B 1 134 ? 27.891 24.172 1.083 1 69.25 134 TYR B CA 1
ATOM 3794 C C . TYR B 1 134 ? 27.891 22.672 1.378 1 69.25 134 TYR B C 1
ATOM 3796 O O . TYR B 1 134 ? 28.922 22.125 1.78 1 69.25 134 TYR B O 1
ATOM 3804 N N . PRO B 1 135 ? 26.734 22.094 1.221 1 70.69 135 PRO B N 1
ATOM 3805 C CA . PRO B 1 135 ? 26.672 20.672 1.542 1 70.69 135 PRO B CA 1
ATOM 3806 C C . PRO B 1 135 ? 27.609 19.828 0.691 1 70.69 135 PRO B C 1
ATOM 3808 O O . PRO B 1 135 ? 27.859 20.156 -0.473 1 70.69 135 PRO B O 1
ATOM 3811 N N . PHE B 1 136 ? 28.156 18.797 1.317 1 70.56 136 PHE B N 1
ATOM 3812 C CA . PHE B 1 136 ? 28.953 17.828 0.573 1 70.56 136 PHE B CA 1
ATOM 3813 C C . PHE B 1 136 ? 28.172 17.328 -0.642 1 70.56 136 PHE B C 1
ATOM 3815 O O . PHE B 1 136 ? 27 16.969 -0.531 1 70.56 136 PHE B O 1
ATOM 3822 N N . PRO B 1 137 ? 28.703 17.469 -1.77 1 65.62 137 PRO B N 1
ATOM 3823 C CA . PRO B 1 137 ? 28 17.188 -3.025 1 65.62 137 PRO B CA 1
ATOM 3824 C C . PRO B 1 137 ? 27.25 15.859 -3 1 65.62 137 PRO B C 1
ATOM 3826 O O . PRO B 1 137 ? 26.188 15.734 -3.611 1 65.62 137 PRO B O 1
ATOM 3829 N N . ALA B 1 138 ? 27.797 15.062 -2.299 1 67.88 138 ALA B N 1
ATOM 3830 C CA . ALA B 1 138 ? 27.188 13.734 -2.262 1 67.88 138 ALA B CA 1
ATOM 3831 C C . ALA B 1 138 ? 25.844 13.758 -1.528 1 67.88 138 ALA B C 1
ATOM 3833 O O . ALA B 1 138 ? 25.047 12.836 -1.663 1 67.88 138 ALA B O 1
ATOM 3834 N N . PHE B 1 139 ? 25.609 14.859 -0.839 1 77.25 139 PHE B N 1
ATOM 3835 C CA . PHE B 1 139 ? 24.375 14.93 -0.06 1 77.25 139 PHE B CA 1
ATOM 3836 C C . PHE B 1 139 ? 23.281 15.617 -0.853 1 77.25 139 PHE B C 1
ATOM 3838 O O . PHE B 1 139 ? 22.094 15.547 -0.488 1 77.25 139 PHE B O 1
ATOM 3845 N N . LYS B 1 140 ? 23.656 16.219 -1.934 1 78.88 140 LYS B N 1
ATOM 3846 C CA . LYS B 1 140 ? 22.625 16.828 -2.783 1 78.88 140 LYS B CA 1
ATOM 3847 C C . LYS B 1 140 ? 21.781 15.758 -3.471 1 78.88 140 LYS B C 1
ATOM 3849 O O . LYS B 1 140 ? 22.312 14.727 -3.896 1 78.88 140 LYS B O 1
ATOM 3854 N N . PRO B 1 141 ? 20.5 16.125 -3.531 1 84.88 141 PRO B N 1
ATOM 3855 C CA . PRO B 1 141 ? 19.656 15.156 -4.25 1 84.88 141 PRO B CA 1
ATOM 3856 C C . PRO B 1 141 ? 20.125 14.922 -5.688 1 84.88 141 PRO B C 1
ATOM 3858 O O . PRO B 1 141 ? 20.688 15.828 -6.309 1 84.88 141 PRO B O 1
ATOM 3861 N N . LYS B 1 142 ? 19.922 13.773 -6.141 1 84.75 142 LYS B N 1
ATOM 3862 C CA . LYS B 1 142 ? 20.188 13.469 -7.543 1 84.75 142 LYS B CA 1
ATOM 3863 C C . LYS B 1 142 ? 19.156 14.125 -8.453 1 84.75 142 LYS B C 1
ATOM 3865 O O . LYS B 1 142 ? 18.078 14.523 -7.992 1 84.75 142 LYS B O 1
ATOM 3870 N N . LYS B 1 143 ? 19.516 14.242 -9.68 1 89 143 LYS B N 1
ATOM 3871 C CA . LYS B 1 143 ? 18.672 14.891 -10.672 1 89 143 LYS B CA 1
ATOM 3872 C C . LYS B 1 143 ? 17.266 14.297 -10.672 1 89 143 LYS B C 1
ATOM 3874 O O . LYS B 1 143 ? 16.281 15.008 -10.891 1 89 143 LYS B O 1
ATOM 3879 N N . ALA B 1 144 ? 17.172 13.078 -10.43 1 90 144 ALA B N 1
ATOM 3880 C CA . ALA B 1 144 ? 15.891 12.375 -10.469 1 90 144 ALA B CA 1
ATOM 3881 C C . ALA B 1 144 ? 14.922 12.938 -9.438 1 90 144 ALA B C 1
ATOM 3883 O O . ALA B 1 144 ? 13.711 12.977 -9.672 1 90 144 ALA B O 1
ATOM 3884 N N . TRP B 1 145 ? 15.477 13.375 -8.328 1 92.12 145 TRP B N 1
ATOM 3885 C CA . TRP B 1 145 ? 14.633 13.961 -7.293 1 92.12 145 TRP B CA 1
ATOM 3886 C C . TRP B 1 145 ? 14.102 15.32 -7.734 1 92.12 145 TRP B C 1
ATOM 3888 O O . TRP B 1 145 ? 12.961 15.68 -7.43 1 92.12 145 TRP B O 1
ATOM 3898 N N . TYR B 1 146 ? 14.875 16.078 -8.469 1 94.31 146 TYR B N 1
ATOM 3899 C CA . TYR B 1 146 ? 14.461 17.391 -8.938 1 94.31 146 TYR B CA 1
ATOM 3900 C C . TYR B 1 146 ? 13.477 17.281 -10.094 1 94.31 146 TYR B C 1
ATOM 3902 O O . TYR B 1 146 ? 12.609 18.141 -10.273 1 94.31 146 TYR B O 1
ATOM 3910 N N . ASP B 1 147 ? 13.594 16.219 -10.875 1 94.81 147 ASP B N 1
ATOM 3911 C CA . ASP B 1 147 ? 12.773 16.062 -12.07 1 94.81 147 ASP B CA 1
ATOM 3912 C C . ASP B 1 147 ? 11.328 15.75 -11.703 1 94.81 147 ASP B C 1
ATOM 3914 O O . ASP B 1 147 ? 10.398 16.281 -12.32 1 94.81 147 ASP B O 1
ATOM 3918 N N . ASN B 1 148 ? 11.156 14.914 -10.727 1 95.62 148 ASN B N 1
ATOM 3919 C CA . ASN B 1 148 ? 9.82 14.484 -10.328 1 95.62 148 ASN B CA 1
ATOM 3920 C C . ASN B 1 148 ? 9.734 14.258 -8.82 1 95.62 148 ASN B C 1
ATOM 3922 O O . ASN B 1 148 ? 10.711 13.844 -8.195 1 95.62 148 ASN B O 1
ATOM 3926 N N . PRO B 1 149 ? 8.484 14.484 -8.273 1 97.44 149 PRO B N 1
ATOM 3927 C CA . PRO B 1 149 ? 8.305 14.102 -6.875 1 97.44 149 PRO B CA 1
ATOM 3928 C C . PRO B 1 149 ? 8.594 12.625 -6.621 1 97.44 149 PRO B C 1
ATOM 3930 O O . PRO B 1 149 ? 8.188 11.773 -7.414 1 97.44 149 PRO B O 1
ATOM 3933 N N . VAL B 1 150 ? 9.344 12.414 -5.543 1 96.12 150 VAL B N 1
ATOM 3934 C CA . VAL B 1 150 ? 9.695 11.039 -5.184 1 96.12 150 VAL B CA 1
ATOM 3935 C C . VAL B 1 150 ? 8.844 10.578 -4.004 1 96.12 150 VAL B C 1
ATOM 3937 O O . VAL B 1 150 ? 8.555 11.359 -3.094 1 96.12 150 VAL B O 1
ATOM 3940 N N . TYR B 1 151 ? 8.375 9.32 -4.066 1 97.56 151 TYR B N 1
ATOM 3941 C CA . TYR B 1 151 ? 7.598 8.781 -2.957 1 97.56 151 TYR B CA 1
ATOM 3942 C C . TYR B 1 151 ? 7.766 7.27 -2.854 1 97.56 151 TYR B C 1
ATOM 3944 O O . TYR B 1 151 ? 8.336 6.641 -3.746 1 97.56 151 TYR B O 1
ATOM 3952 N N . TYR B 1 152 ? 7.414 6.707 -1.736 1 97.5 152 TYR B N 1
ATOM 3953 C CA . TYR B 1 152 ? 7.246 5.27 -1.55 1 97.5 152 TYR B CA 1
ATOM 3954 C C . TYR B 1 152 ? 5.832 4.945 -1.078 1 97.5 152 TYR B C 1
ATOM 3956 O O . TYR B 1 152 ? 5.094 5.832 -0.646 1 97.5 152 TYR B O 1
ATOM 3964 N N . LYS B 1 153 ? 5.438 3.721 -1.269 1 97.75 153 LYS B N 1
ATOM 3965 C CA . LYS B 1 153 ? 4.176 3.24 -0.715 1 97.75 153 LYS B CA 1
ATOM 3966 C C . LYS B 1 153 ? 4.371 2.656 0.682 1 97.75 153 LYS B C 1
ATOM 3968 O O . LYS B 1 153 ? 5.262 1.829 0.895 1 97.75 153 LYS B O 1
ATOM 3973 N N . GLY B 1 154 ? 3.553 3.137 1.593 1 97.38 154 GLY B N 1
ATOM 3974 C CA . GLY B 1 154 ? 3.648 2.652 2.961 1 97.38 154 GLY B CA 1
ATOM 3975 C C . GLY B 1 154 ? 2.574 1.64 3.312 1 97.38 154 GLY B C 1
ATOM 3976 O O . GLY B 1 154 ? 1.811 1.21 2.443 1 97.38 154 GLY B O 1
ATOM 3977 N N . ASN B 1 155 ? 2.59 1.192 4.566 1 98.06 155 ASN B N 1
ATOM 3978 C CA . ASN B 1 155 ? 1.643 0.22 5.102 1 98.06 155 ASN B CA 1
ATOM 3979 C C . ASN B 1 155 ? 0.415 0.903 5.695 1 98.06 155 ASN B C 1
ATOM 3981 O O . ASN B 1 155 ? 0.408 1.256 6.879 1 98.06 155 ASN B O 1
ATOM 3985 N N . ALA B 1 156 ? -0.646 0.945 4.934 1 97.38 156 ALA B N 1
ATOM 3986 C CA . ALA B 1 156 ? -1.869 1.614 5.367 1 97.38 156 ALA B CA 1
ATOM 3987 C C . ALA B 1 156 ? -2.514 0.872 6.535 1 97.38 156 ALA B C 1
ATOM 3989 O O . ALA B 1 156 ? -3.316 1.445 7.277 1 97.38 156 ALA B O 1
ATOM 3990 N N . LEU B 1 157 ? -2.119 -0.356 6.785 1 97.62 157 LEU B N 1
ATOM 3991 C CA . LEU B 1 157 ? -2.771 -1.199 7.781 1 97.62 157 LEU B CA 1
ATOM 3992 C C . LEU B 1 157 ? -2.154 -0.989 9.156 1 97.62 157 LEU B C 1
ATOM 3994 O O . LEU B 1 157 ? -2.674 -1.488 10.156 1 97.62 157 LEU B O 1
ATOM 3998 N N . SER B 1 158 ? -1.136 -0.17 9.219 1 97.44 158 SER B N 1
ATOM 3999 C CA . SER B 1 158 ? -0.443 0.004 10.492 1 97.44 158 SER B CA 1
ATOM 4000 C C . SER B 1 158 ? -0.69 1.393 11.07 1 97.44 158 SER B C 1
ATOM 4002 O O . SER B 1 158 ? 0.026 1.831 11.969 1 97.44 158 SER B O 1
ATOM 4004 N N . PHE B 1 159 ? -1.69 2.068 10.609 1 98.31 159 PHE B N 1
ATOM 4005 C CA . PHE B 1 159 ? -2.004 3.406 11.094 1 98.31 159 PHE B CA 1
ATOM 4006 C C . PHE B 1 159 ? -2.576 3.346 12.508 1 98.31 159 PHE B C 1
ATOM 4008 O O . PHE B 1 159 ? -3.445 2.521 12.797 1 98.31 159 PHE B O 1
ATOM 4015 N N . ILE B 1 160 ? -2.062 4.133 13.359 1 98.06 160 ILE B N 1
ATOM 4016 C CA . ILE B 1 160 ? -2.619 4.348 14.688 1 98.06 160 ILE B CA 1
ATOM 4017 C C . ILE B 1 160 ? -2.963 5.828 14.867 1 98.06 160 ILE B C 1
ATOM 4019 O O . ILE B 1 160 ? -2.68 6.648 13.992 1 98.06 160 ILE B O 1
ATOM 4023 N N . GLY B 1 161 ? -3.594 6.109 16 1 98.31 161 GLY B N 1
ATOM 4024 C CA . GLY B 1 161 ? -4.07 7.469 16.188 1 98.31 161 GLY B CA 1
ATOM 4025 C C . GLY B 1 161 ? -3.451 8.164 17.375 1 98.31 161 GLY B C 1
ATOM 4026 O O . GLY B 1 161 ? -2.486 7.66 17.969 1 98.31 161 GLY B O 1
ATOM 4027 N N . ASP B 1 162 ? -3.967 9.336 17.609 1 98.44 162 ASP B N 1
ATOM 4028 C CA . ASP B 1 162 ? -3.533 10.148 18.734 1 98.44 162 ASP B CA 1
ATOM 4029 C C . ASP B 1 162 ? -3.756 9.414 20.062 1 98.44 162 ASP B C 1
ATOM 4031 O O . ASP B 1 162 ? -4.82 8.828 20.281 1 98.44 162 ASP B O 1
ATOM 4035 N N . GLY B 1 163 ? -2.734 9.344 20.828 1 98 163 GLY B N 1
ATOM 4036 C CA . GLY B 1 163 ? -2.85 8.727 22.141 1 98 163 GLY B CA 1
ATOM 4037 C C . GLY B 1 163 ? -2.477 7.258 22.141 1 98 163 GLY B C 1
ATOM 4038 O O . GLY B 1 163 ? -2.256 6.668 23.203 1 98 163 GLY B O 1
ATOM 4039 N N . ASP B 1 164 ? -2.381 6.645 21.016 1 98.06 164 ASP B N 1
ATOM 4040 C CA . ASP B 1 164 ? -2.061 5.223 20.922 1 98.06 164 ASP B CA 1
ATOM 4041 C C . ASP B 1 164 ? -0.597 4.969 21.281 1 98.06 164 ASP B C 1
ATOM 4043 O O . ASP B 1 164 ? 0.25 5.848 21.109 1 98.06 164 ASP B O 1
ATOM 4047 N N . ILE B 1 165 ? -0.334 3.771 21.75 1 98.44 165 ILE B N 1
ATOM 4048 C CA . ILE B 1 165 ? 1.023 3.334 22.062 1 98.44 165 ILE B CA 1
ATOM 4049 C C . ILE B 1 165 ? 1.678 2.762 20.812 1 98.44 165 ILE B C 1
ATOM 4051 O O . ILE B 1 165 ? 1.04 2.029 20.047 1 98.44 165 ILE B O 1
ATOM 4055 N N . VAL B 1 166 ? 2.887 3.15 20.531 1 98.38 166 VAL B N 1
ATOM 4056 C CA . VAL B 1 166 ? 3.643 2.607 19.406 1 98.38 166 VAL B CA 1
ATOM 4057 C C . VAL B 1 166 ? 4.73 1.666 19.922 1 98.38 166 VA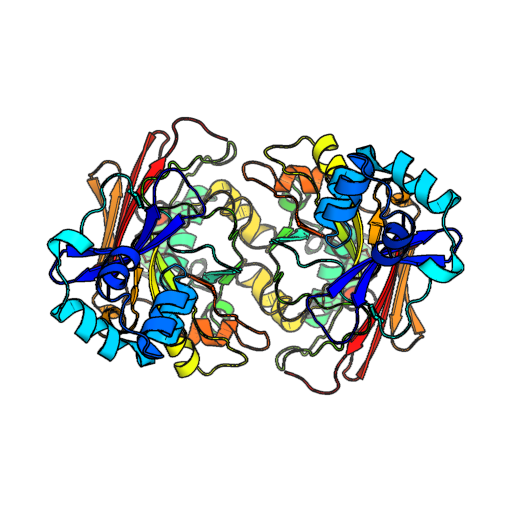L B C 1
ATOM 4059 O O . VAL B 1 166 ? 5.461 2.002 20.859 1 98.38 166 VAL B O 1
ATOM 4062 N N . SER B 1 167 ? 4.82 0.528 19.391 1 97.94 167 SER B N 1
ATOM 4063 C CA . SER B 1 167 ? 5.863 -0.438 19.719 1 97.94 167 SER B CA 1
ATOM 4064 C C . SER B 1 167 ? 6.867 -0.569 18.578 1 97.94 167 SER B C 1
ATOM 4066 O O . SER B 1 167 ? 6.496 -0.893 17.453 1 97.94 167 SER B O 1
ATOM 4068 N N . TYR B 1 168 ? 8.094 -0.33 18.859 1 98.25 168 TYR B N 1
ATOM 4069 C CA . TYR B 1 168 ? 9.148 -0.55 17.875 1 98.25 168 TYR B CA 1
ATOM 4070 C C . TYR B 1 168 ? 9.523 -2.023 17.812 1 98.25 168 TYR B C 1
ATOM 4072 O O . TYR B 1 168 ? 9.422 -2.748 18.797 1 98.25 168 TYR B O 1
ATOM 4080 N N . PRO B 1 169 ? 9.891 -2.434 16.656 1 98.25 169 PRO B N 1
ATOM 4081 C CA . PRO B 1 169 ? 10.344 -3.816 16.516 1 98.25 169 PRO B CA 1
ATOM 4082 C C . PRO B 1 169 ? 11.695 -4.066 17.172 1 98.25 169 PRO B C 1
ATOM 4084 O O . PRO B 1 169 ? 12.453 -3.121 17.422 1 98.25 169 PRO B O 1
ATOM 4087 N N . HIS B 1 170 ? 12.062 -5.312 17.375 1 97.62 170 HIS B N 1
ATOM 4088 C CA . HIS B 1 170 ? 13.305 -5.711 18.031 1 97.62 170 HIS B CA 1
ATOM 4089 C C . HIS B 1 170 ? 14.516 -5.277 17.219 1 97.62 170 HIS B C 1
ATOM 4091 O O . HIS B 1 170 ? 15.586 -5.023 17.766 1 97.62 170 HIS B O 1
ATOM 4097 N N . TYR B 1 171 ? 14.336 -5.125 15.922 1 96.06 171 TYR B N 1
ATOM 4098 C CA . TYR B 1 171 ? 15.477 -4.801 15.07 1 96.06 171 TYR B CA 1
ATOM 4099 C C . TYR B 1 171 ? 15.758 -3.303 15.086 1 96.06 171 TYR B C 1
ATOM 4101 O O . TYR B 1 171 ? 16.766 -2.85 14.555 1 96.06 171 TYR B O 1
ATOM 4109 N N . ALA B 1 172 ? 14.867 -2.514 15.672 1 95.88 172 ALA B N 1
ATOM 4110 C CA . ALA B 1 172 ? 15.016 -1.061 15.664 1 95.88 172 ALA B CA 1
ATOM 4111 C C . ALA B 1 172 ? 15.992 -0.603 16.75 1 95.88 172 ALA B C 1
ATOM 4113 O O . ALA B 1 172 ? 15.617 -0.48 17.906 1 95.88 172 ALA B O 1
ATOM 4114 N N . THR B 1 173 ? 17.188 -0.277 16.375 1 92.88 173 THR B N 1
ATOM 4115 C CA . THR B 1 173 ? 18.156 0.25 17.328 1 92.88 173 THR B CA 1
ATOM 4116 C C . THR B 1 173 ? 18.219 1.773 17.266 1 92.88 173 THR B C 1
ATOM 4118 O O . THR B 1 173 ? 18.531 2.432 18.266 1 92.88 173 THR B O 1
ATOM 4121 N N . LEU B 1 174 ? 18 2.34 16.094 1 92.5 174 LEU B N 1
ATOM 4122 C CA . LEU B 1 174 ? 17.844 3.779 15.914 1 92.5 174 LEU B CA 1
ATOM 4123 C C . LEU B 1 174 ? 16.391 4.156 15.688 1 92.5 174 LEU B C 1
ATOM 4125 O O . LEU B 1 174 ? 15.922 4.199 14.547 1 92.5 174 LEU B O 1
ATOM 4129 N N . LYS B 1 175 ? 15.742 4.441 16.828 1 96.38 175 LYS B N 1
ATOM 4130 C CA . LYS B 1 175 ? 14.312 4.727 16.812 1 96.38 175 LYS B CA 1
ATOM 4131 C C . LYS B 1 175 ? 14.047 6.203 16.531 1 96.38 175 LYS B C 1
ATOM 4133 O O . LYS B 1 175 ? 14.43 7.066 17.312 1 96.38 175 LYS B O 1
ATOM 4138 N N . ASP B 1 176 ? 13.375 6.465 15.422 1 96 176 ASP B N 1
ATOM 4139 C CA . ASP B 1 176 ? 13.18 7.84 14.977 1 96 176 ASP B CA 1
ATOM 4140 C C . ASP B 1 176 ? 11.711 8.117 14.68 1 96 176 ASP B C 1
ATOM 4142 O O . ASP B 1 176 ? 10.852 7.254 14.898 1 96 176 ASP B O 1
ATOM 4146 N N . TYR B 1 177 ? 11.383 9.344 14.414 1 98.25 177 TYR B N 1
ATOM 4147 C CA . TYR B 1 177 ? 10.086 9.898 14.055 1 98.25 177 TYR B CA 1
ATOM 4148 C C . TYR B 1 177 ? 10.219 10.906 12.922 1 98.25 177 TYR B C 1
ATOM 4150 O O . TYR B 1 177 ? 11.32 11.336 12.594 1 98.25 177 TYR B O 1
ATOM 4158 N N . GLU B 1 178 ? 9.141 11.109 12.273 1 98.5 178 GLU B N 1
ATOM 4159 C CA . GLU B 1 178 ? 9.117 12.125 11.227 1 98.5 178 GLU B CA 1
ATOM 4160 C C . GLU B 1 178 ? 7.828 12.945 11.281 1 98.5 178 GLU B C 1
ATOM 4162 O O . GLU B 1 178 ? 6.738 12.414 11.055 1 98.5 178 GLU B O 1
ATOM 4167 N N . LEU B 1 179 ? 7.922 14.203 11.648 1 98.88 179 LEU B N 1
ATOM 4168 C CA . LEU B 1 179 ? 6.773 15.094 11.555 1 98.88 179 LEU B CA 1
ATOM 4169 C C . LEU B 1 179 ? 6.496 15.477 10.109 1 98.88 179 LEU B C 1
ATOM 4171 O O . LEU B 1 179 ? 7.359 16.047 9.438 1 98.88 179 LEU B O 1
ATOM 4175 N N . GLU B 1 180 ? 5.336 15.148 9.664 1 98.94 180 GLU B N 1
ATOM 4176 C CA . GLU B 1 180 ? 4.93 15.422 8.289 1 98.94 180 GLU B CA 1
ATOM 4177 C C . GLU B 1 180 ? 3.527 16.016 8.234 1 98.94 180 GLU B C 1
ATOM 4179 O O . GLU B 1 180 ? 2.781 15.953 9.211 1 98.94 180 GLU B O 1
ATOM 4184 N N . LEU B 1 181 ? 3.25 16.641 7.129 1 98.94 181 LEU B N 1
ATOM 4185 C CA . LEU B 1 181 ? 1.894 17.047 6.785 1 98.94 181 LEU B CA 1
ATOM 4186 C C . LEU B 1 181 ? 1.15 15.93 6.066 1 98.94 181 LEU B C 1
ATOM 4188 O O . LEU B 1 181 ? 1.582 15.477 5.008 1 98.94 181 LEU B O 1
ATOM 4192 N N . GLY B 1 182 ? 0.077 15.469 6.699 1 98.94 182 GLY B N 1
ATOM 4193 C CA . GLY B 1 182 ? -0.773 14.484 6.051 1 98.94 182 GLY B CA 1
ATOM 4194 C C . GLY B 1 182 ? -1.82 15.102 5.145 1 98.94 182 GLY B C 1
ATOM 4195 O O . GLY B 1 182 ? -2.387 16.141 5.469 1 98.94 182 GLY B O 1
ATOM 4196 N N . MET B 1 183 ? -2.107 14.477 4.031 1 98.94 183 MET B N 1
ATOM 4197 C CA . MET B 1 183 ? -3.084 14.914 3.039 1 98.94 183 MET B CA 1
ATOM 4198 C C . MET B 1 183 ? -4.117 13.828 2.775 1 98.94 183 MET B C 1
ATOM 4200 O O . MET B 1 183 ? -3.771 12.727 2.352 1 98.94 183 MET B O 1
ATOM 4204 N N . ILE B 1 184 ? -5.305 14.133 2.994 1 98.94 184 ILE B N 1
ATOM 4205 C CA . ILE B 1 184 ? -6.41 13.211 2.752 1 98.94 184 ILE B CA 1
ATOM 4206 C C . ILE B 1 184 ? -7.031 13.5 1.386 1 98.94 184 ILE B C 1
ATOM 4208 O O . ILE B 1 184 ? -7.582 14.578 1.163 1 98.94 184 ILE B O 1
ATOM 4212 N N . ILE B 1 185 ? -6.938 12.539 0.497 1 98.94 185 ILE B N 1
ATOM 4213 C CA . ILE B 1 185 ? -7.418 12.695 -0.872 1 98.94 185 ILE B CA 1
ATOM 4214 C C . ILE B 1 185 ? -8.906 12.383 -0.938 1 98.94 185 ILE B C 1
ATOM 4216 O O . ILE B 1 185 ? -9.352 11.336 -0.448 1 98.94 185 ILE B O 1
ATOM 4220 N N . THR B 1 186 ? -9.703 13.234 -1.592 1 98.75 186 THR B N 1
ATOM 4221 C CA . THR B 1 186 ? -11.148 13.055 -1.552 1 98.75 186 THR B CA 1
ATOM 4222 C C . THR B 1 186 ? -11.734 13.047 -2.961 1 98.75 186 THR B C 1
ATOM 4224 O O . THR B 1 186 ? -12.953 13.07 -3.135 1 98.75 186 THR B O 1
ATOM 4227 N N . LYS B 1 187 ? -10.898 13.125 -3.955 1 98.44 187 LYS B N 1
ATOM 4228 C CA . LYS B 1 187 ? -11.328 13.039 -5.348 1 98.44 187 LYS B CA 1
ATOM 4229 C C . LYS B 1 187 ? -10.531 11.984 -6.113 1 98.44 187 LYS B C 1
ATOM 4231 O O . LYS B 1 187 ? -9.336 11.812 -5.875 1 98.44 187 LYS B O 1
ATOM 4236 N N . ASP B 1 188 ? -11.234 11.344 -7.055 1 98.56 188 ASP B N 1
ATOM 4237 C CA . ASP B 1 188 ? -10.539 10.469 -7.992 1 98.56 188 ASP B CA 1
ATOM 4238 C C . ASP B 1 188 ? -9.734 11.281 -9.008 1 98.56 188 ASP B C 1
ATOM 4240 O O . ASP B 1 188 ? -10.188 12.328 -9.469 1 98.56 188 ASP B O 1
ATOM 4244 N N . LEU B 1 189 ? -8.547 10.797 -9.258 1 98.69 189 LEU B N 1
ATOM 4245 C CA . LEU B 1 189 ? -7.68 11.492 -10.203 1 98.69 189 LEU B CA 1
ATOM 4246 C C . LEU B 1 189 ? -7.07 10.516 -11.195 1 98.69 189 LEU B C 1
ATOM 4248 O O . LEU B 1 189 ? -6.785 9.367 -10.852 1 98.69 189 LEU B O 1
ATOM 4252 N N . LEU B 1 190 ? -6.926 10.898 -12.398 1 98.31 190 LEU B N 1
ATOM 4253 C CA . LEU B 1 190 ? -6.145 10.266 -13.453 1 98.31 190 LEU B CA 1
ATOM 4254 C C . LEU B 1 190 ? -5.512 11.312 -14.359 1 98.31 190 LEU B C 1
ATOM 4256 O O . LEU B 1 190 ? -6.219 12.102 -14.992 1 98.31 190 LEU B O 1
ATOM 4260 N N . ASN B 1 191 ? -4.207 11.328 -14.344 1 98.5 191 ASN B N 1
ATOM 4261 C CA . ASN B 1 191 ? -3.498 12.312 -15.148 1 98.5 191 ASN B CA 1
ATOM 4262 C C . ASN B 1 191 ? -3.979 13.727 -14.859 1 98.5 191 ASN B C 1
ATOM 4264 O O . ASN B 1 191 ? -4.344 14.469 -15.773 1 98.5 191 ASN B O 1
ATOM 4268 N N . ALA B 1 192 ? -3.938 14.062 -13.602 1 98.75 192 ALA B N 1
ATOM 4269 C CA . ALA B 1 192 ? -4.438 15.359 -13.148 1 98.75 192 ALA B CA 1
ATOM 4270 C C . ALA B 1 192 ? -3.42 16.469 -13.414 1 98.75 192 ALA B C 1
ATOM 4272 O O . ALA B 1 192 ? -2.215 16.203 -13.477 1 98.75 192 ALA B O 1
ATOM 4273 N N . THR B 1 193 ? -3.881 17.656 -13.594 1 98.69 193 THR B N 1
ATOM 4274 C CA . THR B 1 193 ? -3.027 18.844 -13.508 1 98.69 193 THR B CA 1
ATOM 4275 C C . THR B 1 193 ? -2.633 19.125 -12.062 1 98.69 193 THR B C 1
ATOM 4277 O O . THR B 1 193 ? -3.176 18.516 -11.141 1 98.69 193 THR B O 1
ATOM 4280 N N . GLU B 1 194 ? -1.7 20.016 -11.898 1 98.62 194 GLU B N 1
ATOM 4281 C CA . GLU B 1 194 ? -1.282 20.375 -10.555 1 98.62 194 GLU B CA 1
ATOM 4282 C C . GLU B 1 194 ? -2.43 21.016 -9.773 1 98.62 194 GLU B C 1
ATOM 4284 O O . GLU B 1 194 ? -2.572 20.797 -8.57 1 98.62 194 GLU B O 1
ATOM 4289 N N . GLU B 1 195 ? -3.24 21.781 -10.469 1 98.69 195 GLU B N 1
ATOM 4290 C CA . GLU B 1 195 ? -4.391 22.422 -9.836 1 98.69 195 GLU B CA 1
ATOM 4291 C C . GLU B 1 195 ? -5.41 21.391 -9.367 1 98.69 195 GLU B C 1
ATOM 4293 O O . GLU B 1 195 ? -5.938 21.484 -8.258 1 98.69 195 GLU B O 1
ATOM 4298 N N . GLU B 1 196 ? -5.668 20.422 -10.227 1 98.75 196 GLU B N 1
ATOM 4299 C CA . GLU B 1 196 ? -6.574 19.328 -9.859 1 98.75 196 GLU B CA 1
ATOM 4300 C C . GLU B 1 196 ? -6.027 18.531 -8.688 1 98.75 196 GLU B C 1
ATOM 4302 O O . GLU B 1 196 ? -6.785 18.094 -7.812 1 98.75 196 GLU B O 1
ATOM 4307 N N . GLY B 1 197 ? -4.699 18.312 -8.734 1 98.81 197 GLY B N 1
ATOM 4308 C CA . GLY B 1 197 ? -4.055 17.625 -7.629 1 98.81 197 GLY B CA 1
ATOM 4309 C C . GLY B 1 197 ? -4.258 18.312 -6.293 1 98.81 197 GLY B C 1
ATOM 4310 O O . GLY B 1 197 ? -4.641 17.672 -5.309 1 98.81 197 GLY B O 1
ATOM 4311 N N . LEU B 1 198 ? -4.062 19.594 -6.305 1 98.75 198 LEU B N 1
ATOM 4312 C CA . LEU B 1 198 ? -4.23 20.359 -5.074 1 98.75 198 LEU B CA 1
ATOM 4313 C C . LEU B 1 198 ? -5.688 20.344 -4.621 1 98.75 198 LEU B C 1
ATOM 4315 O O . LEU B 1 198 ? -5.969 20.203 -3.428 1 98.75 198 LEU B O 1
ATOM 4319 N N . ALA B 1 199 ? -6.574 20.422 -5.543 1 98.44 199 ALA B N 1
ATOM 4320 C CA . ALA B 1 199 ? -8.008 20.484 -5.262 1 98.44 199 ALA B CA 1
ATOM 4321 C C . ALA B 1 199 ? -8.516 19.141 -4.719 1 98.44 199 ALA B C 1
ATOM 4323 O O . ALA B 1 199 ? -9.609 19.078 -4.156 1 98.44 199 ALA B O 1
ATOM 4324 N N . ALA B 1 200 ? -7.746 18.109 -4.922 1 98.81 200 ALA B N 1
ATOM 4325 C CA . ALA B 1 200 ? -8.18 16.797 -4.484 1 98.81 200 ALA B CA 1
ATOM 4326 C C . ALA B 1 200 ? -7.957 16.609 -2.986 1 98.81 200 ALA B C 1
ATOM 4328 O O . ALA B 1 200 ? -8.477 15.664 -2.385 1 98.81 200 ALA B O 1
ATOM 4329 N N . VAL B 1 201 ? -7.23 17.484 -2.371 1 98.88 201 VAL B N 1
ATOM 4330 C CA . VAL B 1 201 ? -7.02 17.391 -0.929 1 98.88 201 VAL B CA 1
ATOM 4331 C C . VAL B 1 201 ? -8.273 17.875 -0.196 1 98.88 201 VAL B C 1
ATOM 4333 O O . VAL B 1 201 ? -8.672 19.031 -0.328 1 98.88 201 VAL B O 1
ATOM 4336 N N . GLY B 1 202 ? -8.867 17 0.57 1 98.81 202 GLY B N 1
ATOM 4337 C CA . GLY B 1 202 ? -10.047 17.375 1.335 1 98.81 202 GLY B CA 1
ATOM 4338 C C . GLY B 1 202 ? -9.719 17.906 2.715 1 98.81 202 GLY B C 1
ATOM 4339 O O . GLY B 1 202 ? -10.445 18.75 3.248 1 98.81 202 GLY B O 1
ATOM 4340 N N . ALA B 1 203 ? -8.68 17.359 3.295 1 98.88 203 ALA B N 1
ATOM 4341 C CA . ALA B 1 203 ? -8.266 17.781 4.633 1 98.88 203 ALA B CA 1
ATOM 4342 C C . ALA B 1 203 ? -6.793 17.484 4.879 1 98.88 203 ALA B C 1
ATOM 4344 O O . ALA B 1 203 ? -6.18 16.703 4.133 1 98.88 203 ALA B O 1
ATOM 4345 N N . PHE B 1 204 ? -6.262 18.156 5.863 1 98.94 204 PHE B N 1
ATOM 4346 C CA . PHE B 1 204 ? -4.902 17.938 6.344 1 98.94 204 PHE B CA 1
ATOM 4347 C C . PHE B 1 204 ? -4.91 17.422 7.777 1 98.94 204 PHE B C 1
ATOM 4349 O O . PHE B 1 204 ? -5.879 17.625 8.516 1 98.94 204 PHE B O 1
ATOM 4356 N N . CYS B 1 205 ? -3.867 16.766 8.133 1 98.94 205 CYS B N 1
ATOM 4357 C CA . CYS B 1 205 ? -3.668 16.297 9.5 1 98.94 205 CYS B CA 1
ATOM 4358 C C . CYS B 1 205 ? -2.184 16.219 9.836 1 98.94 205 CYS B C 1
ATOM 4360 O O . CYS B 1 205 ? -1.333 16.422 8.977 1 98.94 205 CYS B O 1
ATOM 4362 N N . VAL B 1 206 ? -1.87 16.062 11.102 1 98.94 206 VAL B N 1
ATOM 4363 C CA . VAL B 1 206 ? -0.507 15.797 11.547 1 98.94 206 VAL B CA 1
ATOM 4364 C C . VAL B 1 206 ? -0.182 14.32 11.352 1 98.94 206 VAL B C 1
ATOM 4366 O O . VAL B 1 206 ? -1.01 13.453 11.633 1 98.94 206 VAL B O 1
ATOM 4369 N N . PHE B 1 207 ? 0.956 14.062 10.859 1 98.94 207 PHE B N 1
ATOM 4370 C CA . PHE B 1 207 ? 1.35 12.695 10.547 1 98.94 207 PHE B CA 1
ATOM 4371 C C . PHE B 1 207 ? 2.74 12.398 11.094 1 98.94 207 PHE B C 1
ATOM 4373 O O . PHE B 1 207 ? 3.635 13.242 11.023 1 98.94 207 PHE B O 1
ATOM 4380 N N . ASN B 1 208 ? 2.906 11.227 11.695 1 98.94 208 ASN B N 1
ATOM 4381 C CA . ASN B 1 208 ? 4.195 10.727 12.164 1 98.94 208 ASN B CA 1
ATOM 4382 C C . ASN B 1 208 ? 4.598 9.445 11.438 1 98.94 208 ASN B C 1
ATOM 4384 O O . ASN B 1 208 ? 3.949 8.414 11.586 1 98.94 208 ASN B O 1
ATOM 4388 N N . ASP B 1 209 ? 5.609 9.539 10.68 1 98.56 209 ASP B N 1
ATOM 4389 C CA . ASP B 1 209 ? 6.172 8.383 9.984 1 98.56 209 ASP B CA 1
ATOM 4390 C C . ASP B 1 209 ? 7.289 7.742 10.805 1 98.56 209 ASP B C 1
ATOM 4392 O O . ASP B 1 209 ? 8.469 7.887 10.477 1 98.56 209 ASP B O 1
ATOM 4396 N N . PHE B 1 210 ? 6.906 6.941 11.758 1 98.62 210 PHE B N 1
ATOM 4397 C CA . PHE B 1 210 ? 7.895 6.305 12.617 1 98.62 210 PHE B CA 1
ATOM 4398 C C . PHE B 1 210 ? 8.898 5.508 11.789 1 98.62 210 PHE B C 1
ATOM 4400 O O . PHE B 1 210 ? 8.531 4.859 10.812 1 98.62 210 PHE B O 1
ATOM 4407 N N . SER B 1 211 ? 10.164 5.492 12.258 1 96.12 211 SER B N 1
ATOM 4408 C CA . SER B 1 211 ? 11.219 4.922 11.422 1 96.12 211 SER B CA 1
ATOM 4409 C C . SER B 1 211 ? 12.242 4.164 12.258 1 96.12 211 SER B C 1
ATOM 4411 O O . SER B 1 211 ? 12.594 4.598 13.359 1 96.12 211 SER B O 1
ATOM 4413 N N . ALA B 1 212 ? 12.609 3.051 11.812 1 95.56 212 ALA B N 1
ATOM 4414 C CA . ALA B 1 212 ? 13.805 2.342 12.258 1 95.56 212 ALA B CA 1
ATOM 4415 C C . ALA B 1 212 ? 14.977 2.586 11.312 1 95.56 212 ALA B C 1
ATOM 4417 O O . ALA B 1 212 ? 15.172 1.834 10.352 1 95.56 212 ALA B O 1
ATOM 4418 N N . ARG B 1 213 ? 15.789 3.504 11.633 1 91.75 213 ARG B N 1
ATOM 4419 C CA . ARG B 1 213 ? 16.734 4.074 10.68 1 91.75 213 ARG B CA 1
ATOM 4420 C C . ARG B 1 213 ? 17.859 3.088 10.367 1 91.75 213 ARG B C 1
ATOM 4422 O O . ARG B 1 213 ? 18.406 3.09 9.258 1 91.75 213 ARG B O 1
ATOM 4429 N N . ASN B 1 214 ? 18.188 2.225 11.289 1 88.44 214 ASN B N 1
ATOM 4430 C CA . ASN B 1 214 ? 19.281 1.273 11.086 1 88.44 214 ASN B CA 1
ATOM 4431 C C . ASN B 1 214 ? 18.969 0.284 9.969 1 88.44 214 ASN B C 1
ATOM 4433 O O . ASN B 1 214 ? 19.875 -0.256 9.336 1 88.44 214 ASN B O 1
ATOM 4437 N N . VAL B 1 215 ? 17.703 0.065 9.742 1 91.5 215 VAL B N 1
ATOM 4438 C CA . VAL B 1 215 ? 17.328 -0.893 8.711 1 91.5 215 VAL B CA 1
ATOM 4439 C C . VAL B 1 215 ? 17.016 -0.156 7.414 1 91.5 215 VAL B C 1
ATOM 4441 O O . VAL B 1 215 ? 17.188 -0.707 6.324 1 91.5 215 VAL B O 1
ATOM 4444 N N . GLN B 1 216 ? 16.641 1.082 7.547 1 90.31 216 GLN B N 1
ATOM 4445 C CA . GLN B 1 216 ? 16.203 1.893 6.41 1 90.31 216 GLN B CA 1
ATOM 4446 C C . GLN B 1 216 ? 17.328 2.043 5.391 1 90.31 216 GLN B C 1
ATOM 4448 O O . GLN B 1 216 ? 17.094 2.006 4.18 1 90.31 216 GLN B O 1
ATOM 4453 N N . LEU B 1 217 ? 18.516 2.178 5.84 1 79.5 217 LEU B N 1
ATOM 4454 C CA . LEU B 1 217 ? 19.672 2.418 4.977 1 79.5 217 LEU B CA 1
ATOM 4455 C C . LEU B 1 217 ? 19.891 1.241 4.031 1 79.5 217 LEU B C 1
ATOM 4457 O O . LEU B 1 217 ? 20.078 1.433 2.828 1 79.5 217 LEU B O 1
ATOM 4461 N N . ASP B 1 218 ? 19.859 0.079 4.594 1 84.56 218 ASP B N 1
ATOM 4462 C CA . ASP B 1 218 ? 20.062 -1.114 3.779 1 84.56 218 ASP B CA 1
ATOM 4463 C C . ASP B 1 218 ? 18.938 -1.291 2.766 1 84.56 218 ASP B C 1
ATOM 4465 O O . ASP B 1 218 ? 19.188 -1.565 1.591 1 84.56 218 ASP B O 1
ATOM 4469 N N . GLU B 1 219 ? 17.766 -1.053 3.197 1 91.75 219 GLU B N 1
ATOM 4470 C CA . GLU B 1 219 ? 16.594 -1.247 2.332 1 91.75 219 GLU B CA 1
ATOM 4471 C C . GLU B 1 219 ? 16.609 -0.263 1.165 1 91.75 219 GLU B C 1
ATOM 4473 O O . GLU B 1 219 ? 16.266 -0.625 0.037 1 91.75 219 GLU B O 1
ATOM 4478 N N . MET B 1 220 ? 17.047 0.94 1.427 1 88.69 220 MET B N 1
ATOM 4479 C CA . MET B 1 220 ? 16.969 1.984 0.409 1 88.69 220 MET B CA 1
ATOM 4480 C C . MET B 1 220 ? 18.25 2.021 -0.43 1 88.69 220 MET B C 1
ATOM 4482 O O . MET B 1 220 ? 18.172 2.057 -1.66 1 88.69 220 MET B O 1
ATOM 4486 N N . ARG B 1 221 ? 19.391 1.911 0.186 1 81.56 221 ARG B N 1
ATOM 4487 C CA . ARG B 1 221 ? 20.641 2.188 -0.513 1 81.56 221 ARG B CA 1
ATOM 4488 C C . ARG B 1 221 ? 21.25 0.905 -1.068 1 81.56 221 ARG B C 1
ATOM 4490 O O . ARG B 1 221 ? 21.875 0.917 -2.135 1 81.56 221 ARG B O 1
ATOM 4497 N N . LYS B 1 222 ? 21.062 -0.114 -0.339 1 81.94 222 LYS B N 1
ATOM 4498 C CA . LYS B 1 222 ? 21.734 -1.341 -0.778 1 81.94 222 LYS B CA 1
ATOM 4499 C C . LYS B 1 222 ? 20.812 -2.158 -1.689 1 81.94 222 LYS B C 1
ATOM 4501 O O . LYS B 1 222 ? 21.281 -2.803 -2.629 1 81.94 222 LYS B O 1
ATOM 4506 N N . THR B 1 223 ? 19.547 -2.094 -1.469 1 87.69 223 THR B N 1
ATOM 4507 C CA . THR B 1 223 ? 18.672 -2.945 -2.258 1 87.69 223 THR B CA 1
ATOM 4508 C C . THR B 1 223 ? 17.922 -2.125 -3.305 1 87.69 223 THR B C 1
ATOM 4510 O O . THR B 1 223 ? 17.484 -2.66 -4.328 1 87.69 223 THR B O 1
ATOM 4513 N N . GLY B 1 224 ? 17.719 -0.836 -2.998 1 89.38 224 GLY B N 1
ATOM 4514 C CA . GLY B 1 224 ? 16.984 0.023 -3.904 1 89.38 224 GLY B CA 1
ATOM 4515 C C . GLY B 1 224 ? 15.484 -0.221 -3.861 1 89.38 224 GLY B C 1
ATOM 4516 O O . GLY B 1 224 ? 14.734 0.297 -4.699 1 89.38 224 GLY B O 1
ATOM 4517 N N . PHE B 1 225 ? 14.906 -0.938 -2.955 1 93.62 225 PHE B N 1
ATOM 4518 C CA . PHE B 1 225 ? 13.5 -1.342 -2.941 1 93.62 225 PHE B CA 1
ATOM 4519 C C . PHE B 1 225 ? 12.68 -0.407 -2.066 1 93.62 225 PHE B C 1
ATOM 4521 O O . PHE B 1 225 ? 11.469 -0.605 -1.9 1 93.62 225 PHE B O 1
ATOM 4528 N N . GLY B 1 226 ? 13.359 0.656 -1.571 1 93.88 226 GLY B N 1
ATOM 4529 C CA . GLY B 1 226 ? 12.641 1.588 -0.718 1 93.88 226 GLY B CA 1
ATOM 4530 C C . GLY B 1 226 ? 12.453 1.08 0.699 1 93.88 226 GLY B C 1
ATOM 4531 O O . GLY B 1 226 ? 12.812 -0.059 1.007 1 93.88 226 GLY B O 1
ATOM 4532 N N . PRO B 1 227 ? 11.914 1.931 1.562 1 95.25 227 PRO B N 1
ATOM 4533 C CA . PRO B 1 227 ? 11.703 1.516 2.951 1 95.25 227 PRO B CA 1
ATOM 4534 C C . PRO B 1 227 ? 10.516 0.57 3.115 1 95.25 227 PRO B C 1
ATOM 4536 O O . PRO B 1 227 ? 9.461 0.799 2.529 1 95.25 227 PRO B O 1
ATOM 4539 N N . CYS B 1 228 ? 10.734 -0.517 3.865 1 96.44 228 CYS B N 1
ATOM 4540 C CA . CYS B 1 228 ? 9.695 -1.487 4.199 1 96.44 228 CYS B CA 1
ATOM 4541 C C . CYS B 1 228 ? 9.648 -1.744 5.699 1 96.44 228 CYS B C 1
ATOM 4543 O O . CYS B 1 228 ? 8.945 -1.049 6.434 1 96.44 228 CYS B O 1
ATOM 4545 N N . LYS B 1 229 ? 10.578 -2.625 6.199 1 96.56 229 LYS B N 1
ATOM 4546 C CA . LYS B 1 229 ? 10.617 -2.924 7.629 1 96.56 229 LYS B CA 1
ATOM 4547 C C . LYS B 1 229 ? 10.93 -1.672 8.438 1 96.56 229 LYS B C 1
ATOM 4549 O O . LYS B 1 229 ? 10.5 -1.546 9.586 1 96.56 229 LYS B O 1
ATOM 4554 N N . ALA B 1 230 ? 11.578 -0.789 7.828 1 96.44 230 ALA B N 1
ATOM 4555 C CA . ALA B 1 230 ? 12.016 0.435 8.492 1 96.44 230 ALA B CA 1
ATOM 4556 C C . ALA B 1 230 ? 10.828 1.309 8.875 1 96.44 230 ALA B C 1
ATOM 4558 O O . ALA B 1 230 ? 10.914 2.117 9.805 1 96.44 230 ALA B O 1
ATOM 4559 N N . LYS B 1 231 ? 9.742 1.152 8.18 1 97.25 231 LYS B N 1
ATOM 4560 C CA . LYS B 1 231 ? 8.672 2.131 8.336 1 97.25 231 LYS B CA 1
ATOM 4561 C C . LYS B 1 231 ? 7.324 1.442 8.531 1 97.25 231 LYS B C 1
ATOM 4563 O O . LYS B 1 231 ? 6.383 2.045 9.055 1 97.25 231 LYS B O 1
ATOM 4568 N N . ASP B 1 232 ? 7.184 0.211 8.172 1 96.81 232 ASP B N 1
ATOM 4569 C CA . ASP B 1 232 ? 5.883 -0.427 7.988 1 96.81 232 ASP B CA 1
ATOM 4570 C C . ASP B 1 232 ? 5.254 -0.778 9.336 1 96.81 232 ASP B C 1
ATOM 4572 O O . ASP B 1 232 ? 4.059 -1.086 9.406 1 96.81 232 ASP B O 1
ATOM 4576 N N . PHE B 1 233 ? 5.965 -0.712 10.406 1 97.56 233 PHE B N 1
ATOM 4577 C CA . PHE B 1 233 ? 5.484 -1.204 11.695 1 97.56 233 PHE B CA 1
ATOM 4578 C C . PHE B 1 233 ? 4.504 -0.219 12.32 1 97.56 233 PHE B C 1
ATOM 4580 O O . PHE B 1 233 ? 3.678 -0.602 13.148 1 97.56 233 PHE B O 1
ATOM 4587 N N . ALA B 1 234 ? 4.652 1.093 11.898 1 97.75 234 ALA B N 1
ATOM 4588 C CA . ALA B 1 234 ? 3.711 2.035 12.492 1 97.75 234 ALA B CA 1
ATOM 4589 C C . ALA B 1 234 ? 3.752 3.381 11.773 1 97.75 234 ALA B C 1
ATOM 4591 O O . ALA B 1 234 ? 4.828 3.879 11.438 1 97.75 234 ALA B O 1
ATOM 4592 N N . SER B 1 235 ? 2.639 3.924 11.555 1 98.31 235 SER B N 1
ATOM 4593 C CA . SER B 1 235 ? 2.391 5.316 11.195 1 98.31 235 SER B CA 1
ATOM 4594 C C . SER B 1 235 ? 1.241 5.902 12.008 1 98.31 235 SER B C 1
ATOM 4596 O O . SER B 1 235 ? 0.302 5.191 12.367 1 98.31 235 SER B O 1
ATOM 4598 N N . SER B 1 236 ? 1.344 7.133 12.328 1 98.81 236 SER B N 1
ATOM 4599 C CA . SER B 1 236 ? 0.319 7.715 13.188 1 98.81 236 SER B CA 1
ATOM 4600 C C . SER B 1 236 ? -0.281 8.969 12.57 1 98.81 236 SER B C 1
ATOM 4602 O O . SER B 1 236 ? 0.44 9.789 12 1 98.81 236 SER B O 1
ATOM 4604 N N . ILE B 1 237 ? -1.524 9.055 12.664 1 98.81 237 ILE B N 1
ATOM 4605 C CA . ILE B 1 237 ? -2.256 10.219 12.172 1 98.81 237 ILE B CA 1
ATOM 4606 C C . ILE B 1 237 ? -2.979 10.906 13.328 1 98.81 237 ILE B C 1
ATOM 4608 O O . ILE B 1 237 ? -3.447 10.234 14.258 1 98.81 237 ILE B O 1
ATOM 4612 N N . SER B 1 238 ? -3.066 12.219 13.297 1 98.88 238 SER B N 1
ATOM 4613 C CA . SER B 1 238 ? -3.861 12.922 14.297 1 98.88 238 SER B CA 1
ATOM 4614 C C . SER B 1 238 ? -5.34 12.57 14.172 1 98.88 238 SER B C 1
ATOM 4616 O O . SER B 1 238 ? -5.836 12.336 13.07 1 98.88 238 SER B O 1
ATOM 4618 N N . ASN B 1 239 ? -6.004 12.555 15.273 1 98.12 239 ASN B N 1
ATOM 4619 C CA . ASN B 1 239 ? -7.438 12.281 15.25 1 98.12 239 ASN B CA 1
ATOM 4620 C C . ASN B 1 239 ? -8.219 13.461 14.672 1 98.12 239 ASN B C 1
ATOM 4622 O O . ASN B 1 239 ? -9.289 13.281 14.094 1 98.12 239 ASN B O 1
ATOM 4626 N N . ILE B 1 240 ? -7.621 14.656 14.766 1 98.25 240 ILE B N 1
ATOM 4627 C CA . ILE B 1 240 ? -8.242 15.859 14.227 1 98.25 240 ILE B CA 1
ATOM 4628 C C . ILE B 1 240 ? -7.715 16.125 12.812 1 98.25 240 ILE B C 1
ATOM 4630 O O . ILE B 1 240 ? -6.508 16.062 12.57 1 98.25 240 ILE B O 1
ATOM 4634 N N . VAL B 1 241 ? -8.641 16.344 11.906 1 98.88 241 VAL B N 1
ATOM 4635 C CA . VAL B 1 241 ? -8.281 16.797 10.57 1 98.88 241 VAL B CA 1
ATOM 4636 C C . VAL B 1 241 ? -8.891 18.172 10.297 1 98.88 241 VAL B C 1
ATOM 4638 O O . VAL B 1 241 ? -9.898 18.531 10.906 1 98.88 241 VAL B O 1
ATOM 4641 N N . VAL B 1 242 ? -8.25 18.938 9.477 1 98.88 242 VAL B N 1
ATOM 4642 C CA . VAL B 1 242 ? -8.703 20.281 9.148 1 98.88 242 VAL B CA 1
ATOM 4643 C C . VAL B 1 242 ? -8.914 20.406 7.637 1 98.88 242 VAL B C 1
ATOM 4645 O O . VAL B 1 242 ? -8.062 20 6.848 1 98.88 242 VAL B O 1
ATOM 4648 N N . THR B 1 243 ? -10.047 20.922 7.258 1 98.69 243 THR B N 1
ATOM 4649 C CA . THR B 1 243 ? -10.391 21 5.844 1 98.69 243 THR B CA 1
ATOM 4650 C C . THR B 1 243 ? -9.383 21.875 5.094 1 98.69 243 THR B C 1
ATOM 4652 O O . THR B 1 243 ? -8.828 22.812 5.652 1 98.69 243 THR B O 1
ATOM 4655 N N . ALA B 1 244 ? -9.188 21.578 3.895 1 98.5 244 ALA B N 1
ATOM 4656 C CA . ALA B 1 244 ? -8.117 22.141 3.074 1 98.5 244 ALA B CA 1
ATOM 4657 C C . ALA B 1 244 ? -8.289 23.641 2.904 1 98.5 244 ALA B C 1
ATOM 4659 O O . ALA B 1 244 ? -7.305 24.391 2.838 1 98.5 244 ALA B O 1
ATOM 4660 N N . ASP B 1 245 ? -9.484 24.109 2.82 1 97 245 ASP B N 1
ATOM 4661 C CA . ASP B 1 245 ? -9.742 25.531 2.572 1 97 245 ASP B CA 1
ATOM 4662 C C . ASP B 1 245 ? -9.227 26.391 3.719 1 97 245 ASP B C 1
ATOM 4664 O O . ASP B 1 245 ? -8.898 27.562 3.521 1 97 245 ASP B O 1
ATOM 4668 N N . GLU B 1 246 ? -9.125 25.797 4.902 1 97.5 246 GLU B N 1
ATOM 4669 C CA . GLU B 1 246 ? -8.648 26.531 6.066 1 97.5 246 GLU B CA 1
ATOM 4670 C C . GLU B 1 246 ? -7.121 26.578 6.098 1 97.5 246 GLU B C 1
ATOM 4672 O O . GLU B 1 246 ? -6.531 27.484 6.688 1 97.5 246 GLU B O 1
ATOM 4677 N N . ILE B 1 247 ? -6.48 25.656 5.477 1 98.69 247 ILE B N 1
ATOM 4678 C CA . ILE B 1 247 ? -5.047 25.469 5.652 1 98.69 247 ILE B CA 1
ATOM 4679 C C . ILE B 1 247 ? -4.301 26.031 4.445 1 98.69 247 ILE B C 1
ATOM 4681 O O . ILE B 1 247 ? -3.279 26.703 4.598 1 98.69 247 ILE B O 1
ATOM 4685 N N . LEU B 1 248 ? -4.781 25.812 3.25 1 98.25 248 LEU B N 1
ATOM 4686 C CA . LEU B 1 248 ? -4.062 26.094 2.012 1 98.25 248 LEU B CA 1
ATOM 4687 C C . LEU B 1 248 ? -3.672 27.562 1.927 1 98.25 248 LEU B C 1
ATOM 4689 O O . LEU B 1 248 ? -2.537 27.891 1.567 1 98.25 248 LEU B O 1
ATOM 4693 N N . PRO B 1 249 ? -4.5 28.547 2.346 1 98 249 PRO B N 1
ATOM 4694 C CA . PRO B 1 249 ? -4.137 29.953 2.223 1 98 249 PRO B CA 1
ATOM 4695 C C . PRO B 1 249 ? -2.971 30.344 3.127 1 98 249 PRO B C 1
ATOM 4697 O O . PRO B 1 249 ? -2.279 31.328 2.857 1 98 249 PRO B O 1
ATOM 4700 N N . VAL B 1 250 ? -2.732 29.578 4.215 1 98.31 250 VAL B N 1
ATOM 4701 C CA . VAL B 1 250 ? -1.724 29.984 5.188 1 98.31 250 VAL B CA 1
ATOM 4702 C C . VAL B 1 250 ? -0.641 28.906 5.293 1 98.31 250 VAL B C 1
ATOM 4704 O O . VAL B 1 250 ? 0.193 28.953 6.199 1 98.31 250 VAL B O 1
ATOM 4707 N N . LEU B 1 251 ? -0.628 27.984 4.41 1 98.25 251 LEU B N 1
ATOM 4708 C CA . LEU B 1 251 ? 0.214 26.797 4.496 1 98.25 251 LEU B CA 1
ATOM 4709 C C . LEU B 1 251 ? 1.67 27.188 4.742 1 98.25 251 LEU B C 1
ATOM 4711 O O . LEU B 1 251 ? 2.305 26.672 5.66 1 98.25 251 LEU B O 1
ATOM 4715 N N . ASN B 1 252 ? 2.176 28.125 4.059 1 97.12 252 ASN B N 1
ATOM 4716 C CA . ASN B 1 252 ? 3.594 28.469 4.082 1 97.12 252 ASN B CA 1
ATOM 4717 C C . ASN B 1 252 ? 3.965 29.219 5.355 1 97.12 252 ASN B C 1
ATOM 4719 O O . ASN B 1 252 ? 5.148 29.391 5.656 1 97.12 252 ASN B O 1
ATOM 4723 N N . THR B 1 253 ? 3.018 29.594 6.148 1 98.12 253 THR B N 1
ATOM 4724 C CA . THR B 1 253 ? 3.285 30.328 7.371 1 98.12 253 THR B CA 1
ATOM 4725 C C . THR B 1 253 ? 3.23 29.406 8.586 1 98.12 253 THR B C 1
ATOM 4727 O O . THR B 1 253 ? 3.613 29.812 9.695 1 98.12 253 THR B O 1
ATOM 4730 N N . LEU B 1 254 ? 2.795 28.234 8.391 1 98.75 254 LEU B N 1
ATOM 4731 C CA . LEU B 1 254 ? 2.541 27.344 9.508 1 98.75 254 LEU B CA 1
ATOM 4732 C C . LEU B 1 254 ? 3.848 26.812 10.086 1 98.75 254 LEU B C 1
ATOM 4734 O O . LEU B 1 254 ? 4.715 26.344 9.344 1 98.75 254 LEU B O 1
ATOM 4738 N N . LYS B 1 255 ? 3.973 26.891 11.352 1 98.75 255 LYS B N 1
ATOM 4739 C CA . LYS B 1 255 ? 5.125 26.375 12.078 1 98.75 255 LYS B CA 1
ATOM 4740 C C . LYS B 1 255 ? 4.828 24.984 12.648 1 98.75 255 LYS B C 1
ATOM 4742 O O . LYS B 1 255 ? 3.666 24.609 12.797 1 98.75 255 LYS B O 1
ATOM 4747 N N . THR B 1 256 ? 5.895 24.281 12.906 1 98.81 256 THR B N 1
ATOM 4748 C CA . THR B 1 256 ? 5.793 22.953 13.484 1 98.81 256 THR B CA 1
ATOM 4749 C C . THR B 1 256 ? 6.672 22.828 14.727 1 98.81 256 THR B C 1
ATOM 4751 O O . THR B 1 256 ? 7.645 23.578 14.883 1 98.81 256 THR B O 1
ATOM 4754 N N . ARG B 1 257 ? 6.312 22 15.625 1 98.88 257 ARG B N 1
ATOM 4755 C CA . ARG B 1 257 ? 7.07 21.734 16.844 1 98.88 257 ARG B CA 1
ATOM 4756 C C . ARG B 1 257 ? 7.086 20.25 17.172 1 98.88 257 ARG B C 1
ATOM 4758 O O . ARG B 1 257 ? 6.082 19.562 16.984 1 98.88 257 ARG B O 1
ATOM 4765 N N . VAL B 1 258 ? 8.18 19.797 17.641 1 98.88 258 VAL B N 1
ATOM 4766 C CA . VAL B 1 258 ? 8.375 18.453 18.172 1 98.88 258 VAL B CA 1
ATOM 4767 C C . VAL B 1 258 ? 8.656 18.516 19.672 1 98.88 258 VAL B C 1
ATOM 4769 O O . VAL B 1 258 ? 9.578 19.219 20.109 1 98.88 258 VAL B O 1
ATOM 4772 N N . PHE B 1 259 ? 7.891 17.812 20.406 1 98.88 259 PHE B N 1
ATOM 4773 C CA . PHE B 1 259 ? 8.148 17.656 21.828 1 98.88 259 PHE B CA 1
ATOM 4774 C C . PHE B 1 259 ? 8.422 16.203 22.188 1 98.88 259 PHE B C 1
ATOM 4776 O O . PHE B 1 259 ? 7.738 15.305 21.703 1 98.88 259 PHE B O 1
ATOM 4783 N N . ILE B 1 260 ? 9.383 15.945 22.984 1 98.88 260 ILE B N 1
ATOM 4784 C CA . ILE B 1 260 ? 9.664 14.648 23.578 1 98.88 260 ILE B CA 1
ATOM 4785 C C . ILE B 1 260 ? 9.68 14.766 25.094 1 98.88 260 ILE B C 1
ATOM 4787 O O . ILE B 1 260 ? 10.469 15.539 25.656 1 98.88 260 ILE B O 1
ATOM 4791 N N . ASN B 1 261 ? 8.797 14.07 25.75 1 98.56 261 ASN B N 1
ATOM 4792 C CA . ASN B 1 261 ? 8.633 14.18 27.188 1 98.56 261 ASN B CA 1
ATOM 4793 C C . ASN B 1 261 ? 8.445 15.633 27.625 1 98.56 261 ASN B C 1
ATOM 4795 O O . ASN B 1 261 ? 9.133 16.109 28.531 1 98.56 261 ASN B O 1
ATOM 4799 N N . GLU B 1 262 ? 7.699 16.375 26.891 1 98 262 GLU B N 1
ATOM 4800 C CA . GLU B 1 262 ? 7.234 17.719 27.172 1 98 262 GLU B CA 1
ATOM 4801 C C . GLU B 1 262 ? 8.336 18.75 26.922 1 98 262 GLU B C 1
ATOM 4803 O O . GLU B 1 262 ? 8.141 19.938 27.156 1 98 262 GLU B O 1
ATOM 4808 N N . LYS B 1 263 ? 9.422 18.297 26.438 1 98.44 263 LYS B N 1
ATOM 4809 C CA . LYS B 1 263 ? 10.508 19.219 26.094 1 98.44 263 LYS B CA 1
ATOM 4810 C C . LYS B 1 263 ? 10.547 19.5 24.594 1 98.44 263 LYS B C 1
ATOM 4812 O O . LYS B 1 263 ? 10.469 18.578 23.781 1 98.44 263 LYS B O 1
ATOM 4817 N N . LEU B 1 264 ? 10.711 20.75 24.297 1 98.62 264 LEU B N 1
ATOM 4818 C CA . LEU B 1 264 ? 10.82 21.141 22.891 1 98.62 264 LEU B CA 1
ATOM 4819 C C . LEU B 1 264 ? 12.109 20.609 22.281 1 98.62 264 LEU B C 1
ATOM 4821 O O . LEU B 1 264 ? 13.203 20.953 22.719 1 98.62 264 LEU B O 1
ATOM 4825 N N . ALA B 1 265 ? 11.977 19.766 21.281 1 98.06 265 ALA B N 1
ATOM 4826 C CA . ALA B 1 265 ? 13.125 19.141 20.656 1 98.06 265 ALA B CA 1
ATOM 4827 C C . ALA B 1 265 ? 13.5 19.844 19.344 1 98.06 265 ALA B C 1
ATOM 4829 O O . ALA B 1 265 ? 14.672 19.906 18.984 1 98.06 265 ALA B O 1
ATOM 4830 N N . ALA B 1 266 ? 12.453 20.328 18.609 1 97.75 266 ALA B N 1
ATOM 4831 C CA . ALA B 1 266 ? 12.734 20.922 17.312 1 97.75 266 ALA B CA 1
ATOM 4832 C C . ALA B 1 266 ? 11.562 21.797 16.844 1 97.75 266 ALA B C 1
ATOM 4834 O O . ALA B 1 266 ? 10.43 21.594 17.281 1 97.75 266 ALA B O 1
ATOM 4835 N N . GLU B 1 267 ? 11.898 22.703 16 1 98.31 267 GLU B N 1
ATOM 4836 C CA . GLU B 1 267 ? 10.914 23.547 15.312 1 98.31 267 GLU B CA 1
ATOM 4837 C C . GLU B 1 267 ? 11.148 23.531 13.805 1 98.31 267 GLU B C 1
ATOM 4839 O O . GLU B 1 267 ? 12.273 23.312 13.344 1 98.31 267 GLU B O 1
ATOM 4844 N N . GLY B 1 268 ? 10.078 23.594 13.07 1 97.81 268 GLY B N 1
ATOM 4845 C CA . GLY B 1 268 ? 10.133 23.688 11.617 1 97.81 268 GLY B CA 1
ATOM 4846 C C . GLY B 1 268 ? 9.023 24.547 11.047 1 97.81 268 GLY B C 1
ATOM 4847 O O . GLY B 1 268 ? 8.375 25.312 11.773 1 97.81 268 GLY B O 1
ATOM 4848 N N . GLN B 1 269 ? 8.961 24.562 9.75 1 97.88 269 GLN B N 1
ATOM 4849 C CA . GLN B 1 269 ? 7.949 25.328 9.031 1 97.88 269 GLN B CA 1
ATOM 4850 C C . GLN B 1 269 ? 7.57 24.641 7.715 1 97.88 269 GLN B C 1
ATOM 4852 O O . GLN B 1 269 ? 8.367 23.891 7.148 1 97.88 269 GLN B O 1
ATOM 4857 N N . LEU B 1 270 ? 6.363 24.938 7.219 1 98.12 270 LEU B N 1
ATOM 4858 C CA . LEU B 1 270 ? 5.848 24.281 6.023 1 98.12 270 LEU B CA 1
ATOM 4859 C C . LEU B 1 270 ? 6.113 25.125 4.781 1 98.12 270 LEU B C 1
ATOM 4861 O O . LEU B 1 270 ? 5.285 25.172 3.873 1 98.12 270 LEU B O 1
ATOM 4865 N N . ASN B 1 271 ? 7.238 25.766 4.66 1 96.62 271 ASN B N 1
ATOM 4866 C CA . ASN B 1 271 ? 7.484 26.672 3.545 1 96.62 271 ASN B CA 1
ATOM 4867 C C . ASN B 1 271 ? 8.633 26.188 2.67 1 96.62 271 ASN B C 1
ATOM 4869 O O . ASN B 1 271 ? 9.188 26.953 1.881 1 96.62 271 ASN B O 1
ATOM 4873 N N . GLU B 1 272 ? 9.031 24.922 2.83 1 95.69 272 GLU B N 1
ATOM 4874 C CA . GLU B 1 272 ? 10.234 24.5 2.123 1 95.69 272 GLU B CA 1
ATOM 4875 C C . GLU B 1 272 ? 9.922 23.344 1.168 1 95.69 272 GLU B C 1
ATOM 4877 O O . GLU B 1 272 ? 10.797 22.516 0.883 1 95.69 272 GLU B O 1
ATOM 4882 N N . PHE B 1 273 ? 8.734 23.266 0.685 1 97.12 273 PHE B N 1
ATOM 4883 C CA . PHE B 1 273 ? 8.422 22.234 -0.299 1 97.12 273 PHE B CA 1
ATOM 4884 C C . PHE B 1 273 ? 9.008 22.594 -1.659 1 97.12 273 PHE B C 1
ATOM 4886 O O . PHE B 1 273 ? 8.555 23.531 -2.312 1 97.12 273 PHE B O 1
ATOM 4893 N N . TYR B 1 274 ? 10 21.891 -2.062 1 96.81 274 TYR B N 1
ATOM 4894 C CA . TYR B 1 274 ? 10.531 22.062 -3.41 1 96.81 274 TYR B CA 1
ATOM 4895 C C . TYR B 1 274 ? 9.477 21.719 -4.457 1 96.81 274 TYR B C 1
ATOM 4897 O O . TYR B 1 274 ? 9.234 22.5 -5.383 1 96.81 274 TYR B O 1
ATOM 4905 N N . HIS B 1 275 ? 8.945 20.484 -4.348 1 97.06 275 HIS B N 1
ATOM 4906 C CA . HIS B 1 275 ? 7.754 20.141 -5.117 1 97.06 275 HIS B CA 1
ATOM 4907 C C . HIS B 1 275 ? 6.484 20.531 -4.375 1 97.06 275 HIS B C 1
ATOM 4909 O O . HIS B 1 275 ? 6.297 20.172 -3.213 1 97.06 275 HIS B O 1
ATOM 4915 N N . SER B 1 276 ? 5.637 21.234 -5.09 1 97.88 276 SER B N 1
ATOM 4916 C CA . SER B 1 276 ? 4.387 21.641 -4.449 1 97.88 276 SER B CA 1
ATOM 4917 C C . SER B 1 276 ? 3.494 20.422 -4.184 1 97.88 276 SER B C 1
ATOM 4919 O O . SER B 1 276 ? 3.664 19.375 -4.801 1 97.88 276 SER B O 1
ATOM 4921 N N . ILE B 1 277 ? 2.605 20.609 -3.273 1 98.44 277 ILE B N 1
ATOM 4922 C CA . ILE B 1 277 ? 1.626 19.578 -2.938 1 98.44 277 ILE B CA 1
ATOM 4923 C C . ILE B 1 277 ? 0.842 19.188 -4.188 1 98.44 277 ILE B C 1
ATOM 4925 O O . ILE B 1 277 ? 0.685 18 -4.48 1 98.44 277 ILE B O 1
ATOM 4929 N N . GLY B 1 278 ? 0.379 20.156 -4.902 1 98.69 278 GLY B N 1
ATOM 4930 C CA . GLY B 1 278 ? -0.358 19.891 -6.129 1 98.69 278 GLY B CA 1
ATOM 4931 C C . GLY B 1 278 ? 0.437 19.094 -7.141 1 98.69 278 GLY B C 1
ATOM 4932 O O . GLY B 1 278 ? -0.089 18.156 -7.746 1 98.69 278 GLY B O 1
ATOM 4933 N N . LYS B 1 279 ? 1.699 19.484 -7.301 1 98.69 279 LYS B N 1
ATOM 4934 C CA . LYS B 1 279 ? 2.57 18.766 -8.234 1 98.69 279 LYS B CA 1
ATOM 4935 C C . LYS B 1 279 ? 2.771 17.312 -7.805 1 98.69 279 LYS B C 1
ATOM 4937 O O . LYS B 1 279 ? 2.754 16.406 -8.641 1 98.69 279 LYS B O 1
ATOM 4942 N N . ALA B 1 280 ? 2.98 17.156 -6.551 1 98.81 280 ALA B N 1
ATOM 4943 C CA . ALA B 1 280 ? 3.193 15.805 -6.02 1 98.81 280 ALA B CA 1
ATOM 4944 C C . ALA B 1 280 ? 1.983 14.914 -6.277 1 98.81 280 ALA B C 1
ATOM 4946 O O . ALA B 1 280 ? 2.125 13.797 -6.785 1 98.81 280 ALA B O 1
ATOM 4947 N N . ILE B 1 281 ? 0.831 15.414 -6 1 98.88 281 ILE B N 1
ATOM 4948 C CA . ILE B 1 281 ? -0.396 14.641 -6.145 1 98.88 281 ILE B CA 1
ATOM 4949 C C . ILE B 1 281 ? -0.68 14.398 -7.625 1 98.88 281 ILE B C 1
ATOM 4951 O O . ILE B 1 281 ? -1.086 13.297 -8.016 1 98.88 281 ILE B O 1
ATOM 4955 N N . ALA B 1 282 ? -0.46 15.406 -8.414 1 98.81 282 ALA B N 1
ATOM 4956 C CA . ALA B 1 282 ? -0.608 15.234 -9.859 1 98.81 282 ALA B CA 1
ATOM 4957 C C . ALA B 1 282 ? 0.318 14.141 -10.375 1 98.81 282 ALA B C 1
ATOM 4959 O O . ALA B 1 282 ? -0.092 13.305 -11.188 1 98.81 282 ALA B O 1
ATOM 4960 N N . TYR B 1 283 ? 1.51 14.164 -9.914 1 98.56 283 TYR B N 1
ATOM 4961 C CA . TYR B 1 283 ? 2.473 13.156 -10.352 1 98.56 283 TYR B CA 1
ATOM 4962 C C . TYR B 1 283 ? 2.018 11.758 -9.969 1 98.56 283 TYR B C 1
ATOM 4964 O O . TYR B 1 283 ? 2.143 10.812 -10.758 1 98.56 283 TYR B O 1
ATOM 4972 N N . ALA B 1 284 ? 1.521 11.633 -8.781 1 98.44 284 ALA B N 1
ATOM 4973 C CA . ALA B 1 284 ? 1.018 10.336 -8.328 1 98.44 284 ALA B CA 1
ATOM 4974 C C . ALA B 1 284 ? -0.072 9.812 -9.258 1 98.44 284 ALA B C 1
ATOM 4976 O O . ALA B 1 284 ? -0.232 8.602 -9.422 1 98.44 284 ALA B O 1
ATOM 4977 N N . SER B 1 285 ? -0.787 10.672 -9.883 1 98.62 285 SER B N 1
ATOM 4978 C CA . SER B 1 285 ? -1.922 10.273 -10.711 1 98.62 285 SER B CA 1
ATOM 4979 C C . SER B 1 285 ? -1.502 10.07 -12.164 1 98.62 285 SER B C 1
ATOM 4981 O O . SER B 1 285 ? -2.324 9.703 -13.008 1 98.62 285 SER B O 1
ATOM 4983 N N . LYS B 1 286 ? -0.256 10.367 -12.461 1 98.06 286 LYS B N 1
ATOM 4984 C CA . LYS B 1 286 ? 0.22 10.203 -13.836 1 98.06 286 LYS B CA 1
ATOM 4985 C C . LYS B 1 286 ? 0.239 8.734 -14.242 1 98.06 286 LYS B C 1
ATOM 4987 O O . LYS B 1 286 ? 0.989 7.938 -13.672 1 98.06 286 LYS B O 1
ATOM 4992 N N . GLY B 1 287 ? -0.607 8.352 -15.188 1 97.44 287 GLY B N 1
ATOM 4993 C CA . GLY B 1 287 ? -0.629 7.008 -15.727 1 97.44 287 GLY B CA 1
ATOM 4994 C C . GLY B 1 287 ? -1.284 6 -14.805 1 97.44 287 GLY B C 1
ATOM 4995 O O . GLY B 1 287 ? -1.192 4.789 -15.031 1 97.44 287 GLY B O 1
ATOM 4996 N N . GLU B 1 288 ? -1.842 6.43 -13.75 1 96 288 GLU B N 1
ATOM 4997 C CA . GLU B 1 288 ? -2.523 5.523 -12.828 1 96 288 GLU B CA 1
ATOM 4998 C C . GLU B 1 288 ? -3.643 6.238 -12.078 1 96 288 GLU B C 1
ATOM 5000 O O . GLU B 1 288 ? -3.578 7.449 -11.859 1 96 288 GLU B O 1
ATOM 5005 N N . GLN B 1 289 ? -4.594 5.484 -11.664 1 97.44 289 GLN B N 1
ATOM 5006 C CA . GLN B 1 289 ? -5.734 6.027 -10.938 1 97.44 289 GLN B CA 1
ATOM 5007 C C . GLN B 1 289 ? -5.383 6.277 -9.477 1 97.44 289 GLN B C 1
ATOM 5009 O O . GLN B 1 289 ? -4.766 5.43 -8.82 1 97.44 289 GLN B O 1
ATOM 5014 N N . VAL B 1 290 ? -5.668 7.434 -9.008 1 98.5 290 VAL B N 1
ATOM 5015 C CA . VAL B 1 290 ? -5.691 7.762 -7.586 1 98.5 290 VAL B CA 1
ATOM 5016 C C . VAL B 1 290 ? -7.137 7.863 -7.102 1 98.5 290 VAL B C 1
ATOM 5018 O O . VAL B 1 290 ? -7.961 8.531 -7.73 1 98.5 290 VAL B O 1
ATOM 5021 N N . TYR B 1 291 ? -7.43 7.242 -5.996 1 98.62 291 TYR B N 1
ATOM 5022 C CA . TYR B 1 291 ? -8.82 7.168 -5.551 1 98.62 291 TYR B CA 1
ATOM 5023 C C . TYR B 1 291 ? -9.039 8.016 -4.305 1 98.62 291 TYR B C 1
ATOM 5025 O O . TYR B 1 291 ? -8.141 8.148 -3.467 1 98.62 291 TYR B O 1
ATOM 5033 N N . ALA B 1 292 ? -10.297 8.578 -4.238 1 98.75 292 ALA B N 1
ATOM 5034 C CA . ALA B 1 292 ? -10.711 9.148 -2.959 1 98.75 292 ALA B CA 1
ATOM 5035 C C . ALA B 1 292 ? -10.555 8.133 -1.829 1 98.75 292 ALA B C 1
ATOM 5037 O O . ALA B 1 292 ? -10.914 6.965 -1.98 1 98.75 292 ALA B O 1
ATOM 5038 N N . GLY B 1 293 ? -9.945 8.609 -0.775 1 98.69 293 GLY B N 1
ATOM 5039 C CA . GLY B 1 293 ? -9.688 7.711 0.338 1 98.69 293 GLY B CA 1
ATOM 5040 C C . GLY B 1 293 ? -8.219 7.359 0.491 1 98.69 293 GLY B C 1
ATOM 5041 O O . GLY B 1 293 ? -7.82 6.754 1.489 1 98.69 293 GLY B O 1
ATOM 5042 N N . GLU B 1 294 ? -7.398 7.707 -0.504 1 98.81 294 GLU B N 1
ATOM 5043 C CA . GLU B 1 294 ? -5.961 7.52 -0.33 1 98.81 294 GLU B CA 1
ATOM 5044 C C . GLU B 1 294 ? -5.383 8.57 0.618 1 98.81 294 GLU B C 1
ATOM 5046 O O . GLU B 1 294 ? -5.969 9.633 0.811 1 98.81 294 GLU B O 1
ATOM 5051 N N . PHE B 1 295 ? -4.328 8.18 1.287 1 98.94 295 PHE B N 1
ATOM 5052 C CA . PHE B 1 295 ? -3.568 9.062 2.16 1 98.94 295 PHE B CA 1
ATOM 5053 C C . PHE B 1 295 ? -2.191 9.352 1.575 1 98.94 295 PHE B C 1
ATOM 5055 O O . PHE B 1 295 ? -1.531 8.445 1.058 1 98.94 295 PHE B O 1
ATOM 5062 N N . MET B 1 296 ? -1.78 10.602 1.607 1 98.94 296 MET B N 1
ATOM 5063 C CA . MET B 1 296 ? -0.443 11.008 1.186 1 98.94 296 MET B CA 1
ATOM 5064 C C . MET B 1 296 ? 0.222 11.875 2.246 1 98.94 296 MET B C 1
ATOM 5066 O O . MET B 1 296 ? -0.461 12.5 3.057 1 98.94 296 MET B O 1
ATOM 5070 N N . ALA B 1 297 ? 1.479 11.836 2.281 1 98.88 297 ALA B N 1
ATOM 5071 C CA . ALA B 1 297 ? 2.227 12.641 3.246 1 98.88 297 ALA B CA 1
ATOM 5072 C C . ALA B 1 297 ? 3.35 13.414 2.562 1 98.88 297 ALA B C 1
ATOM 5074 O O . ALA B 1 297 ? 3.865 12.992 1.526 1 98.88 297 ALA B O 1
ATOM 5075 N N . SER B 1 298 ? 3.779 14.477 3.125 1 98.75 298 SER B N 1
ATOM 5076 C CA . SER B 1 298 ? 4.699 15.438 2.523 1 98.75 298 SER B CA 1
ATOM 5077 C C . SER B 1 298 ? 6.137 14.938 2.57 1 98.75 298 SER B C 1
ATOM 5079 O O . SER B 1 298 ? 6.98 15.375 1.791 1 98.75 298 SER B O 1
ATOM 5081 N N . GLY B 1 299 ? 6.391 14.047 3.424 1 98.12 299 GLY B N 1
ATOM 5082 C CA . GLY B 1 299 ? 7.766 13.844 3.852 1 98.12 299 GLY B CA 1
ATOM 5083 C C . GLY B 1 299 ? 8.156 14.688 5.051 1 98.12 299 GLY B C 1
ATOM 5084 O O . GLY B 1 299 ? 7.473 15.664 5.371 1 98.12 299 GLY B O 1
ATOM 5085 N N . THR B 1 300 ? 9.195 14.359 5.59 1 98 300 THR B N 1
ATOM 5086 C CA . THR B 1 300 ? 9.625 15 6.832 1 98 300 THR B CA 1
ATOM 5087 C C . THR B 1 300 ? 9.844 16.5 6.629 1 98 300 THR B C 1
ATOM 5089 O O . THR B 1 300 ? 10.508 16.906 5.676 1 98 300 THR B O 1
ATOM 5092 N N . ILE B 1 301 ? 9.227 17.234 7.504 1 98.25 301 ILE B N 1
ATOM 5093 C CA . ILE B 1 301 ? 9.523 18.656 7.562 1 98.25 301 ILE B CA 1
ATOM 5094 C C . ILE B 1 301 ? 10.953 18.875 8.062 1 98.25 301 ILE B C 1
ATOM 5096 O O . ILE B 1 301 ? 11.359 18.266 9.055 1 98.25 301 ILE B O 1
ATOM 5100 N N . PRO B 1 302 ? 11.734 19.75 7.387 1 96.31 302 PRO B N 1
ATOM 5101 C CA . PRO B 1 302 ? 13.148 19.922 7.758 1 96.31 302 PRO B CA 1
ATOM 5102 C C . PRO B 1 302 ? 13.336 20.172 9.25 1 96.31 302 PRO B C 1
ATOM 5104 O O . PRO B 1 302 ? 12.625 21 9.836 1 96.31 302 PRO B O 1
ATOM 5107 N N . ASN B 1 303 ? 14.203 19.422 9.859 1 94.94 303 ASN B N 1
ATOM 5108 C CA . ASN B 1 303 ? 14.609 19.516 11.258 1 94.94 303 ASN B CA 1
ATOM 5109 C C . ASN B 1 303 ? 13.648 18.766 12.172 1 94.94 303 ASN B C 1
ATOM 5111 O O . ASN B 1 303 ? 13.82 18.766 13.398 1 94.94 303 ASN B O 1
ATOM 5115 N N . CYS B 1 304 ? 12.648 18.156 11.664 1 97.75 304 CYS B N 1
ATOM 5116 C CA . CYS B 1 304 ? 11.586 17.609 12.516 1 97.75 304 CYS B CA 1
ATOM 5117 C C . CYS B 1 304 ? 11.664 16.094 12.562 1 97.75 304 CYS B C 1
ATOM 5119 O O . CYS B 1 304 ? 10.633 15.414 12.57 1 97.75 304 CYS B O 1
ATOM 5121 N N . CYS B 1 305 ? 12.758 15.539 12.523 1 96.44 305 CYS B N 1
ATOM 5122 C CA . CYS B 1 305 ? 13.039 14.148 12.867 1 96.44 305 CYS B CA 1
ATOM 5123 C C . CYS B 1 305 ? 14.305 14.039 13.711 1 96.44 305 CYS B C 1
ATOM 5125 O O . CYS B 1 305 ? 15.117 14.969 13.742 1 96.44 305 CYS B O 1
ATOM 5127 N N . GLY B 1 306 ? 14.422 12.953 14.398 1 93.44 306 GLY B N 1
ATOM 5128 C CA . GLY B 1 306 ? 15.547 12.758 15.305 1 93.44 306 GLY B CA 1
ATOM 5129 C C . GLY B 1 306 ? 16.891 12.727 14.586 1 93.44 306 GLY B C 1
ATOM 5130 O O . GLY B 1 306 ? 17.875 13.25 15.102 1 93.44 306 GLY B O 1
ATOM 5131 N N . MET B 1 307 ? 16.969 12.195 13.453 1 88.38 307 MET B N 1
ATOM 5132 C CA . MET B 1 307 ? 18.219 12.078 12.695 1 88.38 307 MET B CA 1
ATOM 5133 C C . MET B 1 307 ? 18.75 13.461 12.32 1 88.38 307 MET B C 1
ATOM 5135 O O . MET B 1 307 ? 19.969 13.625 12.141 1 88.38 307 MET B O 1
ATOM 5139 N N . GLU B 1 308 ? 17.891 14.398 12.258 1 89.06 308 GLU B N 1
ATOM 5140 C CA . GLU B 1 308 ? 18.312 15.75 11.883 1 89.06 308 GLU B CA 1
ATOM 5141 C C . GLU B 1 308 ? 18.609 16.594 13.117 1 89.06 308 GLU B C 1
ATOM 5143 O O . GLU B 1 308 ? 19.578 17.359 13.133 1 89.06 308 GLU B O 1
ATOM 5148 N N . ASN B 1 309 ? 17.797 16.453 14.117 1 91.38 309 ASN B N 1
ATOM 5149 C CA . ASN B 1 309 ? 17.891 17.375 15.242 1 91.38 309 ASN B CA 1
ATOM 5150 C C . ASN B 1 309 ? 18.625 16.734 16.422 1 91.38 309 ASN B C 1
ATOM 5152 O O . ASN B 1 309 ? 18.891 17.406 17.422 1 91.38 309 ASN B O 1
ATOM 5156 N N . GLY B 1 310 ? 18.891 15.406 16.328 1 88.88 310 GLY B N 1
ATOM 5157 C CA . GLY B 1 310 ? 19.719 14.742 17.328 1 88.88 310 GLY B CA 1
ATOM 5158 C C . GLY B 1 310 ? 18.906 14.133 18.453 1 88.88 310 GLY B C 1
ATOM 5159 O O . GLY B 1 310 ? 19.484 13.523 19.375 1 88.88 310 GLY B O 1
ATOM 5160 N N . HIS B 1 311 ? 17.594 14.258 18.422 1 94.38 311 HIS B N 1
ATOM 5161 C CA . HIS B 1 311 ? 16.75 13.742 19.5 1 94.38 311 HIS B CA 1
ATOM 5162 C C . HIS B 1 311 ? 16.016 12.484 19.062 1 94.38 311 HIS B C 1
ATOM 5164 O O . HIS B 1 311 ? 14.836 12.547 18.688 1 94.38 311 HIS B O 1
ATOM 5170 N N . LEU B 1 312 ? 16.656 11.359 19.203 1 94.62 312 LEU B N 1
ATOM 5171 C CA . LEU B 1 312 ? 16.031 10.078 18.906 1 94.62 312 LEU B CA 1
ATOM 5172 C C . LEU B 1 312 ? 15.109 9.633 20.031 1 94.62 312 LEU B C 1
ATOM 5174 O O . LEU B 1 312 ? 15.102 10.242 21.109 1 94.62 312 LEU B O 1
ATOM 5178 N N . LEU B 1 313 ? 14.352 8.648 19.75 1 98.19 313 LEU B N 1
ATOM 5179 C CA . LEU B 1 313 ? 13.391 8.172 20.734 1 98.19 313 LEU B CA 1
ATOM 5180 C C . LEU B 1 313 ? 13.969 7 21.531 1 98.19 313 LEU B C 1
ATOM 5182 O O . LEU B 1 313 ? 14.719 6.188 20.984 1 98.19 313 LEU B O 1
ATOM 5186 N N . ASN B 1 314 ? 13.578 6.945 22.797 1 97.94 314 ASN B N 1
ATOM 5187 C CA . ASN B 1 314 ? 13.836 5.805 23.672 1 97.94 314 ASN B CA 1
ATOM 5188 C C . ASN B 1 314 ? 12.547 5.113 24.094 1 97.94 314 ASN B C 1
ATOM 5190 O O . ASN B 1 314 ? 11.461 5.68 23.953 1 97.94 314 ASN B O 1
ATOM 5194 N N . LEU B 1 315 ? 12.742 3.883 24.531 1 98.31 315 LEU B N 1
ATOM 5195 C CA . LEU B 1 315 ? 11.586 3.18 25.078 1 98.31 315 LEU B CA 1
ATOM 5196 C C . LEU B 1 315 ? 10.977 3.961 26.234 1 98.31 315 LEU B C 1
ATOM 5198 O O . LEU B 1 315 ? 11.695 4.484 27.094 1 98.31 315 LEU B O 1
ATOM 5202 N N . GLY B 1 316 ? 9.633 4.184 26.156 1 98.56 316 GLY B N 1
ATOM 5203 C CA . GLY B 1 316 ? 8.93 4.871 27.234 1 98.56 316 GLY B CA 1
ATOM 5204 C C . GLY B 1 316 ? 8.703 6.344 26.938 1 98.56 316 GLY B C 1
ATOM 5205 O O . GLY B 1 316 ? 7.895 6.996 27.609 1 98.56 316 GLY B O 1
ATOM 5206 N N . ASP B 1 317 ? 9.367 6.93 25.969 1 98.81 317 ASP B N 1
ATOM 5207 C CA . ASP B 1 317 ? 9.227 8.344 25.641 1 98.81 317 ASP B CA 1
ATOM 5208 C C . ASP B 1 317 ? 7.809 8.664 25.172 1 98.81 317 ASP B C 1
ATOM 5210 O O . ASP B 1 317 ? 7.113 7.801 24.641 1 98.81 317 ASP B O 1
ATOM 5214 N N . VAL B 1 318 ? 7.426 9.844 25.453 1 98.88 318 VAL B N 1
ATOM 5215 C CA . VAL B 1 318 ? 6.203 10.406 24.875 1 98.88 318 VAL B CA 1
ATOM 5216 C C . VAL B 1 318 ? 6.559 11.477 23.844 1 98.88 318 VAL B C 1
ATOM 5218 O O . VAL B 1 318 ? 7.281 12.422 24.156 1 98.88 318 VAL B O 1
ATOM 5221 N N . ILE B 1 319 ? 6.062 11.336 22.625 1 98.94 319 ILE B N 1
ATOM 5222 C CA . ILE B 1 319 ? 6.332 12.297 21.562 1 98.94 319 ILE B CA 1
ATOM 5223 C C . ILE B 1 319 ? 5.043 13.039 21.203 1 98.94 319 ILE B C 1
ATOM 5225 O O . ILE B 1 319 ? 3.979 12.43 21.094 1 98.94 319 ILE B O 1
ATOM 5229 N N . LYS B 1 320 ? 5.133 14.297 21.078 1 98.94 320 LYS B N 1
ATOM 5230 C CA . LYS B 1 320 ? 4.047 15.164 20.625 1 98.94 320 LYS B CA 1
ATOM 5231 C C . LYS B 1 320 ? 4.48 16 19.422 1 98.94 320 LYS B C 1
ATOM 5233 O O . LYS B 1 320 ? 5.484 16.719 19.484 1 98.94 320 LYS B O 1
ATOM 5238 N N . LEU B 1 321 ? 3.791 15.883 18.344 1 98.94 321 LEU B N 1
ATOM 5239 C CA . LEU B 1 321 ? 4.004 16.656 17.125 1 98.94 321 LEU B CA 1
ATOM 5240 C C . LEU B 1 321 ? 2.889 17.672 16.922 1 98.94 321 LEU B C 1
ATOM 5242 O O . LEU B 1 321 ? 1.717 17.375 17.172 1 98.94 321 LEU B O 1
ATOM 5246 N N . GLU B 1 322 ? 3.287 18.844 16.547 1 98.88 322 GLU B N 1
ATOM 5247 C CA . GLU B 1 322 ? 2.305 19.906 16.406 1 98.88 322 GLU B CA 1
ATOM 5248 C C . GLU B 1 322 ? 2.502 20.672 15.094 1 98.88 322 GLU B C 1
ATOM 5250 O O . GLU B 1 322 ? 3.635 20.953 14.695 1 98.88 322 GLU B O 1
ATOM 5255 N N . ILE B 1 323 ? 1.462 20.953 14.422 1 98.94 323 ILE B N 1
ATOM 5256 C CA . ILE B 1 323 ? 1.438 21.875 13.297 1 98.94 323 ILE B CA 1
ATOM 5257 C C . ILE B 1 323 ? 0.417 22.984 13.562 1 98.94 323 ILE B C 1
ATOM 5259 O O . ILE B 1 323 ? -0.736 22.703 13.898 1 98.94 323 ILE B O 1
ATOM 5263 N N . ASP B 1 324 ? 0.849 24.266 13.336 1 98.62 324 ASP B N 1
ATOM 5264 C CA . ASP B 1 324 ? -0.048 25.406 13.492 1 98.62 324 ASP B CA 1
ATOM 5265 C C . ASP B 1 324 ? -1.348 25.203 12.727 1 98.62 324 ASP B C 1
ATOM 5267 O O . ASP B 1 324 ? -1.331 24.719 11.586 1 98.62 324 ASP B O 1
ATOM 5271 N N . ASN B 1 325 ? -2.547 25.531 13.414 1 98.12 325 ASN B N 1
ATOM 5272 C CA . ASN B 1 325 ? -3.869 25.562 12.805 1 98.12 325 ASN B CA 1
ATOM 5273 C C . ASN B 1 325 ? -4.387 24.156 12.484 1 98.12 325 ASN B C 1
ATOM 5275 O O . ASN B 1 325 ? -5.551 24 12.125 1 98.12 325 ASN B O 1
ATOM 5279 N N . ILE B 1 326 ? -3.588 23.141 12.617 1 98.44 326 ILE B N 1
ATOM 5280 C CA . ILE B 1 326 ? -4.047 21.781 12.336 1 98.44 326 ILE B CA 1
ATOM 5281 C C . ILE B 1 326 ? -4.254 21.031 13.648 1 98.44 326 ILE B C 1
ATOM 5283 O O . ILE B 1 326 ? -5.367 20.594 13.953 1 98.44 326 ILE B O 1
ATOM 5287 N N . GLY B 1 327 ? -3.172 20.938 14.43 1 98.25 327 GLY B N 1
ATOM 5288 C CA . GLY B 1 327 ? -3.355 20.281 15.727 1 98.25 327 GLY B CA 1
ATOM 5289 C C . GLY B 1 327 ? -2.129 19.531 16.188 1 98.25 327 GLY B C 1
ATOM 5290 O O . GLY B 1 327 ? -0.999 19.922 15.898 1 98.25 327 GLY B O 1
ATOM 5291 N N . THR B 1 328 ? -2.439 18.578 17.047 1 98.69 328 THR B N 1
ATOM 5292 C CA . THR B 1 328 ? -1.36 17.812 17.672 1 98.69 328 THR B CA 1
ATOM 5293 C C . THR B 1 328 ? -1.568 16.312 17.453 1 98.69 328 THR B C 1
ATOM 5295 O O . THR B 1 328 ? -2.678 15.867 17.141 1 98.69 328 THR B O 1
ATOM 5298 N N . LEU B 1 329 ? -0.545 15.586 17.516 1 98.88 329 LEU B N 1
ATOM 5299 C CA . LEU B 1 329 ? -0.482 14.125 17.5 1 98.88 329 LEU B CA 1
ATOM 5300 C C . LEU B 1 329 ? 0.473 13.617 18.578 1 98.88 329 LEU B C 1
ATOM 5302 O O . LEU B 1 329 ? 1.664 13.93 18.562 1 98.88 329 LEU B O 1
ATOM 5306 N N . THR B 1 330 ? -0.053 12.906 19.516 1 98.88 330 THR B N 1
ATOM 5307 C CA . THR B 1 330 ? 0.75 12.414 20.641 1 98.88 330 THR B CA 1
ATOM 5308 C C . THR B 1 330 ? 0.73 10.891 20.672 1 98.88 330 THR B C 1
ATOM 5310 O O . THR B 1 330 ? -0.333 10.273 20.578 1 98.88 330 THR B O 1
ATOM 5313 N N . ASN B 1 331 ? 1.913 10.312 20.812 1 98.88 331 ASN B N 1
ATOM 5314 C CA . ASN B 1 331 ? 2.053 8.875 21 1 98.88 331 ASN B CA 1
ATOM 5315 C C . ASN B 1 331 ? 3.066 8.547 22.094 1 98.88 331 ASN B C 1
ATOM 5317 O O . ASN B 1 331 ? 4.031 9.289 22.281 1 98.88 331 ASN B O 1
ATOM 5321 N N . GLN B 1 332 ? 2.814 7.5 22.734 1 98.75 332 GLN B N 1
ATOM 5322 C CA . GLN B 1 332 ? 3.777 6.949 23.688 1 98.75 332 GLN B CA 1
ATOM 5323 C C . GLN B 1 332 ? 4.52 5.758 23.094 1 98.75 332 GLN B C 1
ATOM 5325 O O . GLN B 1 332 ? 3.906 4.867 22.5 1 98.75 332 GLN B O 1
ATOM 5330 N N . VAL B 1 333 ? 5.812 5.746 23.219 1 98.75 333 VAL B N 1
ATOM 5331 C CA . VAL B 1 333 ? 6.617 4.598 22.812 1 98.75 333 VAL B CA 1
ATOM 5332 C C . VAL B 1 333 ? 6.551 3.512 23.891 1 98.75 333 VAL B C 1
ATOM 5334 O O . VAL B 1 333 ? 6.832 3.77 25.062 1 98.75 333 VAL B O 1
ATOM 5337 N N . SER B 1 334 ? 6.223 2.41 23.516 1 98.56 334 SER B N 1
ATOM 5338 C CA . SER B 1 334 ? 6.137 1.277 24.422 1 98.56 334 SER B CA 1
ATOM 5339 C C . SER B 1 334 ? 7.492 0.974 25.062 1 98.56 334 SER B C 1
ATOM 5341 O O . SER B 1 334 ? 8.531 1.125 24.406 1 98.56 334 SER B O 1
ATOM 5343 N N . THR B 1 335 ? 7.48 0.445 26.297 1 98 335 THR B N 1
ATOM 5344 C CA . THR B 1 335 ? 8.703 -0.007 26.953 1 98 335 THR B CA 1
ATOM 5345 C C . THR B 1 335 ? 9.109 -1.385 26.438 1 98 335 THR B C 1
ATOM 5347 O O . THR B 1 335 ? 10.234 -1.831 26.672 1 98 335 THR B O 1
ATOM 5350 N N . GLU B 1 336 ? 8.195 -1.979 25.766 1 96.69 336 GLU B N 1
ATOM 5351 C CA . GLU B 1 336 ? 8.445 -3.307 25.219 1 96.69 336 GLU B CA 1
ATOM 5352 C C . GLU B 1 336 ? 8.555 -3.262 23.688 1 96.69 336 GLU B C 1
ATOM 5354 O O . GLU B 1 336 ? 7.816 -2.525 23.031 1 96.69 336 GLU B O 1
ATOM 5359 N N . LEU B 1 337 ? 9.531 -3.979 23.219 1 96.5 337 LEU B N 1
ATOM 5360 C CA . LEU B 1 337 ? 9.68 -4.133 21.766 1 96.5 337 LEU B CA 1
ATOM 5361 C C . LEU B 1 337 ? 8.781 -5.242 21.25 1 96.5 337 LEU B C 1
ATOM 5363 O O . LEU B 1 337 ? 8.312 -6.086 22.016 1 96.5 337 LEU B O 1
ATOM 5367 N N . ILE B 1 338 ? 8.57 -5.203 20.016 1 94.81 338 ILE B N 1
ATOM 5368 C CA . ILE B 1 338 ? 7.746 -6.238 19.406 1 94.81 338 ILE B CA 1
ATOM 5369 C C . ILE B 1 338 ? 8.57 -7.004 18.375 1 94.81 338 ILE B C 1
ATOM 5371 O O . ILE B 1 338 ? 9.562 -6.488 17.859 1 94.81 338 ILE B O 1
#